Protein AF-A0A0K0DPW3-F1 (afdb_monomer_lite)

Structure (mmCIF, N/CA/C/O backbone):
data_AF-A0A0K0DPW3-F1
#
_entry.id   AF-A0A0K0DPW3-F1
#
loop_
_atom_site.group_PDB
_atom_site.id
_atom_site.type_symbol
_atom_site.label_atom_id
_atom_site.label_alt_id
_atom_site.label_comp_id
_atom_site.label_asym_id
_atom_site.label_entity_id
_atom_site.label_seq_id
_atom_site.pdbx_PDB_ins_code
_atom_site.Cartn_x
_atom_site.Cartn_y
_atom_site.Cartn_z
_atom_site.occupancy
_atom_site.B_iso_or_equiv
_atom_site.auth_seq_id
_atom_site.auth_comp_id
_atom_site.auth_asym_id
_atom_site.auth_atom_id
_atom_site.pdbx_PDB_model_num
ATOM 1 N N . LEU A 1 1 ? 52.725 10.743 -31.875 1.00 32.06 1 LEU A N 1
ATOM 2 C CA . LEU A 1 1 ? 53.467 10.407 -33.105 1.00 32.06 1 LEU A CA 1
ATOM 3 C C . LEU A 1 1 ? 52.603 10.720 -34.313 1.00 32.06 1 LEU A C 1
ATOM 5 O O . LEU A 1 1 ? 51.572 10.093 -34.514 1.00 32.06 1 LEU A O 1
ATOM 9 N N . SER A 1 2 ? 53.020 11.735 -35.059 1.00 33.06 2 SER A N 1
ATOM 10 C CA . SER A 1 2 ? 52.587 12.052 -36.414 1.00 33.06 2 SER A CA 1
ATOM 11 C C . SER A 1 2 ? 53.003 10.922 -37.356 1.00 33.06 2 SER A C 1
ATOM 13 O O . SER A 1 2 ? 54.145 10.867 -37.803 1.00 33.06 2 SER A O 1
ATOM 15 N N . LEU A 1 3 ? 52.090 10.004 -37.636 1.00 34.22 3 LEU A N 1
ATOM 16 C CA . LEU A 1 3 ? 52.222 9.080 -38.751 1.00 34.22 3 LEU A CA 1
ATOM 17 C C . LEU A 1 3 ? 50.965 9.242 -39.593 1.00 34.22 3 LEU A C 1
ATOM 19 O O . LEU A 1 3 ? 49.860 8.956 -39.131 1.00 34.22 3 LEU A O 1
ATOM 23 N N . CYS A 1 4 ? 51.160 9.720 -40.823 1.00 38.12 4 CYS A N 1
ATOM 24 C CA . CYS A 1 4 ? 50.279 9.459 -41.952 1.00 38.12 4 CYS A CA 1
ATOM 25 C C . CYS A 1 4 ? 50.158 7.938 -42.122 1.00 38.12 4 CYS A C 1
ATOM 27 O O . CYS A 1 4 ? 50.769 7.344 -43.005 1.00 38.12 4 CYS A O 1
ATOM 29 N N . LEU A 1 5 ? 49.397 7.286 -41.245 1.00 43.34 5 LEU A N 1
ATOM 30 C CA . LEU A 1 5 ? 48.840 5.978 -41.527 1.00 43.34 5 LEU A CA 1
ATOM 31 C C . LEU A 1 5 ? 47.887 6.215 -42.693 1.00 43.34 5 LEU A C 1
ATOM 33 O O . LEU A 1 5 ? 46.875 6.900 -42.551 1.00 43.34 5 LEU A O 1
ATOM 37 N N . CYS A 1 6 ? 48.303 5.740 -43.865 1.00 46.75 6 CYS A N 1
ATOM 38 C CA . CYS A 1 6 ? 47.543 5.755 -45.106 1.00 46.75 6 CYS A CA 1
ATOM 39 C C . CYS A 1 6 ? 46.063 5.485 -44.789 1.00 46.75 6 CYS A C 1
ATOM 41 O O . CYS A 1 6 ? 45.782 4.534 -44.058 1.00 46.75 6 CYS A O 1
ATOM 43 N N . GLY A 1 7 ? 45.126 6.307 -45.279 1.00 53.19 7 GLY A N 1
ATOM 44 C CA . GLY A 1 7 ? 43.703 6.216 -44.899 1.00 53.19 7 GLY A CA 1
ATOM 45 C C . GLY A 1 7 ? 43.122 4.798 -45.011 1.00 53.19 7 GLY A C 1
ATOM 46 O O . GLY A 1 7 ? 42.284 4.409 -44.203 1.00 53.19 7 GLY A O 1
ATOM 47 N N . HIS A 1 8 ? 43.666 3.983 -45.921 1.00 54.88 8 HIS A N 1
ATOM 48 C CA . HIS A 1 8 ? 43.363 2.559 -46.065 1.00 54.88 8 HIS A CA 1
ATOM 49 C C . HIS A 1 8 ? 43.737 1.680 -44.860 1.00 54.88 8 HIS A C 1
ATOM 51 O O . HIS A 1 8 ? 42.972 0.784 -44.513 1.00 54.88 8 HIS A O 1
ATOM 57 N N . ILE A 1 9 ? 44.870 1.923 -44.195 1.00 58.94 9 ILE A N 1
ATOM 58 C CA . ILE A 1 9 ? 45.310 1.142 -43.027 1.00 58.94 9 ILE A CA 1
ATOM 59 C C . ILE A 1 9 ? 44.413 1.453 -41.827 1.00 58.94 9 ILE A C 1
ATOM 61 O O . ILE A 1 9 ? 43.985 0.539 -41.130 1.00 58.94 9 ILE A O 1
ATOM 65 N N . ILE A 1 10 ? 44.072 2.730 -41.617 1.00 63.19 10 ILE A N 1
ATOM 66 C CA . ILE A 1 10 ? 43.149 3.139 -40.546 1.00 63.19 10 ILE A CA 1
ATOM 67 C C . ILE A 1 10 ? 41.765 2.524 -40.782 1.00 63.19 10 ILE A C 1
ATOM 69 O O . ILE A 1 10 ? 41.194 1.946 -39.863 1.00 63.19 10 ILE A O 1
ATOM 73 N N . PHE A 1 11 ? 41.260 2.573 -42.016 1.00 62.47 11 PHE A N 1
ATOM 74 C CA . PHE A 1 11 ? 39.972 1.979 -42.372 1.00 62.47 11 PHE A CA 1
ATOM 75 C C . PHE A 1 11 ? 39.953 0.452 -42.185 1.00 62.47 11 PHE A C 1
ATOM 77 O O . PHE A 1 11 ? 38.986 -0.096 -41.661 1.00 62.47 11 PHE A O 1
ATOM 84 N N . SER A 1 12 ? 41.043 -0.236 -42.544 1.00 62.56 12 SER A N 1
ATOM 85 C CA . SER A 1 12 ? 41.199 -1.676 -42.308 1.00 62.56 12 SER A CA 1
ATOM 86 C C . SER A 1 12 ? 41.232 -2.009 -40.815 1.00 62.56 12 SER A C 1
ATOM 88 O O . SER A 1 12 ? 40.558 -2.940 -40.387 1.00 62.56 12 SER A O 1
ATOM 90 N N . LEU A 1 13 ? 41.969 -1.237 -40.009 1.00 66.81 13 LEU A N 1
ATOM 91 C CA . LEU A 1 13 ? 42.062 -1.435 -38.559 1.00 66.81 13 LEU A CA 1
ATOM 92 C C . LEU A 1 13 ? 40.730 -1.168 -37.847 1.00 66.81 13 LEU A C 1
ATOM 94 O O . LEU A 1 13 ? 40.423 -1.835 -36.866 1.00 66.81 13 LEU A O 1
ATOM 98 N N . MET A 1 14 ? 39.911 -0.238 -38.345 1.00 68.12 14 MET A N 1
ATOM 99 C CA . MET A 1 14 ? 38.589 0.063 -37.777 1.00 68.12 14 MET A CA 1
ATOM 100 C C . MET A 1 14 ? 37.581 -1.080 -37.943 1.00 68.12 14 MET A C 1
ATOM 102 O O . MET A 1 14 ? 36.676 -1.207 -37.122 1.00 68.12 14 MET A O 1
ATOM 106 N N . LYS A 1 15 ? 37.755 -1.928 -38.965 1.00 68.31 15 LYS A N 1
ATOM 107 C CA . LYS A 1 15 ? 36.932 -3.126 -39.206 1.00 68.31 15 LYS A CA 1
ATOM 108 C C . LYS A 1 15 ? 37.480 -4.387 -38.535 1.00 68.31 15 LYS A C 1
ATOM 110 O O . LYS A 1 15 ? 36.842 -5.434 -38.599 1.00 68.31 15 LYS A O 1
ATOM 115 N N . MET A 1 16 ? 38.655 -4.312 -37.909 1.00 70.81 16 MET A N 1
ATOM 116 C CA . MET A 1 16 ? 39.248 -5.455 -37.223 1.00 70.81 16 MET A CA 1
ATOM 117 C C . MET A 1 16 ? 38.683 -5.594 -35.815 1.00 70.81 16 MET A C 1
ATOM 119 O O . MET A 1 16 ? 38.761 -4.683 -34.994 1.00 70.81 16 MET A O 1
ATOM 123 N N . MET A 1 17 ? 38.151 -6.777 -35.535 1.00 73.06 17 MET A N 1
ATOM 124 C CA . MET A 1 17 ? 37.735 -7.168 -34.198 1.00 73.06 17 MET A CA 1
ATOM 125 C C . MET A 1 17 ? 38.956 -7.463 -33.326 1.00 73.06 17 MET A C 1
ATOM 127 O O . MET A 1 17 ? 39.867 -8.185 -33.732 1.00 73.06 17 MET A O 1
ATOM 131 N N . ILE A 1 18 ? 38.954 -6.924 -32.112 1.00 73.44 18 ILE A N 1
ATOM 132 C CA . ILE A 1 18 ? 40.030 -7.097 -31.140 1.00 73.44 18 ILE A CA 1
ATOM 133 C C . ILE A 1 18 ? 39.763 -8.378 -30.345 1.00 73.44 18 ILE A C 1
ATOM 135 O O . ILE A 1 18 ? 38.711 -8.526 -29.729 1.00 73.44 18 ILE A O 1
ATOM 139 N N . GLN A 1 19 ? 40.712 -9.314 -30.366 1.00 66.69 19 GLN A N 1
ATOM 140 C CA . GLN A 1 19 ? 40.687 -10.566 -29.595 1.00 66.69 19 GLN A CA 1
ATOM 141 C C . GLN A 1 19 ? 41.569 -10.416 -28.341 1.00 66.69 19 GLN A C 1
ATOM 143 O O . GLN A 1 19 ? 42.614 -9.770 -28.440 1.00 66.69 19 GLN A O 1
ATOM 148 N N . PRO A 1 20 ? 41.199 -10.979 -27.170 1.00 62.31 20 PRO A N 1
ATOM 149 C CA . PRO A 1 20 ? 40.098 -11.920 -26.912 1.00 62.31 20 PRO A CA 1
ATOM 150 C C . PRO A 1 20 ? 38.741 -11.249 -26.617 1.00 62.31 20 PRO A C 1
ATOM 152 O O . PRO A 1 20 ? 37.759 -11.924 -26.327 1.00 62.31 20 PRO A O 1
ATOM 155 N N . GLU A 1 21 ? 38.680 -9.915 -26.645 1.00 62.69 21 GLU A N 1
ATOM 156 C CA . GLU A 1 21 ? 37.527 -9.147 -26.161 1.00 62.69 21 GLU A CA 1
ATOM 157 C C . GLU A 1 21 ? 36.334 -9.106 -27.126 1.00 62.69 21 GLU A C 1
ATOM 159 O O . GLU A 1 21 ? 35.248 -8.725 -26.702 1.00 62.69 21 GLU A O 1
ATOM 164 N N . GLY A 1 22 ? 36.475 -9.505 -28.392 1.00 69.25 22 GLY A N 1
ATOM 165 C CA . GLY A 1 22 ? 35.373 -9.557 -29.363 1.00 69.25 22 GLY A CA 1
ATOM 166 C C . GLY A 1 22 ? 34.736 -8.195 -29.680 1.00 69.25 22 GLY A C 1
ATOM 167 O O . GLY A 1 22 ? 33.615 -8.147 -30.188 1.00 69.25 22 GLY A O 1
ATOM 168 N N . LYS A 1 23 ? 35.431 -7.093 -29.358 1.00 72.69 23 LYS A N 1
ATOM 169 C CA . LYS A 1 23 ? 34.979 -5.703 -29.524 1.00 72.69 23 LYS A CA 1
ATOM 170 C C . LYS A 1 23 ? 35.631 -5.056 -30.745 1.00 72.69 23 LYS A C 1
ATOM 172 O O . LYS A 1 23 ? 36.730 -5.423 -31.157 1.00 72.69 23 LYS A O 1
ATOM 177 N N . TYR A 1 24 ? 34.965 -4.045 -31.294 1.00 78.75 24 TYR A N 1
ATOM 178 C CA . TYR A 1 24 ? 35.504 -3.215 -32.372 1.00 78.75 24 TYR A CA 1
ATOM 179 C C . TYR A 1 24 ? 36.100 -1.927 -31.788 1.00 78.75 24 TYR A C 1
ATOM 181 O O . TYR A 1 24 ? 35.658 -1.483 -30.724 1.00 78.75 24 TYR A O 1
ATOM 189 N N . PRO A 1 25 ? 37.062 -1.279 -32.470 1.00 78.69 25 PRO A N 1
ATOM 190 C CA . PRO A 1 25 ? 37.687 -0.043 -31.991 1.00 78.69 25 PRO A CA 1
ATOM 191 C C . PRO A 1 25 ? 36.688 1.069 -31.641 1.00 78.69 25 PRO A C 1
ATOM 193 O O . PRO A 1 25 ? 36.934 1.847 -30.720 1.00 78.69 25 PRO A O 1
ATOM 196 N N . LEU A 1 26 ? 35.546 1.119 -32.338 1.00 77.38 26 LEU A N 1
ATOM 197 C CA . LEU A 1 26 ? 34.458 2.051 -32.046 1.00 77.38 26 LEU A CA 1
ATOM 198 C C . LEU A 1 26 ? 33.796 1.762 -30.684 1.00 77.38 26 LEU A C 1
ATOM 200 O O . LEU A 1 26 ? 33.604 2.692 -29.905 1.00 77.38 26 LEU A O 1
ATOM 204 N N . HIS A 1 27 ? 33.531 0.491 -30.356 1.00 75.62 27 HIS A N 1
ATOM 205 C CA . HIS A 1 27 ? 32.986 0.076 -29.054 1.00 75.62 27 HIS A CA 1
ATOM 206 C C . HIS A 1 27 ? 33.931 0.435 -27.900 1.00 75.62 27 HIS A C 1
ATOM 208 O O . HIS A 1 27 ? 33.496 0.998 -26.898 1.00 75.62 27 HIS A O 1
ATOM 214 N N . LEU A 1 28 ? 35.240 0.219 -28.067 1.00 75.56 28 LEU A N 1
ATOM 215 C CA . LEU A 1 28 ? 36.232 0.611 -27.058 1.00 75.56 28 LEU A CA 1
ATOM 216 C C . LEU A 1 28 ? 36.334 2.133 -26.898 1.00 75.56 28 LEU A C 1
ATOM 218 O O . LEU A 1 28 ? 36.449 2.638 -25.784 1.00 75.56 28 LEU A O 1
ATOM 222 N N . ALA A 1 29 ? 36.271 2.898 -27.992 1.00 77.81 29 ALA A N 1
ATOM 223 C CA . ALA A 1 29 ? 36.304 4.359 -27.917 1.00 77.81 29 ALA A CA 1
ATOM 224 C C . ALA A 1 29 ? 35.096 4.932 -27.150 1.00 77.81 29 ALA A C 1
ATOM 226 O O . ALA A 1 29 ? 35.230 5.952 -26.461 1.00 77.81 29 ALA A O 1
ATOM 227 N N . ILE A 1 30 ? 33.944 4.264 -27.259 1.00 76.25 30 ILE A N 1
ATOM 228 C CA . ILE A 1 30 ? 32.724 4.550 -26.499 1.00 76.25 30 ILE A CA 1
ATOM 229 C C . ILE A 1 30 ? 32.907 4.190 -25.020 1.00 76.25 30 ILE A C 1
ATOM 231 O O . ILE A 1 30 ? 32.640 5.033 -24.163 1.00 76.25 30 ILE A O 1
ATOM 235 N N . GLU A 1 31 ? 33.414 2.988 -24.728 1.00 72.62 31 GLU A N 1
ATOM 236 C CA . GLU A 1 31 ? 33.700 2.506 -23.367 1.00 72.62 31 GLU A CA 1
ATOM 237 C C . GLU A 1 31 ? 34.653 3.436 -22.615 1.00 72.62 31 GLU A C 1
ATOM 239 O O . GLU A 1 31 ? 34.444 3.775 -21.456 1.00 72.62 31 GLU A O 1
ATOM 244 N N . MET A 1 32 ? 35.683 3.919 -23.307 1.00 74.50 32 MET A N 1
ATOM 245 C CA . MET A 1 32 ? 36.673 4.839 -22.753 1.00 74.50 32 MET A CA 1
ATOM 246 C C . MET A 1 32 ? 36.185 6.299 -22.695 1.00 74.50 32 MET A C 1
ATOM 248 O O . MET A 1 32 ? 36.970 7.195 -22.371 1.00 74.50 32 MET A O 1
ATOM 252 N N . HIS A 1 33 ? 34.922 6.568 -23.045 1.00 73.88 33 HIS A N 1
ATOM 253 C CA . HIS A 1 33 ? 34.292 7.893 -23.035 1.00 73.88 33 HIS A CA 1
ATOM 254 C C . HIS A 1 33 ? 35.015 8.952 -23.893 1.00 73.88 33 HIS A C 1
ATOM 256 O O . HIS A 1 33 ? 35.042 10.146 -23.576 1.00 73.88 33 HIS A O 1
ATOM 262 N N . ARG A 1 34 ? 35.620 8.556 -25.021 1.00 81.88 34 ARG A N 1
ATOM 263 C CA . ARG A 1 34 ? 36.437 9.453 -25.861 1.00 81.88 34 ARG A CA 1
ATOM 264 C C . ARG A 1 34 ? 35.618 10.077 -26.994 1.00 81.88 34 ARG A C 1
ATOM 266 O O . ARG A 1 34 ? 35.855 9.793 -28.165 1.00 81.88 34 ARG A O 1
ATOM 273 N N . LEU A 1 35 ? 34.721 11.013 -26.666 1.00 79.88 35 LEU A N 1
ATOM 274 C CA . LEU A 1 35 ? 33.791 11.662 -27.620 1.00 79.88 35 LEU A CA 1
ATOM 275 C C . LEU A 1 35 ? 34.460 12.190 -28.905 1.00 79.88 35 LEU A C 1
ATOM 277 O O . LEU A 1 35 ? 33.961 11.989 -30.010 1.00 79.88 35 LEU A O 1
ATOM 281 N N . LYS A 1 36 ? 35.624 12.847 -28.781 1.00 81.38 36 LYS A N 1
ATOM 282 C CA . LYS A 1 36 ? 36.371 13.388 -29.935 1.00 81.38 36 LYS A CA 1
ATOM 283 C C . LYS A 1 36 ? 36.868 12.285 -30.878 1.00 81.38 36 LYS A C 1
ATOM 285 O O . LYS A 1 36 ? 36.900 12.492 -32.088 1.00 81.38 36 LYS A O 1
ATOM 290 N N . ILE A 1 37 ? 37.255 11.136 -30.320 1.00 80.62 37 ILE A N 1
ATOM 291 C CA . ILE A 1 37 ? 37.731 9.976 -31.081 1.00 80.62 37 ILE A CA 1
ATOM 292 C C . ILE A 1 37 ? 36.547 9.308 -31.775 1.00 80.62 37 ILE A C 1
ATOM 294 O O . ILE A 1 37 ? 36.624 9.088 -32.978 1.00 80.62 37 ILE A O 1
ATOM 298 N N . VAL A 1 38 ? 35.432 9.102 -31.067 1.00 78.88 38 VAL A N 1
ATOM 299 C CA . VAL A 1 38 ? 34.195 8.545 -31.644 1.00 78.88 38 VAL A CA 1
ATOM 300 C C . VAL A 1 38 ? 33.708 9.391 -32.824 1.00 78.88 38 VAL A C 1
ATOM 302 O O . VAL A 1 38 ? 33.522 8.872 -33.921 1.00 78.88 38 VAL A O 1
ATOM 305 N N . ARG A 1 39 ? 33.618 10.719 -32.652 1.00 81.50 39 ARG A N 1
ATOM 306 C CA . ARG A 1 39 ? 33.243 11.650 -33.733 1.00 81.50 39 ARG A CA 1
ATOM 307 C C . ARG A 1 39 ? 34.168 11.528 -34.945 1.00 81.50 39 ARG A C 1
ATOM 309 O O . ARG A 1 39 ? 33.717 11.630 -36.083 1.00 81.50 39 ARG A O 1
ATOM 316 N N . ARG A 1 40 ? 35.477 11.368 -34.718 1.00 80.56 40 ARG A N 1
ATOM 317 C CA . ARG A 1 40 ? 36.458 11.239 -35.803 1.00 80.56 40 ARG A CA 1
ATOM 318 C C . ARG A 1 40 ? 36.351 9.884 -36.499 1.00 80.56 40 ARG A C 1
ATOM 320 O O . ARG A 1 40 ? 36.474 9.862 -37.714 1.00 80.56 40 ARG A O 1
ATOM 327 N N . MET A 1 41 ? 36.105 8.807 -35.757 1.00 79.31 41 MET A N 1
ATOM 328 C CA . MET A 1 41 ? 35.893 7.464 -36.296 1.00 79.31 41 MET A CA 1
ATOM 329 C C . MET A 1 41 ? 34.646 7.415 -37.188 1.00 79.31 41 MET A C 1
ATOM 331 O O . MET A 1 41 ? 34.748 6.974 -38.325 1.00 79.31 41 MET A O 1
ATOM 335 N N . LEU A 1 42 ? 33.512 7.964 -36.747 1.00 80.00 42 LEU A N 1
ATOM 336 C CA . LEU A 1 42 ? 32.289 8.006 -37.565 1.00 80.00 42 LEU A CA 1
ATOM 337 C C . LEU A 1 42 ? 32.472 8.836 -38.844 1.00 80.00 42 LEU A C 1
ATOM 339 O O . LEU A 1 42 ? 32.140 8.380 -39.929 1.00 80.00 42 LEU A O 1
ATOM 343 N N . LYS A 1 43 ? 33.142 9.998 -38.766 1.00 81.81 43 LYS A N 1
ATOM 344 C CA . LYS A 1 43 ? 33.507 10.790 -39.963 1.00 81.81 43 LYS A CA 1
ATOM 345 C C . LYS A 1 43 ? 34.425 10.056 -40.950 1.00 81.81 43 LYS A C 1
ATOM 347 O O . LYS A 1 43 ? 34.533 10.485 -42.093 1.00 81.81 43 LYS A O 1
ATOM 352 N N . LEU A 1 44 ? 35.137 9.021 -40.505 1.00 79.88 44 LEU A N 1
ATOM 353 C CA . LEU A 1 44 ? 36.014 8.193 -41.337 1.00 79.88 44 LEU A CA 1
ATOM 354 C C . LEU A 1 44 ? 35.296 6.944 -41.888 1.00 79.88 44 LEU A C 1
ATOM 356 O O . LEU A 1 44 ? 35.954 6.108 -42.503 1.00 79.88 44 LEU A O 1
ATOM 360 N N . GLY A 1 45 ? 33.978 6.818 -41.685 1.00 74.69 45 GLY A N 1
ATOM 361 C CA . GLY A 1 45 ? 33.176 5.686 -42.156 1.00 74.69 45 GLY A CA 1
ATOM 362 C C . GLY A 1 45 ? 33.281 4.447 -41.263 1.00 74.69 45 GLY A C 1
ATOM 363 O O . GLY A 1 45 ? 33.303 3.326 -41.773 1.00 74.69 45 GLY A O 1
ATOM 364 N N . ALA A 1 46 ? 33.422 4.631 -39.943 1.00 74.88 46 ALA A N 1
ATOM 365 C CA . ALA A 1 46 ? 33.262 3.529 -38.995 1.00 74.88 46 ALA A CA 1
ATOM 366 C C . ALA A 1 46 ? 31.832 2.990 -39.070 1.00 74.88 46 ALA A C 1
ATOM 368 O O . ALA A 1 46 ? 30.893 3.753 -38.881 1.00 74.88 46 ALA A O 1
ATOM 369 N N . ASP A 1 47 ? 31.679 1.685 -39.264 1.00 72.44 47 ASP A N 1
ATOM 370 C CA . ASP A 1 47 ? 30.362 1.059 -39.272 1.00 72.44 47 ASP A CA 1
ATOM 371 C C . ASP A 1 47 ? 29.792 1.005 -37.842 1.00 72.44 47 ASP A C 1
ATOM 373 O O . ASP A 1 47 ? 30.343 0.344 -36.957 1.00 72.44 47 ASP A O 1
ATOM 377 N N . ALA A 1 48 ? 28.705 1.743 -37.610 1.00 71.94 48 ALA A N 1
ATOM 378 C CA . ALA A 1 48 ? 28.015 1.805 -36.324 1.00 71.94 48 ALA A CA 1
ATOM 379 C C . ALA A 1 48 ? 27.049 0.626 -36.090 1.00 71.94 48 ALA A C 1
ATOM 381 O O . ALA A 1 48 ? 26.604 0.412 -34.959 1.00 71.94 48 ALA A O 1
ATOM 382 N N . SER A 1 49 ? 26.726 -0.142 -37.139 1.00 71.38 49 SER A N 1
ATOM 383 C CA . SER A 1 49 ? 25.781 -1.270 -37.091 1.00 71.38 49 SER A CA 1
ATOM 384 C C . SER A 1 49 ? 26.401 -2.568 -36.569 1.00 71.38 49 SER A C 1
ATOM 386 O O . SER A 1 49 ? 25.698 -3.536 -36.267 1.00 71.38 49 SER A O 1
ATOM 388 N N . VAL A 1 50 ? 27.726 -2.586 -36.449 1.00 72.12 50 VAL A N 1
ATOM 389 C CA . VAL A 1 50 ? 28.487 -3.764 -36.064 1.00 72.12 50 VAL A CA 1
ATOM 390 C C . VAL A 1 50 ? 28.120 -4.203 -34.647 1.00 72.12 50 VAL A C 1
ATOM 392 O O . VAL A 1 50 ? 28.134 -3.402 -33.715 1.00 72.12 50 VAL A O 1
ATOM 395 N N . LYS A 1 51 ? 27.829 -5.496 -34.483 1.00 71.19 51 LYS A N 1
ATOM 396 C CA . LYS A 1 51 ? 27.529 -6.112 -33.186 1.00 71.19 51 LYS A CA 1
ATOM 397 C C . LYS A 1 51 ? 28.786 -6.725 -32.575 1.00 71.19 51 LYS A C 1
ATOM 399 O O . LYS A 1 51 ? 29.593 -7.327 -33.289 1.00 71.19 51 LYS A O 1
ATOM 404 N N . ASP A 1 52 ? 28.965 -6.570 -31.268 1.00 67.38 52 ASP A N 1
ATOM 405 C CA . ASP A 1 52 ? 30.015 -7.283 -30.536 1.00 67.38 52 ASP A CA 1
ATOM 406 C C . ASP A 1 52 ? 29.708 -8.789 -30.388 1.00 67.38 52 ASP A C 1
ATOM 408 O O . ASP A 1 52 ? 28.572 -9.241 -30.537 1.00 67.38 52 ASP A O 1
ATOM 412 N N . ILE A 1 53 ? 30.751 -9.596 -30.158 1.00 62.06 53 ILE A N 1
ATOM 413 C CA . ILE A 1 53 ? 30.613 -11.053 -29.956 1.00 62.06 53 ILE A CA 1
ATOM 414 C C . ILE A 1 53 ? 30.505 -11.413 -28.463 1.00 62.06 53 ILE A C 1
ATOM 416 O O . ILE A 1 53 ? 30.098 -12.524 -28.126 1.00 62.06 53 ILE A O 1
ATOM 420 N N . ASN A 1 54 ? 30.876 -10.507 -27.554 1.00 57.91 54 ASN A N 1
ATOM 421 C CA . ASN A 1 54 ? 31.299 -10.903 -26.212 1.00 57.91 54 ASN A CA 1
ATOM 422 C C . ASN A 1 54 ? 30.306 -10.634 -25.073 1.00 57.91 54 ASN A C 1
ATOM 424 O O . ASN A 1 54 ? 29.476 -9.734 -25.119 1.00 57.91 54 ASN A O 1
ATOM 428 N N . VAL A 1 55 ? 30.480 -11.432 -24.016 1.00 48.62 55 VAL A N 1
ATOM 429 C CA . VAL A 1 55 ? 29.683 -11.547 -22.786 1.00 48.62 55 VAL A CA 1
ATOM 430 C C . VAL A 1 55 ? 30.178 -10.539 -21.741 1.00 48.62 55 VAL A C 1
ATOM 432 O O . VAL A 1 55 ? 30.739 -10.917 -20.714 1.00 48.62 55 VAL A O 1
ATOM 435 N N . PHE A 1 56 ? 30.033 -9.237 -21.977 1.00 42.59 56 PHE A N 1
ATOM 436 C CA . PHE A 1 56 ? 30.253 -8.259 -20.905 1.00 42.59 56 PHE A CA 1
ATOM 437 C C . PHE A 1 56 ? 28.896 -7.729 -20.441 1.00 42.59 56 PHE A C 1
ATOM 439 O O . PHE A 1 56 ? 28.146 -7.175 -21.232 1.00 42.59 56 PHE A O 1
ATOM 446 N N . LEU A 1 57 ? 28.575 -7.932 -19.155 1.00 48.50 57 LEU A N 1
ATOM 447 C CA . LEU A 1 57 ? 27.299 -7.555 -18.515 1.00 48.50 57 LEU A CA 1
ATOM 448 C C . LEU A 1 57 ? 26.055 -8.380 -18.916 1.00 48.50 57 LEU A C 1
ATOM 450 O O . LEU A 1 57 ? 24.951 -7.851 -18.852 1.00 48.50 57 LEU A O 1
ATOM 454 N N . LEU A 1 58 ? 26.207 -9.676 -19.231 1.00 50.09 58 LEU A N 1
ATOM 455 C CA . LEU A 1 58 ? 25.101 -10.623 -19.508 1.00 50.09 58 LEU A CA 1
ATOM 456 C C . LEU A 1 58 ? 24.293 -10.371 -20.799 1.00 50.09 58 LEU A C 1
ATOM 458 O O . LEU A 1 58 ? 23.277 -11.032 -20.960 1.00 50.09 58 LEU A O 1
ATOM 462 N N . PHE A 1 59 ? 24.733 -9.491 -21.708 1.00 54.81 59 PHE A N 1
ATOM 463 C CA . PHE A 1 59 ? 24.049 -9.247 -22.987 1.00 54.81 59 PHE A CA 1
ATOM 464 C C . PHE A 1 59 ? 24.960 -9.520 -24.187 1.00 54.81 59 PHE A C 1
ATOM 466 O O . PHE A 1 59 ? 26.071 -8.999 -24.241 1.00 54.81 59 PHE A O 1
ATOM 473 N N . LEU A 1 60 ? 24.480 -10.301 -25.159 1.00 59.19 60 LEU A N 1
ATOM 474 C CA . LEU A 1 60 ? 25.195 -10.611 -26.406 1.00 59.19 60 LEU A CA 1
ATOM 475 C C . LEU A 1 60 ? 24.727 -9.750 -27.594 1.00 59.19 60 LEU A C 1
ATOM 477 O O . LEU A 1 60 ? 23.525 -9.580 -27.813 1.00 59.19 60 LEU A O 1
ATOM 481 N N . GLY A 1 61 ? 25.658 -9.294 -28.441 1.00 59.72 61 GLY A N 1
ATOM 482 C CA . GLY A 1 61 ? 25.343 -8.685 -29.740 1.00 59.72 61 GLY A CA 1
ATOM 483 C C . GLY A 1 61 ? 24.923 -7.220 -29.668 1.00 59.72 61 GLY A C 1
ATOM 484 O O . GLY A 1 61 ? 23.974 -6.815 -30.342 1.00 59.72 61 GLY A O 1
ATOM 485 N N . LEU A 1 62 ? 25.587 -6.434 -28.829 1.00 64.38 62 LEU A N 1
ATOM 486 C CA . LEU A 1 62 ? 25.330 -5.016 -28.626 1.00 64.38 62 LEU A CA 1
ATOM 487 C C . LEU A 1 62 ? 25.812 -4.211 -29.837 1.00 64.38 62 LEU A C 1
ATOM 489 O O . LEU A 1 62 ? 26.937 -4.377 -30.304 1.00 64.38 62 LEU A O 1
ATOM 493 N N . ASN A 1 63 ? 24.953 -3.314 -30.325 1.00 69.19 63 ASN A N 1
ATOM 494 C CA . ASN A 1 63 ? 25.363 -2.250 -31.246 1.00 69.19 63 ASN A CA 1
ATOM 495 C C . ASN A 1 63 ? 25.867 -1.023 -30.461 1.00 69.19 63 ASN A C 1
ATOM 497 O O . ASN A 1 63 ? 25.741 -0.938 -29.233 1.00 69.19 63 ASN A O 1
ATOM 501 N N . VAL A 1 64 ? 26.369 -0.030 -31.192 1.00 69.25 64 VAL A N 1
ATOM 502 C CA . VAL A 1 64 ? 26.887 1.230 -30.646 1.00 69.25 64 VAL A CA 1
ATOM 503 C C . VAL A 1 64 ? 25.888 1.952 -29.723 1.00 69.25 64 VAL A C 1
ATOM 505 O O . VAL A 1 64 ? 26.303 2.491 -28.697 1.00 69.25 64 VAL A O 1
ATOM 508 N N . LEU A 1 65 ? 24.579 1.914 -30.014 1.00 69.31 65 LEU A N 1
ATOM 509 C CA . LEU A 1 65 ? 23.541 2.522 -29.166 1.00 69.31 65 LEU A CA 1
ATOM 510 C C . LEU A 1 65 ? 23.282 1.721 -27.883 1.00 69.31 65 LEU A C 1
ATOM 512 O O . LEU A 1 65 ? 23.144 2.322 -26.818 1.00 69.31 65 LEU A O 1
ATOM 516 N N . HIS A 1 66 ? 23.266 0.385 -27.947 1.00 70.88 66 HIS A N 1
ATOM 517 C CA . HIS A 1 66 ? 23.110 -0.460 -26.757 1.00 70.88 66 HIS A CA 1
ATOM 518 C C . HIS A 1 66 ? 24.271 -0.263 -25.773 1.00 70.88 66 HIS A C 1
ATOM 520 O O . HIS A 1 66 ? 24.063 -0.187 -24.562 1.00 70.88 66 HIS A O 1
ATOM 526 N N . PHE A 1 67 ? 25.493 -0.130 -26.293 1.00 65.81 67 PHE A N 1
ATOM 527 C CA . PHE A 1 67 ? 26.712 -0.015 -25.492 1.00 65.81 67 PHE A CA 1
ATOM 528 C C . PHE A 1 67 ? 26.797 1.310 -24.702 1.00 65.81 67 PHE A C 1
ATOM 530 O O . PHE A 1 67 ? 27.507 1.407 -23.702 1.00 65.81 67 PHE A O 1
ATOM 537 N N . CYS A 1 68 ? 26.040 2.337 -25.101 1.00 61.78 68 CYS A N 1
ATOM 538 C CA . CYS A 1 68 ? 26.021 3.639 -24.425 1.00 61.78 68 CYS A CA 1
ATOM 539 C C . CYS A 1 68 ? 25.209 3.660 -23.117 1.00 61.78 68 CYS A C 1
ATOM 541 O O . CYS A 1 68 ? 25.330 4.602 -22.337 1.00 61.78 68 CYS A O 1
ATOM 543 N N . LEU A 1 69 ? 24.365 2.656 -22.881 1.00 64.88 69 LEU A N 1
ATOM 544 C CA . LEU A 1 69 ? 23.339 2.661 -21.831 1.00 64.88 69 LEU A CA 1
ATOM 545 C C . LEU A 1 69 ? 23.795 2.214 -20.429 1.00 64.88 69 LEU A C 1
ATOM 547 O O . LEU A 1 69 ? 23.286 2.782 -19.459 1.00 64.88 69 LEU A O 1
ATOM 551 N N . PRO A 1 70 ? 24.750 1.273 -20.261 1.00 58.09 70 PRO A N 1
ATOM 552 C CA . PRO A 1 70 ? 25.188 0.824 -18.936 1.00 58.09 70 PRO A CA 1
ATOM 553 C C . PRO A 1 70 ? 25.884 1.913 -18.110 1.00 58.09 70 PRO A C 1
ATOM 555 O O . PRO A 1 70 ? 25.973 1.803 -16.888 1.00 58.09 70 PRO A O 1
ATOM 558 N N . PHE A 1 71 ? 26.390 2.971 -18.752 1.00 60.91 71 PHE A N 1
ATOM 559 C CA . PHE A 1 71 ? 27.168 4.010 -18.087 1.00 60.91 71 PHE A CA 1
ATOM 560 C C . PHE A 1 71 ? 26.349 5.296 -17.952 1.00 60.91 71 PHE A C 1
ATOM 562 O O . PHE A 1 71 ? 26.108 6.021 -18.916 1.00 60.91 71 PHE A O 1
ATOM 569 N N . PHE A 1 72 ? 25.990 5.629 -16.712 1.00 53.56 72 PHE A N 1
ATOM 570 C CA . PHE A 1 72 ? 25.208 6.812 -16.318 1.00 53.56 72 PHE A CA 1
ATOM 571 C C . PHE A 1 72 ? 25.751 8.156 -16.868 1.00 53.56 72 PHE A C 1
ATOM 573 O O . PHE A 1 72 ? 25.032 9.151 -16.926 1.00 53.56 72 PHE A O 1
ATOM 580 N N . MET A 1 73 ? 27.019 8.188 -17.296 1.00 51.66 73 MET A N 1
ATOM 581 C CA . MET A 1 73 ? 27.766 9.374 -17.737 1.00 51.66 73 MET A CA 1
ATOM 582 C C . MET A 1 73 ? 27.777 9.608 -19.264 1.00 51.66 73 MET A C 1
ATOM 584 O O . MET A 1 73 ? 28.432 10.538 -19.729 1.00 51.66 73 MET A O 1
ATOM 588 N N . LEU A 1 74 ? 27.068 8.803 -20.068 1.00 59.94 74 LEU A N 1
ATOM 589 C CA . LEU A 1 74 ? 27.182 8.812 -21.540 1.00 59.94 74 LEU A CA 1
ATOM 590 C C . LEU A 1 74 ? 26.111 9.610 -22.309 1.00 59.94 74 LEU A C 1
ATOM 592 O O . LEU A 1 74 ? 26.061 9.535 -23.534 1.00 59.94 74 LEU A O 1
ATOM 596 N N . PHE A 1 75 ? 25.305 10.446 -21.649 1.00 66.56 75 PHE A N 1
ATOM 597 C CA . PHE A 1 75 ? 24.291 11.273 -22.330 1.00 66.56 75 PHE A CA 1
ATOM 598 C C . PHE A 1 75 ? 24.829 12.102 -23.528 1.00 66.56 75 PHE A C 1
ATOM 600 O O . PHE A 1 75 ? 24.207 12.067 -24.592 1.00 66.56 75 PHE A O 1
ATOM 607 N N . PRO A 1 76 ? 26.000 12.776 -23.442 1.00 70.38 76 PRO A N 1
ATOM 608 C CA . PRO A 1 76 ? 26.547 13.535 -24.575 1.00 70.38 76 PRO A CA 1
ATOM 609 C C . PRO A 1 76 ? 26.969 12.656 -25.757 1.00 70.38 76 PRO A C 1
ATOM 611 O O . PRO A 1 76 ? 27.004 13.117 -26.895 1.00 70.38 76 PRO A O 1
ATOM 614 N N . LEU A 1 77 ? 27.312 11.392 -25.497 1.00 73.25 77 LEU A N 1
ATOM 615 C CA . LEU A 1 77 ? 27.655 10.446 -26.549 1.00 73.25 77 LEU A CA 1
ATOM 616 C C . LEU A 1 77 ? 26.412 10.049 -27.346 1.00 73.25 77 LEU A C 1
ATOM 618 O O . LEU A 1 77 ? 26.484 9.967 -28.564 1.00 73.25 77 LEU A O 1
ATOM 622 N N . PHE A 1 78 ? 25.273 9.860 -26.680 1.00 71.62 78 PHE A N 1
ATOM 623 C CA . PHE A 1 78 ? 24.027 9.492 -27.349 1.00 71.62 78 PHE A CA 1
ATOM 624 C C . PHE A 1 78 ? 23.555 10.582 -28.324 1.00 71.62 78 PHE A C 1
ATOM 626 O O . PHE A 1 78 ? 23.179 10.291 -29.455 1.00 71.62 78 PHE A O 1
ATOM 633 N N . GLN A 1 79 ? 23.671 11.852 -27.919 1.00 74.38 79 GLN A N 1
ATOM 634 C CA . GLN A 1 79 ? 23.402 12.998 -28.794 1.00 74.38 79 GLN A CA 1
ATOM 635 C C . GLN A 1 79 ? 24.397 13.085 -29.957 1.00 74.38 79 GLN A C 1
ATOM 637 O O . GLN A 1 79 ? 23.990 13.331 -31.087 1.00 74.38 79 GLN A O 1
ATOM 642 N N . LEU A 1 80 ? 25.686 12.834 -29.696 1.00 77.38 80 LEU A N 1
ATOM 643 C CA . LEU A 1 80 ? 26.723 12.810 -30.729 1.00 77.38 80 LEU A CA 1
ATOM 644 C C . LEU A 1 80 ? 26.458 11.738 -31.793 1.00 77.38 80 LEU A C 1
ATOM 646 O O . LEU A 1 80 ? 26.681 11.986 -32.972 1.00 77.38 80 LEU A O 1
ATOM 650 N N . LEU A 1 81 ? 26.036 10.543 -31.375 1.00 76.06 81 LEU A N 1
ATOM 651 C CA . LEU A 1 81 ? 25.739 9.438 -32.285 1.00 76.06 81 LEU A CA 1
ATOM 652 C C . LEU A 1 81 ? 24.539 9.760 -33.180 1.00 76.06 81 LEU A C 1
ATOM 654 O O . LEU A 1 81 ? 24.560 9.411 -34.355 1.00 76.06 81 LEU A O 1
ATOM 658 N N . TRP A 1 82 ? 23.544 10.477 -32.652 1.00 79.81 82 TRP A N 1
ATOM 659 C CA . TRP A 1 82 ? 22.352 10.882 -33.400 1.00 79.81 82 TRP A CA 1
ATOM 660 C C . TRP A 1 82 ? 22.609 11.967 -34.462 1.00 79.81 82 TRP A C 1
ATOM 662 O O . TRP A 1 82 ? 21.778 12.163 -35.344 1.00 79.81 82 TRP A O 1
ATOM 672 N N . GLU A 1 83 ? 23.762 12.648 -34.431 1.00 81.06 83 GLU A N 1
ATOM 673 C CA . GLU A 1 83 ? 24.175 13.571 -35.505 1.00 81.06 83 GLU A CA 1
ATOM 674 C C . GLU A 1 83 ? 24.485 12.853 -36.836 1.00 81.06 83 GLU A C 1
ATOM 676 O O . GLU A 1 83 ? 24.648 13.519 -37.857 1.00 81.06 83 GLU A O 1
ATOM 681 N N . PHE A 1 84 ? 24.617 11.522 -36.832 1.00 80.19 84 PHE A N 1
ATOM 682 C CA . PHE A 1 84 ? 24.944 10.719 -38.010 1.00 80.19 84 PHE A CA 1
ATOM 683 C C . PHE A 1 84 ? 23.732 9.883 -38.443 1.00 80.19 84 PHE A C 1
ATOM 685 O O . PHE A 1 84 ? 23.240 9.066 -37.665 1.00 80.19 84 PHE A O 1
ATOM 692 N N . ASP A 1 85 ? 23.300 10.036 -39.698 1.00 78.44 85 ASP A N 1
ATOM 693 C CA . ASP A 1 85 ? 22.101 9.373 -40.243 1.00 78.44 85 ASP A CA 1
ATOM 694 C C . ASP A 1 85 ? 22.182 7.835 -40.189 1.00 78.44 85 ASP A C 1
ATOM 696 O O . ASP A 1 85 ? 21.179 7.151 -39.985 1.00 78.44 85 ASP A O 1
ATOM 700 N N . GLU A 1 86 ? 23.393 7.275 -40.289 1.00 73.75 86 GLU A N 1
ATOM 701 C CA . GLU A 1 86 ? 23.653 5.832 -40.164 1.00 73.75 86 GLU A CA 1
ATOM 702 C C . GLU A 1 86 ? 23.177 5.259 -38.817 1.00 73.75 86 GLU A C 1
ATOM 704 O O . GLU A 1 86 ? 22.812 4.086 -38.728 1.00 73.75 86 GLU A O 1
ATOM 709 N N . CYS A 1 87 ? 23.135 6.085 -37.767 1.00 75.12 87 CYS A N 1
ATOM 710 C CA . CYS A 1 87 ? 22.695 5.681 -36.436 1.00 75.12 87 CYS A CA 1
ATOM 711 C C . CYS A 1 87 ? 21.167 5.695 -36.275 1.00 75.12 87 CYS A C 1
ATOM 713 O O . CYS A 1 87 ? 20.660 5.029 -35.370 1.00 75.12 87 CYS A O 1
ATOM 715 N N . HIS A 1 88 ? 20.418 6.414 -37.124 1.00 80.25 88 HIS A N 1
ATOM 716 C CA . HIS A 1 88 ? 18.955 6.519 -36.993 1.00 80.25 88 HIS A CA 1
ATOM 717 C C . HIS A 1 88 ? 18.278 5.165 -37.212 1.00 80.25 88 HIS A C 1
ATOM 719 O O . HIS A 1 88 ? 17.392 4.780 -36.453 1.00 80.25 88 HIS A O 1
ATOM 725 N N . GLY A 1 89 ? 18.766 4.385 -38.182 1.00 77.62 89 GLY A N 1
ATOM 726 C CA . GLY A 1 89 ? 18.266 3.037 -38.469 1.00 77.62 89 GLY A CA 1
ATOM 727 C C . GLY A 1 89 ? 18.579 1.990 -37.391 1.00 77.62 89 GLY A C 1
ATOM 728 O O . GLY A 1 89 ? 18.077 0.869 -37.468 1.00 77.62 89 GLY A O 1
ATOM 729 N N . LEU A 1 90 ? 19.399 2.327 -36.387 1.00 80.12 90 LEU A N 1
ATOM 730 C CA . LEU A 1 90 ? 19.816 1.414 -35.317 1.00 80.12 90 LEU A CA 1
ATOM 731 C C . LEU A 1 90 ? 18.910 1.477 -34.079 1.00 80.12 90 LEU A C 1
ATOM 733 O O . LEU A 1 90 ? 19.040 0.625 -33.199 1.00 80.12 90 LEU A O 1
ATOM 737 N N . ILE A 1 91 ? 18.008 2.464 -33.994 1.00 83.19 91 ILE A N 1
ATOM 738 C CA . ILE A 1 91 ? 17.244 2.766 -32.773 1.00 83.19 91 ILE A CA 1
ATOM 739 C C . ILE A 1 91 ? 16.324 1.626 -32.318 1.00 83.19 91 ILE A C 1
ATOM 741 O O . ILE A 1 91 ? 16.187 1.407 -31.118 1.00 83.19 91 ILE A O 1
ATOM 745 N N . ASN A 1 92 ? 15.756 0.874 -33.264 1.00 85.31 92 ASN A N 1
ATOM 746 C CA . ASN A 1 92 ? 14.852 -0.253 -33.005 1.00 85.31 92 ASN A CA 1
ATOM 747 C C . ASN A 1 92 ? 15.496 -1.615 -33.327 1.00 85.31 92 ASN A C 1
ATOM 749 O O . ASN A 1 92 ? 14.836 -2.650 -33.252 1.00 85.31 92 ASN A O 1
ATOM 753 N N . GLN A 1 93 ? 16.785 -1.645 -33.688 1.00 84.88 93 GLN A N 1
ATOM 754 C CA . GLN A 1 93 ? 17.481 -2.906 -33.940 1.00 84.88 93 GLN A CA 1
ATOM 755 C C . GLN A 1 93 ? 17.767 -3.629 -32.634 1.00 84.88 93 GLN A C 1
ATOM 757 O O . GLN A 1 93 ? 18.239 -3.023 -31.676 1.00 84.88 93 GLN A O 1
ATOM 762 N N . THR A 1 94 ? 17.543 -4.938 -32.618 1.00 84.19 94 THR A N 1
ATOM 763 C CA . THR A 1 94 ? 17.749 -5.745 -31.421 1.00 84.19 94 THR A CA 1
ATOM 764 C C . THR A 1 94 ? 19.146 -6.347 -31.357 1.00 84.19 94 THR A C 1
ATOM 766 O O . THR A 1 94 ? 19.760 -6.686 -32.379 1.00 84.19 94 THR A O 1
ATOM 769 N N . ASN A 1 95 ? 19.637 -6.544 -30.137 1.00 81.31 95 ASN A N 1
ATOM 770 C CA . ASN A 1 95 ? 20.780 -7.407 -29.865 1.00 81.31 95 ASN A CA 1
ATOM 771 C C . ASN A 1 95 ? 20.426 -8.896 -30.099 1.00 81.31 95 ASN A C 1
ATOM 773 O O . ASN A 1 95 ? 19.324 -9.223 -30.554 1.00 81.31 95 ASN A O 1
ATOM 777 N N . ASN A 1 96 ? 21.352 -9.814 -29.809 1.00 80.62 96 ASN A N 1
ATOM 778 C CA . ASN A 1 96 ? 21.144 -11.249 -30.058 1.00 80.62 96 ASN A CA 1
ATOM 779 C C . ASN A 1 96 ? 20.102 -11.883 -29.121 1.00 80.62 96 ASN A C 1
ATOM 781 O O . ASN A 1 96 ? 19.602 -12.968 -29.400 1.00 80.62 96 ASN A O 1
ATOM 785 N N . GLU A 1 97 ? 19.756 -11.204 -28.030 1.00 75.94 97 GLU A N 1
ATOM 786 C CA . GLU A 1 97 ? 18.732 -11.627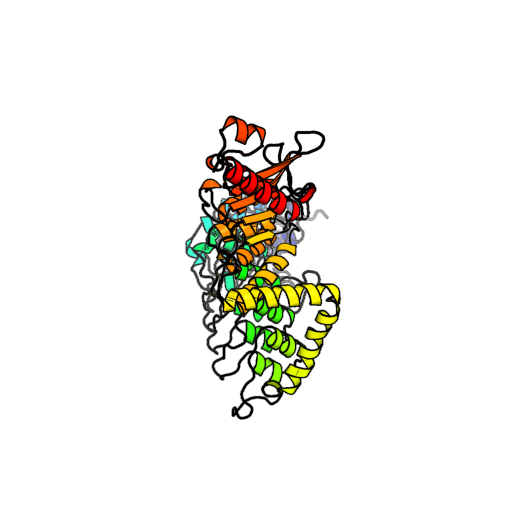 -27.072 1.00 75.94 97 GLU A CA 1
ATOM 787 C C . GLU A 1 97 ? 17.351 -11.029 -27.373 1.00 75.94 97 GLU A C 1
ATOM 789 O O . GLU A 1 97 ? 16.377 -11.370 -26.708 1.00 75.94 97 GLU A O 1
ATOM 794 N N . GLY A 1 98 ? 17.247 -10.158 -28.382 1.00 82.88 98 GLY A N 1
ATOM 795 C CA . GLY A 1 98 ? 15.999 -9.497 -28.769 1.00 82.88 98 GLY A CA 1
ATOM 796 C C . GLY A 1 98 ? 15.762 -8.140 -28.099 1.00 82.88 98 GLY A C 1
ATOM 797 O O . GLY A 1 98 ? 14.736 -7.513 -28.353 1.00 82.88 98 GLY A O 1
ATOM 798 N N . TYR A 1 99 ? 16.692 -7.642 -27.281 1.00 83.31 99 TYR A N 1
ATOM 799 C CA . TYR A 1 99 ? 16.574 -6.332 -26.641 1.00 83.31 99 TYR A CA 1
ATOM 800 C C . TYR A 1 99 ? 16.902 -5.207 -27.617 1.00 83.31 99 TYR A C 1
ATOM 802 O O . TYR A 1 99 ? 17.955 -5.237 -28.242 1.00 83.31 99 TYR A O 1
ATOM 810 N N . ALA A 1 100 ? 16.022 -4.209 -27.703 1.00 86.69 100 ALA A N 1
ATOM 811 C CA . ALA A 1 100 ? 16.300 -2.922 -28.337 1.00 86.69 100 ALA A CA 1
ATOM 812 C C . ALA A 1 100 ? 16.975 -1.953 -27.338 1.00 86.69 100 ALA A C 1
ATOM 814 O O . ALA A 1 100 ? 16.819 -2.128 -26.120 1.00 86.69 100 ALA A O 1
ATOM 815 N N . PRO A 1 101 ? 17.648 -0.881 -27.802 1.00 84.69 101 PRO A N 1
ATOM 816 C CA . PRO A 1 101 ? 18.284 0.110 -26.934 1.00 84.69 101 PRO A CA 1
ATOM 817 C C . PRO A 1 101 ? 17.328 0.689 -25.880 1.00 84.69 101 PRO A C 1
ATOM 819 O O . PRO A 1 101 ? 17.693 0.816 -24.715 1.00 84.69 101 PRO A O 1
ATOM 822 N N . VAL A 1 102 ? 16.069 0.962 -26.238 1.00 85.25 102 VAL A N 1
ATOM 823 C CA . VAL A 1 102 ? 15.070 1.486 -25.288 1.00 85.25 102 VAL A CA 1
ATOM 824 C C . VAL A 1 102 ? 14.788 0.530 -24.125 1.00 85.25 102 VAL A C 1
ATOM 826 O O . VAL A 1 102 ? 14.700 0.971 -22.982 1.00 85.25 102 VAL A O 1
ATOM 829 N N . MET A 1 103 ? 14.754 -0.781 -24.375 1.00 84.62 103 MET A N 1
ATOM 830 C CA . MET A 1 103 ? 14.532 -1.791 -23.335 1.00 84.62 103 MET A CA 1
ATOM 831 C C . MET A 1 103 ? 15.716 -1.883 -22.368 1.00 84.62 103 MET A C 1
ATOM 833 O O . MET A 1 103 ? 15.526 -2.007 -21.157 1.00 84.62 103 MET A O 1
ATOM 837 N N . LEU A 1 104 ? 16.945 -1.769 -22.882 1.00 81.62 104 LEU A N 1
ATOM 838 C CA . LEU A 1 104 ? 18.137 -1.718 -22.034 1.00 81.62 104 LEU A CA 1
ATOM 839 C C . LEU A 1 104 ? 18.208 -0.423 -21.218 1.00 81.62 104 LEU A C 1
ATOM 841 O O . LEU A 1 104 ? 18.673 -0.460 -20.082 1.00 81.62 104 LEU A O 1
ATOM 845 N N . ALA A 1 105 ? 17.725 0.703 -21.755 1.00 82.75 105 ALA A N 1
ATOM 846 C CA . ALA A 1 105 ? 17.670 1.969 -21.025 1.00 82.75 105 ALA A CA 1
ATOM 847 C C . ALA A 1 105 ? 16.762 1.865 -19.788 1.00 82.75 105 ALA A C 1
ATOM 849 O O . ALA A 1 105 ? 17.170 2.281 -18.703 1.00 82.75 105 ALA A O 1
ATOM 850 N N . ILE A 1 106 ? 15.591 1.234 -19.949 1.00 85.06 106 ILE A N 1
ATOM 851 C CA . ILE A 1 106 ? 14.651 0.938 -18.857 1.00 85.06 106 ILE A CA 1
ATOM 852 C C . ILE A 1 106 ? 15.309 0.024 -17.820 1.00 85.06 106 ILE A C 1
ATOM 854 O O . ILE A 1 106 ? 15.306 0.298 -16.621 1.00 85.06 106 ILE A O 1
ATOM 858 N N . ARG A 1 107 ? 15.929 -1.072 -18.272 1.00 81.19 107 ARG A N 1
ATOM 859 C CA . ARG A 1 107 ? 16.578 -2.032 -17.372 1.00 81.19 107 ARG A CA 1
ATOM 860 C C . ARG A 1 107 ? 17.741 -1.412 -16.592 1.00 81.19 107 ARG A C 1
ATOM 862 O O . ARG A 1 107 ? 17.942 -1.736 -15.422 1.00 81.19 107 ARG A O 1
ATOM 869 N N . ALA A 1 108 ? 18.483 -0.505 -17.226 1.00 78.50 108 ALA A N 1
ATOM 870 C CA . ALA A 1 108 ? 19.559 0.264 -16.609 1.00 78.50 108 ALA A CA 1
ATOM 871 C C . ALA A 1 108 ? 19.058 1.387 -15.681 1.00 78.50 108 ALA A C 1
ATOM 873 O O . ALA A 1 108 ? 19.881 2.019 -15.017 1.00 78.50 108 ALA A O 1
ATOM 874 N N . ALA A 1 109 ? 17.740 1.624 -15.604 1.00 79.88 109 ALA A N 1
ATOM 875 C CA . ALA A 1 109 ? 17.122 2.675 -14.801 1.00 79.88 109 ALA A CA 1
ATOM 876 C C . ALA A 1 109 ? 17.663 4.080 -15.132 1.00 79.88 109 ALA A C 1
ATOM 878 O O . ALA A 1 109 ? 17.989 4.872 -14.237 1.00 79.88 109 ALA A O 1
ATOM 879 N N . ASN A 1 110 ? 17.804 4.380 -16.427 1.00 80.56 110 ASN A N 1
ATOM 880 C CA . ASN A 1 110 ? 18.329 5.647 -16.923 1.00 80.56 110 ASN A CA 1
ATOM 881 C C . ASN A 1 110 ? 17.226 6.479 -17.610 1.00 80.56 110 ASN A C 1
ATOM 883 O O . ASN A 1 110 ? 17.131 6.485 -18.845 1.00 80.56 110 ASN A O 1
ATOM 887 N N . PRO A 1 111 ? 16.455 7.281 -16.844 1.00 81.81 111 PRO A N 1
ATOM 888 C CA . PRO A 1 111 ? 15.291 7.990 -17.373 1.00 81.81 111 PRO A CA 1
ATOM 889 C C . PRO A 1 111 ? 15.658 9.049 -18.418 1.00 81.81 111 PRO A C 1
ATOM 891 O O . PRO A 1 111 ? 14.855 9.362 -19.291 1.00 81.81 111 PRO A O 1
ATOM 894 N N . ARG A 1 112 ? 16.882 9.596 -18.366 1.00 81.75 112 ARG A N 1
ATOM 895 C CA . ARG A 1 112 ? 17.355 10.580 -19.353 1.00 81.75 112 ARG A CA 1
ATOM 896 C C . ARG A 1 112 ? 17.579 9.938 -20.716 1.00 81.75 112 ARG A C 1
ATOM 898 O O . ARG A 1 112 ? 17.150 10.495 -21.718 1.00 81.75 112 ARG A O 1
ATOM 905 N N . CYS A 1 113 ? 18.248 8.785 -20.757 1.00 79.81 113 CYS A N 1
ATOM 906 C CA . CYS A 1 113 ? 18.472 8.072 -22.016 1.00 79.81 113 CYS A CA 1
ATOM 907 C C . CYS A 1 113 ? 17.160 7.521 -22.571 1.00 79.81 113 CYS A C 1
ATOM 909 O O . CYS A 1 113 ? 16.925 7.619 -23.770 1.00 79.81 113 CYS A O 1
ATOM 911 N N . PHE A 1 114 ? 16.288 7.023 -21.693 1.00 83.94 114 PHE A N 1
ATOM 912 C CA . PHE A 1 114 ? 14.949 6.583 -22.056 1.00 83.94 114 PHE A CA 1
ATOM 913 C C . PHE A 1 114 ? 14.120 7.709 -22.706 1.00 83.94 114 PHE A C 1
ATOM 915 O O . PHE A 1 114 ? 13.617 7.532 -23.813 1.00 83.94 114 PHE A O 1
ATOM 922 N N . ALA A 1 115 ? 14.050 8.894 -22.088 1.00 84.62 115 ALA A N 1
ATOM 923 C CA . ALA A 1 115 ? 13.315 10.033 -22.644 1.00 84.62 115 ALA A CA 1
ATOM 924 C C . ALA A 1 115 ? 13.879 10.500 -23.998 1.00 84.62 115 ALA A C 1
ATOM 926 O O . ALA A 1 115 ? 13.124 10.783 -24.924 1.00 84.62 115 ALA A O 1
ATOM 927 N N . THR A 1 116 ? 15.207 10.543 -24.143 1.00 83.62 116 THR A N 1
ATOM 928 C CA . THR A 1 116 ? 15.850 10.887 -25.421 1.00 83.62 116 THR A CA 1
ATOM 929 C C . THR A 1 116 ? 15.535 9.867 -26.513 1.00 83.62 116 THR A C 1
ATOM 931 O O . THR A 1 116 ? 15.237 10.257 -27.635 1.00 83.62 116 THR A O 1
ATOM 934 N N . LEU A 1 117 ? 15.569 8.571 -26.190 1.00 84.50 117 LEU A N 1
ATOM 935 C CA . LEU A 1 117 ? 15.221 7.501 -27.124 1.00 84.50 117 LEU A CA 1
ATOM 936 C C . LEU A 1 117 ? 13.774 7.616 -27.608 1.00 84.50 117 LEU A C 1
ATOM 938 O O . LEU A 1 117 ? 13.530 7.510 -28.806 1.00 84.50 117 LEU A O 1
ATOM 942 N N . LEU A 1 118 ? 12.831 7.907 -26.710 1.00 86.12 118 LEU A N 1
ATOM 943 C CA . LEU A 1 118 ? 11.443 8.166 -27.099 1.00 86.12 118 LEU A CA 1
ATOM 944 C C . LEU A 1 118 ? 11.318 9.394 -28.008 1.00 86.12 118 LEU A C 1
ATOM 946 O O . LEU A 1 118 ? 10.651 9.321 -29.036 1.00 86.12 118 LEU A O 1
ATOM 950 N N . ASN A 1 119 ? 12.011 10.493 -27.691 1.00 85.44 119 ASN A N 1
ATOM 951 C CA . ASN A 1 119 ? 12.022 11.693 -28.538 1.00 85.44 119 ASN A CA 1
ATOM 952 C C . ASN A 1 119 ? 12.596 11.429 -29.940 1.00 85.44 119 ASN A C 1
ATOM 954 O O . ASN A 1 119 ? 12.230 12.108 -30.895 1.00 85.44 119 ASN A O 1
ATOM 958 N N . PHE A 1 120 ? 13.496 10.454 -30.065 1.00 84.56 120 PHE A N 1
ATOM 959 C CA . PHE A 1 120 ? 14.082 10.015 -31.330 1.00 84.56 120 PHE A CA 1
ATOM 960 C C . PHE A 1 120 ? 13.234 8.973 -32.079 1.00 84.56 120 PHE A C 1
ATOM 962 O O . PHE A 1 120 ? 13.625 8.543 -33.161 1.00 84.56 120 PHE A O 1
ATOM 969 N N . GLY A 1 121 ? 12.068 8.594 -31.545 1.00 85.94 121 GLY A N 1
ATOM 970 C CA . GLY A 1 121 ? 11.136 7.667 -32.190 1.00 85.94 121 GLY A CA 1
ATOM 971 C C . GLY A 1 121 ? 11.367 6.192 -31.856 1.00 85.94 121 GLY A C 1
ATOM 972 O O . GLY A 1 121 ? 10.996 5.328 -32.647 1.00 85.94 121 GLY A O 1
ATOM 973 N N . ALA A 1 122 ? 11.985 5.879 -30.711 1.00 85.44 122 ALA A N 1
ATOM 974 C CA . ALA A 1 122 ? 12.113 4.496 -30.257 1.00 85.44 122 ALA A CA 1
ATOM 975 C C . ALA A 1 122 ? 10.740 3.864 -29.974 1.00 85.44 122 ALA A C 1
ATOM 977 O O . ALA A 1 122 ? 9.897 4.452 -29.295 1.00 85.44 122 ALA A O 1
ATOM 978 N N . GLU A 1 123 ? 10.541 2.633 -30.441 1.00 83.81 123 GLU A N 1
ATOM 979 C CA . GLU A 1 123 ? 9.280 1.912 -30.272 1.00 83.81 123 GLU A CA 1
ATOM 980 C C . GLU A 1 123 ? 9.234 1.086 -28.975 1.00 83.81 123 GLU A C 1
ATOM 982 O O . GLU A 1 123 ? 10.171 0.365 -28.631 1.00 83.81 123 GLU A O 1
ATOM 987 N N . LEU A 1 124 ? 8.089 1.123 -28.284 1.00 83.38 124 LEU A N 1
ATOM 988 C CA . LEU A 1 124 ? 7.797 0.315 -27.085 1.00 83.38 124 LEU A CA 1
ATOM 989 C C . LEU A 1 124 ? 6.997 -0.972 -27.400 1.00 83.38 124 LEU A C 1
ATOM 991 O O . LEU A 1 124 ? 6.506 -1.668 -26.507 1.00 83.38 124 LEU A O 1
ATOM 995 N N . SER A 1 125 ? 6.870 -1.312 -28.683 1.00 81.94 125 SER A N 1
ATOM 996 C CA . SER A 1 125 ? 6.156 -2.489 -29.200 1.00 81.94 125 SER A CA 1
ATOM 997 C C . SER A 1 125 ? 6.938 -3.800 -29.026 1.00 81.94 125 SER A C 1
ATOM 999 O O . SER A 1 125 ? 6.358 -4.884 -29.076 1.00 81.94 125 SER A O 1
ATOM 1001 N N . MET A 1 126 ? 8.246 -3.723 -28.770 1.00 81.62 126 MET A N 1
ATOM 1002 C CA . MET A 1 126 ? 9.125 -4.892 -28.724 1.00 81.62 126 MET A CA 1
ATOM 1003 C C . MET A 1 126 ? 8.825 -5.798 -27.523 1.00 81.62 126 MET A C 1
ATOM 1005 O O . MET A 1 126 ? 8.505 -5.332 -26.424 1.00 81.62 126 MET A O 1
ATOM 1009 N N . ARG A 1 127 ? 8.925 -7.115 -27.738 1.00 85.75 127 ARG A N 1
ATOM 1010 C CA . ARG A 1 127 ? 8.699 -8.149 -26.718 1.00 85.75 127 ARG A CA 1
ATOM 1011 C C . ARG A 1 127 ? 9.873 -9.119 -26.687 1.00 85.75 127 ARG A C 1
ATOM 1013 O O . ARG A 1 127 ? 10.154 -9.777 -27.684 1.00 85.75 127 ARG A O 1
ATOM 1020 N N . VAL A 1 128 ? 10.521 -9.250 -25.532 1.00 83.38 128 VAL A N 1
ATOM 1021 C CA . VAL A 1 128 ? 11.644 -10.180 -25.330 1.00 83.38 128 VAL A CA 1
ATOM 1022 C C . VAL A 1 128 ? 11.173 -11.341 -24.467 1.00 83.38 128 VAL A C 1
ATOM 1024 O O . VAL A 1 128 ? 10.778 -11.134 -23.328 1.00 83.38 128 VAL A O 1
ATOM 1027 N N . GLN A 1 129 ? 11.150 -12.568 -24.999 1.00 80.75 129 GLN A N 1
ATOM 1028 C CA . GLN A 1 129 ? 10.581 -13.745 -24.304 1.00 80.75 129 GLN A CA 1
ATOM 1029 C C . GLN A 1 129 ? 9.117 -13.545 -23.837 1.00 80.75 129 GLN A C 1
ATOM 1031 O O . GLN A 1 129 ? 8.690 -14.074 -22.805 1.00 80.75 129 GLN A O 1
ATOM 1036 N N . GLY A 1 130 ? 8.348 -12.745 -24.584 1.00 83.06 130 GLY A N 1
ATOM 1037 C CA . GLY A 1 130 ? 6.986 -12.330 -24.223 1.00 83.06 130 GLY A CA 1
ATOM 1038 C C . GLY A 1 130 ? 6.919 -11.201 -23.186 1.00 83.06 130 GLY A C 1
ATOM 1039 O O . GLY A 1 130 ? 5.830 -10.769 -22.833 1.00 83.06 130 GLY A O 1
ATOM 1040 N N . ARG A 1 131 ? 8.058 -10.694 -22.701 1.00 85.69 131 ARG A N 1
ATOM 1041 C CA . ARG A 1 131 ? 8.123 -9.580 -21.749 1.00 85.69 131 ARG A CA 1
ATOM 1042 C C . ARG A 1 131 ? 8.104 -8.250 -22.475 1.00 85.69 131 ARG A C 1
ATOM 1044 O O . ARG A 1 131 ? 8.881 -8.021 -23.402 1.00 85.69 131 ARG A O 1
ATOM 1051 N N . ASN A 1 132 ? 7.225 -7.374 -22.021 1.00 88.88 132 ASN A N 1
ATOM 1052 C CA . ASN A 1 132 ? 7.093 -6.021 -22.538 1.00 88.88 132 ASN A CA 1
ATOM 1053 C C . ASN A 1 132 ? 7.957 -5.018 -21.740 1.00 88.88 132 ASN A C 1
ATOM 1055 O O . ASN A 1 132 ? 8.566 -5.401 -20.735 1.00 88.88 132 ASN A O 1
ATOM 1059 N N . PRO A 1 133 ? 8.030 -3.739 -22.153 1.00 88.94 133 PRO A N 1
ATOM 1060 C CA . PRO A 1 133 ? 8.837 -2.723 -21.470 1.00 88.94 133 PRO A CA 1
ATOM 1061 C C . PRO A 1 133 ? 8.519 -2.562 -19.980 1.00 88.94 133 PRO A C 1
ATOM 1063 O O . PRO A 1 133 ? 9.422 -2.324 -19.177 1.00 88.94 133 PRO A O 1
ATOM 1066 N N . LEU A 1 134 ? 7.257 -2.764 -19.585 1.00 90.19 134 LEU A N 1
ATOM 1067 C CA . LEU A 1 134 ? 6.841 -2.703 -18.188 1.00 90.19 134 LEU A CA 1
ATOM 1068 C C . LEU A 1 134 ? 7.506 -3.811 -17.356 1.00 90.19 134 LEU A C 1
ATOM 1070 O O . LEU A 1 134 ? 7.925 -3.551 -16.235 1.00 90.19 134 LEU A O 1
ATOM 1074 N N . PHE A 1 135 ? 7.687 -5.022 -17.895 1.00 89.94 135 PHE A N 1
ATOM 1075 C CA . PHE A 1 135 ? 8.381 -6.110 -17.185 1.00 89.94 135 PHE A CA 1
ATOM 1076 C C . PHE A 1 135 ? 9.846 -5.767 -16.893 1.00 89.94 135 PHE A C 1
ATOM 1078 O O . PHE A 1 135 ? 10.368 -6.143 -15.841 1.00 89.94 135 PHE A O 1
ATOM 1085 N N . GLU A 1 136 ? 10.527 -5.070 -17.804 1.00 87.00 136 GLU A N 1
ATOM 1086 C CA . GLU A 1 136 ? 11.903 -4.614 -17.576 1.00 87.00 136 GLU A CA 1
ATOM 1087 C C . GLU A 1 136 ? 11.948 -3.477 -16.549 1.00 87.00 136 GLU A C 1
ATOM 1089 O O . GLU A 1 136 ? 12.809 -3.491 -15.670 1.00 87.00 136 GLU A O 1
ATOM 1094 N N . ALA A 1 137 ? 10.973 -2.562 -16.568 1.00 88.69 137 ALA A N 1
ATOM 1095 C CA . ALA A 1 137 ? 10.859 -1.502 -15.564 1.00 88.69 137 ALA A CA 1
ATOM 1096 C C . ALA A 1 137 ? 10.628 -2.067 -14.152 1.00 88.69 137 ALA A C 1
ATOM 1098 O O . ALA A 1 137 ? 11.225 -1.610 -13.182 1.00 88.69 137 ALA A O 1
ATOM 1099 N N . MET A 1 138 ? 9.821 -3.124 -14.027 1.00 88.56 138 MET A N 1
ATOM 1100 C CA . MET A 1 138 ? 9.572 -3.809 -12.750 1.00 88.56 138 MET A CA 1
ATOM 1101 C C . MET A 1 138 ? 10.815 -4.525 -12.192 1.00 88.56 138 MET A C 1
ATOM 1103 O O . MET A 1 138 ? 10.906 -4.781 -10.985 1.00 88.56 138 MET A O 1
ATOM 1107 N N . GLN A 1 139 ? 11.782 -4.836 -13.057 1.00 85.00 139 GLN A N 1
ATOM 1108 C CA . GLN A 1 139 ? 13.067 -5.429 -12.693 1.00 85.00 139 GLN A CA 1
ATOM 1109 C C . GLN A 1 139 ? 14.174 -4.385 -12.486 1.00 85.00 139 GLN A C 1
ATOM 1111 O O . GLN A 1 139 ? 15.248 -4.757 -12.013 1.00 85.00 139 GLN A O 1
ATOM 1116 N N . SER A 1 140 ? 13.950 -3.108 -12.815 1.00 82.38 140 SER A N 1
ATOM 1117 C CA . SER A 1 140 ? 14.963 -2.055 -12.721 1.00 82.38 140 SER A CA 1
ATOM 1118 C C . SER A 1 140 ? 14.932 -1.343 -11.362 1.00 82.38 140 SER A C 1
ATOM 1120 O O . SER A 1 140 ? 13.902 -1.250 -10.694 1.00 82.38 140 SER A O 1
ATOM 1122 N N . LYS A 1 141 ? 16.082 -0.808 -10.926 1.00 76.88 141 LYS A N 1
ATOM 1123 C CA . LYS A 1 141 ? 16.210 -0.040 -9.668 1.00 76.88 141 LYS A CA 1
ATOM 1124 C C . LYS A 1 141 ? 15.775 1.434 -9.832 1.00 76.88 141 LYS A C 1
ATOM 1126 O O . LYS A 1 141 ? 16.227 2.308 -9.093 1.00 76.88 141 LYS A O 1
ATOM 1131 N N . GLY A 1 142 ? 14.970 1.740 -10.849 1.00 70.81 142 GLY A N 1
ATOM 1132 C CA . GLY A 1 142 ? 14.590 3.105 -11.212 1.00 70.81 142 GLY A CA 1
ATOM 1133 C C . GLY A 1 142 ? 13.632 3.771 -10.225 1.00 70.81 142 GLY A C 1
ATOM 1134 O O . GLY A 1 142 ? 12.895 3.118 -9.492 1.00 70.81 142 GLY A O 1
ATOM 1135 N N . LYS A 1 143 ? 13.627 5.111 -10.223 1.00 68.88 143 LYS A N 1
ATOM 1136 C CA . LYS A 1 143 ? 12.750 5.953 -9.387 1.00 68.88 143 LYS A CA 1
ATOM 1137 C C . LYS A 1 143 ? 11.436 6.305 -10.099 1.00 68.88 143 LYS A C 1
ATOM 1139 O O . LYS A 1 143 ? 11.123 7.482 -10.238 1.00 68.88 143 LYS A O 1
ATOM 1144 N N . ASN A 1 144 ? 10.710 5.307 -10.607 1.00 74.25 144 ASN A N 1
ATOM 1145 C CA . ASN A 1 144 ? 9.377 5.412 -11.242 1.00 74.25 144 ASN A CA 1
ATOM 1146 C C . ASN A 1 144 ? 9.232 6.299 -12.495 1.00 74.25 144 ASN A C 1
ATOM 1148 O O . ASN A 1 144 ? 8.221 6.189 -13.181 1.00 74.25 144 ASN A O 1
ATOM 1152 N N . ALA A 1 145 ? 10.216 7.136 -12.831 1.00 74.69 145 ALA A N 1
ATOM 1153 C CA . ALA A 1 145 ? 10.137 8.106 -13.925 1.00 74.69 145 ALA A CA 1
ATOM 1154 C C . ALA A 1 145 ? 9.868 7.475 -15.303 1.00 74.69 145 ALA A C 1
ATOM 1156 O O . ALA A 1 145 ? 9.294 8.121 -16.170 1.00 74.69 145 ALA A O 1
ATOM 1157 N N . GLU A 1 146 ? 10.267 6.220 -15.499 1.00 78.25 146 GLU A N 1
ATOM 1158 C CA . GLU A 1 146 ? 10.057 5.477 -16.747 1.00 78.25 146 GLU A CA 1
ATOM 1159 C C . GLU A 1 146 ? 8.647 4.866 -16.828 1.00 78.25 146 GLU A C 1
ATOM 1161 O O . GLU A 1 146 ? 8.158 4.608 -17.919 1.00 78.25 146 GLU A O 1
ATOM 1166 N N . LEU A 1 147 ? 7.953 4.663 -15.701 1.00 83.12 147 LEU A N 1
ATOM 1167 C CA . LEU A 1 147 ? 6.660 3.968 -15.685 1.00 83.12 147 LEU A CA 1
ATOM 1168 C C . LEU A 1 147 ? 5.539 4.785 -16.322 1.00 83.12 147 LEU A C 1
ATOM 1170 O O . LEU A 1 147 ? 4.769 4.239 -17.104 1.00 83.12 147 LEU A O 1
ATOM 1174 N N . VAL A 1 148 ? 5.454 6.079 -16.001 1.00 84.50 148 VAL A N 1
ATOM 1175 C CA . VAL A 1 148 ? 4.427 6.984 -16.546 1.00 84.50 148 VAL A CA 1
ATOM 1176 C C . VAL A 1 148 ? 4.451 6.993 -18.081 1.00 84.50 148 VAL A C 1
ATOM 1178 O O . VAL A 1 148 ? 3.450 6.591 -18.669 1.00 84.50 148 VAL A O 1
ATOM 1181 N N . PRO A 1 149 ? 5.575 7.324 -18.748 1.00 83.06 149 PRO A N 1
ATOM 1182 C CA . PRO A 1 149 ? 5.630 7.330 -20.210 1.00 83.06 149 PRO A CA 1
ATOM 1183 C C . PRO A 1 149 ? 5.413 5.944 -20.838 1.00 83.06 149 PRO A C 1
ATOM 1185 O O . PRO A 1 149 ? 4.828 5.860 -21.913 1.00 83.06 149 PRO A O 1
ATOM 1188 N N . ILE A 1 150 ? 5.830 4.846 -20.187 1.00 85.06 150 ILE A N 1
ATOM 1189 C CA . ILE A 1 150 ? 5.548 3.484 -20.681 1.00 85.06 150 ILE A CA 1
ATOM 1190 C C . ILE A 1 150 ? 4.039 3.197 -20.663 1.00 85.06 150 ILE A C 1
ATOM 1192 O O . ILE A 1 150 ? 3.500 2.675 -21.637 1.00 85.06 150 ILE A O 1
ATOM 1196 N N . ILE A 1 151 ? 3.358 3.537 -19.567 1.00 85.19 151 ILE A N 1
ATOM 1197 C CA . ILE A 1 151 ? 1.921 3.290 -19.391 1.00 85.19 151 ILE A CA 1
ATOM 1198 C C . ILE A 1 151 ? 1.090 4.210 -20.297 1.00 85.19 151 ILE A C 1
ATOM 1200 O O . ILE A 1 151 ? 0.103 3.758 -20.874 1.00 85.19 151 ILE A O 1
ATOM 1204 N N . GLU A 1 152 ? 1.485 5.478 -20.447 1.00 82.81 152 GLU A N 1
ATOM 1205 C CA . GLU A 1 152 ? 0.824 6.441 -21.340 1.00 82.81 152 GLU A CA 1
ATOM 1206 C C . GLU A 1 152 ? 0.949 6.043 -22.813 1.00 82.81 152 GLU A C 1
ATOM 1208 O O . GLU A 1 152 ? -0.012 6.183 -23.568 1.00 82.81 152 GLU A O 1
ATOM 1213 N N . ALA A 1 153 ? 2.101 5.503 -23.221 1.00 79.25 153 ALA A N 1
ATOM 1214 C CA . ALA A 1 153 ? 2.309 5.058 -24.593 1.00 79.25 153 ALA A CA 1
ATOM 1215 C C . ALA A 1 153 ? 1.412 3.871 -24.971 1.00 79.25 153 ALA A C 1
ATOM 1217 O O . ALA A 1 153 ? 1.021 3.738 -26.131 1.00 79.25 153 ALA A O 1
ATOM 1218 N N . SER A 1 154 ? 1.106 2.974 -24.029 1.00 77.81 154 SER A N 1
ATOM 1219 C CA . SER A 1 154 ? 0.241 1.816 -24.278 1.00 77.81 154 SER A CA 1
ATOM 1220 C C . SER A 1 154 ? -0.371 1.286 -22.970 1.00 77.81 154 SER A C 1
ATOM 1222 O O . SER A 1 154 ? 0.274 0.513 -22.256 1.00 77.81 154 SER A O 1
ATOM 1224 N N . PRO A 1 155 ? -1.634 1.628 -22.653 1.00 78.06 155 PRO A N 1
ATOM 1225 C CA . PRO A 1 155 ? -2.270 1.200 -21.405 1.00 78.06 155 PRO A CA 1
ATOM 1226 C C . PRO A 1 155 ? -2.509 -0.318 -21.335 1.00 78.06 155 PRO A C 1
ATOM 1228 O O . PRO A 1 155 ? -2.507 -0.896 -20.248 1.00 78.06 155 PRO A O 1
ATOM 1231 N N . ASP A 1 156 ? -2.637 -0.997 -22.480 1.00 82.00 156 ASP A N 1
ATOM 1232 C CA . ASP A 1 156 ? -2.864 -2.448 -22.528 1.00 82.00 156 ASP A CA 1
ATOM 1233 C C . ASP A 1 156 ? -1.645 -3.287 -22.105 1.00 82.00 156 ASP A C 1
ATOM 1235 O O . ASP A 1 156 ? -1.805 -4.461 -21.761 1.00 82.00 156 ASP A O 1
ATOM 1239 N N . LEU A 1 157 ? -0.446 -2.688 -22.008 1.00 83.44 157 LEU A N 1
ATOM 1240 C CA . LEU A 1 157 ? 0.777 -3.367 -21.547 1.00 83.44 157 LEU A CA 1
ATOM 1241 C C . LEU A 1 157 ? 0.620 -4.010 -20.165 1.00 83.44 157 LEU A C 1
ATOM 1243 O O . LEU A 1 157 ? 1.265 -5.014 -19.863 1.00 83.44 157 LEU A O 1
ATOM 1247 N N . VAL A 1 158 ? -0.237 -3.439 -19.319 1.00 85.25 158 VAL A N 1
ATOM 1248 C CA . VAL A 1 158 ? -0.488 -3.920 -17.955 1.00 85.25 158 VAL A CA 1
ATOM 1249 C C . VAL A 1 158 ? -1.152 -5.306 -17.950 1.00 85.25 158 VAL A C 1
ATOM 1251 O O . VAL A 1 158 ? -0.961 -6.087 -17.015 1.00 85.25 158 VAL A O 1
ATOM 1254 N N . LYS A 1 159 ? -1.914 -5.635 -19.001 1.00 86.62 159 LYS A N 1
ATOM 1255 C CA . LYS A 1 159 ? -2.690 -6.881 -19.106 1.00 86.62 159 LYS A CA 1
ATOM 1256 C C . LYS A 1 159 ? -1.922 -8.021 -19.762 1.00 86.62 159 LYS A C 1
ATOM 1258 O O . LYS A 1 159 ? -2.353 -9.167 -19.668 1.00 86.62 159 LYS A O 1
ATOM 1263 N N . GLU A 1 160 ? -0.801 -7.738 -20.407 1.00 89.25 160 GLU A N 1
ATOM 1264 C CA . GLU A 1 160 ? -0.011 -8.763 -21.080 1.00 89.25 160 GLU A CA 1
ATOM 1265 C C . GLU A 1 160 ? 0.630 -9.745 -20.080 1.00 89.25 160 GLU A C 1
ATOM 1267 O O . GLU A 1 160 ? 0.730 -9.490 -18.872 1.00 89.25 160 GLU A O 1
ATOM 1272 N N . ARG A 1 161 ? 1.035 -10.911 -20.589 1.00 91.06 161 ARG A N 1
ATOM 1273 C CA . ARG A 1 161 ? 1.677 -11.985 -19.825 1.00 91.06 161 ARG A CA 1
ATOM 1274 C C . ARG A 1 161 ? 2.932 -12.449 -20.556 1.00 91.06 161 ARG A C 1
ATOM 1276 O O . ARG A 1 161 ? 2.939 -12.492 -21.785 1.00 91.06 161 ARG A O 1
ATOM 1283 N N . ASP A 1 162 ? 3.974 -12.798 -19.805 1.00 91.38 162 ASP A N 1
ATOM 1284 C CA . ASP A 1 162 ? 5.183 -13.381 -20.393 1.00 91.38 162 ASP A CA 1
ATOM 1285 C C . ASP A 1 162 ? 4.982 -14.856 -20.790 1.00 91.38 162 ASP A C 1
ATOM 1287 O O . ASP A 1 162 ? 3.926 -15.450 -20.570 1.00 91.38 162 ASP A O 1
ATOM 1291 N N . SER A 1 163 ? 6.018 -15.473 -21.363 1.00 90.56 163 SER A N 1
ATOM 1292 C CA . SER A 1 163 ? 6.004 -16.889 -21.771 1.00 90.56 163 SER A CA 1
ATOM 1293 C C . SER A 1 163 ? 5.695 -17.890 -20.644 1.00 90.56 163 SER A C 1
ATOM 1295 O O . SER A 1 163 ? 5.270 -19.010 -20.918 1.00 90.56 163 SER A O 1
ATOM 1297 N N . SER A 1 164 ? 5.881 -17.504 -19.379 1.00 91.38 164 SER A N 1
ATOM 1298 C CA . SER A 1 164 ? 5.557 -18.320 -18.201 1.00 91.38 164 SER A CA 1
ATOM 1299 C C . SER A 1 164 ? 4.178 -17.992 -17.611 1.00 91.38 164 SER A C 1
ATOM 1301 O O . SER A 1 164 ? 3.822 -18.505 -16.549 1.00 91.38 164 SER A O 1
ATOM 1303 N N . GLY A 1 165 ? 3.405 -17.125 -18.271 1.00 92.81 165 GLY A N 1
ATOM 1304 C CA . GLY A 1 165 ? 2.117 -16.638 -17.786 1.00 92.81 165 GLY A CA 1
ATOM 1305 C C . GLY A 1 165 ? 2.237 -15.580 -16.686 1.00 92.81 165 GLY A C 1
ATOM 1306 O O . GLY A 1 165 ? 1.242 -15.250 -16.048 1.00 92.81 165 GLY A O 1
ATOM 1307 N N . ASN A 1 166 ? 3.428 -15.036 -16.422 1.00 93.38 166 ASN A N 1
ATOM 1308 C CA . ASN A 1 166 ? 3.610 -14.026 -15.384 1.00 93.38 166 ASN A CA 1
ATOM 1309 C C . ASN A 1 166 ? 3.032 -12.682 -15.835 1.00 93.38 166 ASN A C 1
ATOM 1311 O O . ASN A 1 166 ? 3.262 -12.249 -16.961 1.00 93.38 166 ASN A O 1
ATOM 1315 N N . SER A 1 167 ? 2.345 -11.981 -14.934 1.00 93.44 167 SER A N 1
ATOM 1316 C CA . SER A 1 167 ? 2.035 -10.551 -15.085 1.00 93.44 167 SER A CA 1
ATOM 1317 C C . SER A 1 167 ? 3.223 -9.669 -14.675 1.00 93.44 167 SER A C 1
ATOM 1319 O O . SER A 1 167 ? 4.165 -10.140 -14.029 1.00 93.44 167 SER A O 1
ATOM 1321 N N . ALA A 1 168 ? 3.147 -8.366 -14.963 1.00 91.62 168 ALA A N 1
ATOM 1322 C CA . ALA A 1 168 ? 4.159 -7.389 -14.548 1.00 91.62 168 ALA A CA 1
ATOM 1323 C C . ALA A 1 168 ? 4.438 -7.411 -13.028 1.00 91.62 168 ALA A C 1
ATOM 1325 O O . ALA A 1 168 ? 5.571 -7.194 -12.599 1.00 91.62 168 ALA A O 1
ATOM 1326 N N . LEU A 1 169 ? 3.435 -7.743 -12.204 1.00 92.81 169 LEU A N 1
ATOM 1327 C CA . LEU A 1 169 ? 3.599 -7.855 -10.752 1.00 92.81 169 LEU A CA 1
ATOM 1328 C C . LEU A 1 169 ? 4.502 -9.027 -10.340 1.00 92.81 169 LEU A C 1
ATOM 1330 O O . LEU A 1 169 ? 5.312 -8.877 -9.432 1.00 92.81 169 LEU A O 1
ATOM 1334 N N . HIS A 1 170 ? 4.419 -10.178 -11.011 1.00 92.00 170 HIS A N 1
ATOM 1335 C CA . HIS A 1 170 ? 5.212 -11.368 -10.659 1.00 92.00 170 HIS A CA 1
ATOM 1336 C C . HIS A 1 170 ? 6.722 -11.126 -10.811 1.00 92.00 170 HIS A C 1
ATOM 1338 O O . HIS A 1 170 ? 7.543 -11.633 -10.035 1.00 92.00 170 HIS A O 1
ATOM 1344 N N . VAL A 1 171 ? 7.102 -10.341 -11.822 1.00 89.19 171 VAL A N 1
ATOM 1345 C CA . VAL A 1 171 ? 8.506 -10.054 -12.139 1.00 89.19 171 VAL A CA 1
ATOM 1346 C C . VAL A 1 171 ? 9.090 -8.898 -11.331 1.00 89.19 171 VAL A C 1
ATOM 1348 O O . VAL A 1 171 ? 10.283 -8.635 -11.460 1.00 89.19 171 VAL A O 1
ATOM 1351 N N . ALA A 1 172 ? 8.307 -8.250 -10.462 1.00 89.56 172 ALA A N 1
ATOM 1352 C CA . ALA A 1 172 ? 8.808 -7.172 -9.619 1.00 89.56 172 ALA A CA 1
ATOM 1353 C C . ALA A 1 172 ? 10.014 -7.631 -8.781 1.00 89.56 172 ALA A C 1
ATOM 1355 O O . ALA A 1 172 ? 9.972 -8.671 -8.110 1.00 89.56 172 ALA A O 1
ATOM 1356 N N . MET A 1 173 ? 11.096 -6.853 -8.853 1.00 84.19 173 MET A N 1
ATOM 1357 C CA . MET A 1 173 ? 12.320 -7.041 -8.060 1.00 84.19 173 MET A CA 1
ATOM 1358 C C . MET A 1 173 ? 12.485 -5.971 -6.984 1.00 84.19 173 MET A C 1
ATOM 1360 O O . MET A 1 173 ? 13.127 -6.222 -5.967 1.00 84.19 173 MET A O 1
ATOM 1364 N N . TYR A 1 174 ? 11.932 -4.781 -7.218 1.00 84.00 174 TYR A N 1
ATOM 1365 C CA . TYR A 1 174 ? 12.132 -3.611 -6.374 1.00 84.00 174 TYR A CA 1
ATOM 1366 C C . TYR A 1 174 ? 10.797 -3.001 -5.958 1.00 84.00 174 TYR A C 1
ATOM 1368 O O . TYR A 1 174 ? 9.840 -2.956 -6.732 1.00 84.00 174 TYR A O 1
ATOM 1376 N N . LYS A 1 175 ? 10.752 -2.505 -4.720 1.00 83.88 175 LYS A N 1
ATOM 1377 C CA . LYS A 1 175 ? 9.560 -1.894 -4.125 1.00 83.88 175 LYS A CA 1
ATOM 1378 C C . LYS A 1 175 ? 9.091 -0.657 -4.890 1.00 83.88 175 LYS A C 1
ATOM 1380 O O . LYS A 1 175 ? 7.896 -0.485 -5.095 1.00 83.88 175 LYS A O 1
ATOM 1385 N N . THR A 1 176 ? 10.029 0.184 -5.319 1.00 84.50 176 THR A N 1
ATOM 1386 C CA . THR A 1 176 ? 9.751 1.465 -5.980 1.00 84.50 176 THR A CA 1
ATOM 1387 C C . THR A 1 176 ? 8.901 1.304 -7.248 1.00 84.50 176 THR A C 1
ATOM 1389 O O . THR A 1 176 ? 7.794 1.849 -7.243 1.00 84.50 176 THR A O 1
ATOM 1392 N N . PRO A 1 177 ? 9.307 0.514 -8.270 1.00 87.56 177 PRO A N 1
ATOM 1393 C CA . PRO A 1 177 ? 8.489 0.331 -9.469 1.00 87.56 177 PRO A CA 1
ATOM 1394 C C . PRO A 1 177 ? 7.162 -0.386 -9.193 1.00 87.56 177 PRO A C 1
ATOM 1396 O O . PRO A 1 177 ? 6.147 -0.028 -9.786 1.00 87.56 177 PRO A O 1
ATOM 1399 N N . LEU A 1 178 ? 7.130 -1.335 -8.246 1.00 89.81 178 LEU A N 1
ATOM 1400 C CA . LEU A 1 178 ? 5.885 -1.983 -7.823 1.00 89.81 178 LEU A CA 1
ATOM 1401 C C . LEU A 1 178 ? 4.883 -0.971 -7.261 1.00 89.81 178 LEU A C 1
ATOM 1403 O O . LEU A 1 178 ? 3.731 -0.934 -7.685 1.00 89.81 178 LEU A O 1
ATOM 1407 N N . MET A 1 179 ? 5.333 -0.137 -6.326 1.00 87.75 179 MET A N 1
ATOM 1408 C CA . MET A 1 179 ? 4.508 0.902 -5.724 1.00 87.75 179 MET A CA 1
ATOM 1409 C C . MET A 1 179 ? 4.044 1.916 -6.771 1.00 87.75 179 MET A C 1
ATOM 1411 O O . MET A 1 179 ? 2.880 2.299 -6.755 1.00 87.75 179 MET A O 1
ATOM 1415 N N . GLY A 1 180 ? 4.923 2.308 -7.701 1.00 87.50 180 GLY A N 1
ATOM 1416 C CA . GLY A 1 180 ? 4.582 3.214 -8.797 1.00 87.50 180 GLY A CA 1
ATOM 1417 C C . GLY A 1 180 ? 3.480 2.656 -9.699 1.00 87.50 180 GLY A C 1
ATOM 1418 O O . GLY A 1 180 ? 2.506 3.352 -9.973 1.00 87.50 180 GLY A O 1
ATOM 1419 N N . LEU A 1 181 ? 3.587 1.389 -10.113 1.00 90.06 181 LEU A N 1
ATOM 1420 C CA . LEU A 1 181 ? 2.569 0.740 -10.942 1.00 90.06 181 LEU A CA 1
ATOM 1421 C C . LEU A 1 181 ? 1.225 0.619 -10.210 1.00 90.06 181 LEU A C 1
ATOM 1423 O O . LEU A 1 181 ? 0.184 0.919 -10.793 1.00 90.06 181 LEU A O 1
ATOM 1427 N N . LEU A 1 182 ? 1.236 0.209 -8.938 1.00 90.31 182 LEU A N 1
ATOM 1428 C CA . LEU A 1 182 ? 0.012 0.092 -8.142 1.00 90.31 182 LEU A CA 1
ATOM 1429 C C . LEU A 1 182 ? -0.628 1.464 -7.910 1.00 90.31 182 LEU A C 1
ATOM 1431 O O . LEU A 1 182 ? -1.820 1.619 -8.144 1.00 90.31 182 LEU A O 1
ATOM 1435 N N . PHE A 1 183 ? 0.152 2.486 -7.562 1.00 85.88 183 PHE A N 1
ATOM 1436 C CA . PHE A 1 183 ? -0.369 3.840 -7.382 1.00 85.88 183 PHE A CA 1
ATOM 1437 C C . PHE A 1 183 ? -1.028 4.386 -8.660 1.00 85.88 183 PHE A C 1
ATOM 1439 O O . PHE A 1 183 ? -2.105 4.971 -8.600 1.00 85.88 183 PHE A O 1
ATOM 1446 N N . LEU A 1 184 ? -0.423 4.152 -9.829 1.00 85.94 184 LEU A N 1
ATOM 1447 C CA . LEU A 1 184 ? -0.945 4.650 -11.106 1.00 85.94 184 LEU A CA 1
ATOM 1448 C C . LEU A 1 184 ? -2.135 3.838 -11.637 1.00 85.94 184 LEU A C 1
ATOM 1450 O O . LEU A 1 184 ? -3.030 4.401 -12.265 1.00 85.94 184 LEU A O 1
ATOM 1454 N N . LYS A 1 185 ? -2.123 2.511 -11.460 1.00 86.38 185 LYS A N 1
ATOM 1455 C CA . LYS A 1 185 ? -2.992 1.587 -12.206 1.00 86.38 185 LYS A CA 1
ATOM 1456 C C . LYS A 1 185 ? -3.593 0.455 -11.368 1.00 86.38 185 LYS A C 1
ATOM 1458 O O . LYS A 1 185 ? -4.047 -0.528 -11.945 1.00 86.38 185 LYS A O 1
ATOM 1463 N N . CYS A 1 186 ? -3.689 0.579 -10.039 1.00 84.06 186 CYS A N 1
ATOM 1464 C CA . CYS A 1 186 ? -4.229 -0.489 -9.175 1.00 84.06 186 CYS A CA 1
ATOM 1465 C C . CYS A 1 186 ? -5.573 -1.059 -9.661 1.00 84.06 186 CYS A C 1
ATOM 1467 O O . CYS A 1 186 ? -5.778 -2.263 -9.576 1.00 84.06 186 CYS A O 1
ATOM 1469 N N . LYS A 1 187 ? -6.484 -0.222 -10.180 1.00 84.50 187 LYS A N 1
ATOM 1470 C CA . LYS A 1 187 ? -7.808 -0.670 -10.657 1.00 84.50 187 LYS A CA 1
ATOM 1471 C C . LYS A 1 187 ? -7.753 -1.512 -11.938 1.00 84.50 187 LYS A C 1
ATOM 1473 O O . LYS A 1 187 ? -8.690 -2.249 -12.217 1.00 84.50 187 LYS A O 1
ATOM 1478 N N . GLU A 1 188 ? -6.691 -1.375 -12.726 1.00 87.38 188 GLU A N 1
ATOM 1479 C CA . GLU A 1 188 ? -6.506 -2.072 -14.007 1.00 87.38 188 GLU A CA 1
ATOM 1480 C C . GLU A 1 188 ? -5.606 -3.309 -13.867 1.00 87.38 188 GLU A C 1
ATOM 1482 O O . GLU A 1 188 ? -5.644 -4.204 -14.712 1.00 87.38 188 GLU A O 1
ATOM 1487 N N . VAL A 1 189 ? -4.796 -3.371 -12.806 1.00 89.50 189 VAL A N 1
ATOM 1488 C CA . VAL A 1 189 ? -3.879 -4.478 -12.535 1.00 89.50 189 VAL A CA 1
ATOM 1489 C C . VAL A 1 189 ? -4.598 -5.593 -11.774 1.00 89.50 189 VAL A C 1
ATOM 1491 O O . VAL A 1 189 ? -5.122 -5.393 -10.682 1.00 89.50 189 VAL A O 1
ATOM 1494 N N . GLU A 1 190 ? -4.533 -6.813 -12.301 1.00 91.75 190 GLU A N 1
ATOM 1495 C CA . GLU A 1 190 ? -5.016 -8.002 -11.599 1.00 91.75 190 GLU A CA 1
ATOM 1496 C C . GLU A 1 190 ? -4.000 -8.447 -10.527 1.00 91.75 190 GLU A C 1
ATOM 1498 O O . GLU A 1 190 ? -2.984 -9.083 -10.828 1.00 91.75 190 GLU A O 1
ATOM 1503 N N . LEU A 1 191 ? -4.270 -8.105 -9.262 1.00 92.44 191 LEU A N 1
ATOM 1504 C CA . LEU A 1 191 ? -3.383 -8.396 -8.122 1.00 92.44 191 LEU A CA 1
ATOM 1505 C C . LEU A 1 191 ? -3.190 -9.898 -7.874 1.00 92.44 191 LEU A C 1
ATOM 1507 O O . LEU A 1 191 ? -2.111 -10.327 -7.467 1.00 92.44 191 LEU A O 1
ATOM 1511 N N . ASN A 1 192 ? -4.233 -10.683 -8.147 1.00 94.25 192 ASN A N 1
ATOM 1512 C CA . ASN A 1 192 ? -4.288 -12.125 -7.900 1.00 94.25 192 ASN A CA 1
ATOM 1513 C C . ASN A 1 192 ? -4.086 -12.950 -9.179 1.00 94.25 192 ASN A C 1
ATOM 1515 O O . ASN A 1 192 ? -4.426 -14.132 -9.200 1.00 94.25 192 ASN A O 1
ATOM 1519 N N . ALA A 1 193 ? -3.544 -12.338 -10.241 1.00 94.56 193 ALA A N 1
ATOM 1520 C CA . ALA A 1 193 ? -3.249 -13.034 -11.489 1.00 94.56 193 ALA A CA 1
ATOM 1521 C C . ALA A 1 193 ? -2.400 -14.277 -11.204 1.00 94.56 193 ALA A C 1
ATOM 1523 O O . ALA A 1 193 ? -1.428 -14.188 -10.458 1.00 94.56 193 ALA A O 1
ATOM 1524 N N . LYS A 1 194 ? -2.745 -15.412 -11.811 1.00 95.50 194 LYS A N 1
ATOM 1525 C CA . LYS A 1 194 ? -1.990 -16.660 -11.674 1.00 95.50 194 LYS A CA 1
ATOM 1526 C C . LYS A 1 194 ? -1.128 -16.901 -12.906 1.00 95.50 194 LYS A C 1
ATOM 1528 O O . LYS A 1 194 ? -1.599 -16.727 -14.029 1.00 95.50 194 LYS A O 1
ATOM 1533 N N . ASN A 1 195 ? 0.120 -17.306 -12.694 1.00 95.25 195 ASN A N 1
ATOM 1534 C CA . ASN A 1 195 ? 0.992 -17.769 -13.772 1.00 95.25 195 ASN A CA 1
ATOM 1535 C C . ASN A 1 195 ? 0.693 -19.231 -14.163 1.00 95.25 195 ASN A C 1
ATOM 1537 O O . ASN A 1 195 ? -0.222 -19.855 -13.624 1.00 95.25 195 ASN A O 1
ATOM 1541 N N . ASN A 1 196 ? 1.486 -19.811 -15.071 1.00 95.56 196 ASN A N 1
ATOM 1542 C CA . ASN A 1 196 ? 1.280 -21.191 -15.535 1.00 95.56 196 ASN A CA 1
ATOM 1543 C C . ASN A 1 196 ? 1.392 -22.247 -14.409 1.00 95.56 196 ASN A C 1
ATOM 1545 O O . ASN A 1 196 ? 0.860 -23.346 -14.548 1.00 95.56 196 ASN A O 1
ATOM 1549 N N . ALA A 1 197 ? 2.055 -21.925 -13.292 1.00 93.56 197 ALA A N 1
ATOM 1550 C CA . ALA A 1 197 ? 2.149 -22.769 -12.097 1.00 93.56 197 ALA A CA 1
ATOM 1551 C C . ALA A 1 197 ? 1.033 -22.492 -11.064 1.00 93.56 197 ALA A C 1
ATOM 1553 O O . ALA A 1 197 ? 1.072 -23.009 -9.950 1.00 93.56 197 ALA A O 1
ATOM 1554 N N . GLY A 1 198 ? 0.048 -21.652 -11.399 1.00 95.50 198 GLY A N 1
ATOM 1555 C CA . GLY A 1 198 ? -1.022 -21.242 -10.487 1.00 95.50 198 GLY A CA 1
ATOM 1556 C C . GLY A 1 198 ? -0.591 -20.209 -9.445 1.00 95.50 198 GLY A C 1
ATOM 1557 O O . GLY A 1 198 ? -1.396 -19.810 -8.608 1.00 95.50 198 GLY A O 1
ATOM 1558 N N . GLN A 1 199 ? 0.662 -19.761 -9.473 1.00 95.50 199 GLN A N 1
ATOM 1559 C CA . GLN A 1 199 ? 1.218 -18.875 -8.459 1.00 95.50 199 GLN A CA 1
ATOM 1560 C C . GLN A 1 199 ? 0.770 -17.440 -8.708 1.00 95.50 199 GLN A C 1
ATOM 1562 O O . GLN A 1 199 ? 0.840 -16.966 -9.837 1.00 95.50 199 GLN A O 1
ATOM 1567 N N . THR A 1 200 ? 0.360 -16.749 -7.645 1.00 96.19 200 THR A N 1
ATOM 1568 C CA . THR A 1 200 ? 0.138 -15.291 -7.649 1.00 96.19 200 THR A CA 1
ATOM 1569 C C . THR A 1 200 ? 1.453 -14.530 -7.417 1.00 96.19 200 THR A C 1
ATOM 1571 O O . THR A 1 200 ? 2.436 -15.131 -6.959 1.00 96.19 200 THR A O 1
ATOM 1574 N N . PRO A 1 201 ? 1.512 -13.197 -7.628 1.00 94.44 201 PRO A N 1
ATOM 1575 C CA . PRO A 1 201 ? 2.710 -12.415 -7.320 1.00 94.44 201 PRO A CA 1
ATOM 1576 C C . PRO A 1 201 ? 3.171 -12.575 -5.863 1.00 94.44 201 PRO A C 1
ATOM 1578 O O . PRO A 1 201 ? 4.373 -12.638 -5.602 1.00 94.44 201 PRO A O 1
ATOM 1581 N N . LEU A 1 202 ? 2.229 -12.729 -4.921 1.00 95.06 202 LEU A N 1
ATOM 1582 C CA . LEU A 1 202 ? 2.535 -12.954 -3.507 1.00 95.06 202 LEU A CA 1
ATOM 1583 C C . LEU A 1 202 ? 3.298 -14.270 -3.279 1.00 95.06 202 LEU A C 1
ATOM 1585 O O . LEU A 1 202 ? 4.261 -14.291 -2.508 1.00 95.06 202 LEU A O 1
ATOM 1589 N N . HIS A 1 203 ? 2.934 -15.347 -3.984 1.00 94.44 203 HIS A N 1
ATOM 1590 C CA . HIS A 1 203 ? 3.669 -16.617 -3.934 1.00 94.44 203 HIS A CA 1
ATOM 1591 C C . HIS A 1 203 ? 5.109 -16.429 -4.414 1.00 94.44 203 HIS A C 1
ATOM 1593 O O . HIS A 1 203 ? 6.045 -16.887 -3.760 1.00 94.44 203 HIS A O 1
ATOM 1599 N N . ILE A 1 204 ? 5.302 -15.699 -5.517 1.00 91.56 204 ILE A N 1
ATOM 1600 C CA . ILE A 1 204 ? 6.633 -15.429 -6.070 1.00 91.56 204 ILE A CA 1
ATOM 1601 C C . ILE A 1 204 ? 7.489 -14.608 -5.099 1.00 91.56 204 ILE A C 1
ATOM 1603 O O . ILE A 1 204 ? 8.662 -14.931 -4.905 1.00 91.56 204 ILE A O 1
ATOM 1607 N N . PHE A 1 205 ? 6.929 -13.567 -4.478 1.00 90.50 205 PHE A N 1
ATOM 1608 C CA . PHE A 1 205 ? 7.648 -12.754 -3.489 1.00 90.50 205 PHE A CA 1
ATOM 1609 C C . PHE A 1 205 ? 8.013 -13.549 -2.238 1.00 90.50 205 PHE A C 1
ATOM 1611 O O . PHE A 1 205 ? 9.058 -13.301 -1.652 1.00 90.50 205 PHE A O 1
ATOM 1618 N N . THR A 1 206 ? 7.197 -14.542 -1.882 1.00 88.12 206 THR A N 1
ATOM 1619 C CA . THR A 1 206 ? 7.473 -15.446 -0.762 1.00 88.12 206 THR A CA 1
ATOM 1620 C C . THR A 1 206 ? 8.492 -16.538 -1.121 1.00 88.12 206 THR A C 1
ATOM 1622 O O . THR A 1 206 ? 9.220 -17.024 -0.257 1.00 88.12 206 THR A O 1
ATOM 1625 N N . HIS A 1 207 ? 8.546 -16.953 -2.393 1.00 80.69 207 HIS A N 1
ATOM 1626 C CA . HIS A 1 207 ? 9.447 -18.002 -2.876 1.00 80.69 207 HIS A CA 1
ATOM 1627 C C . HIS A 1 207 ? 10.878 -17.509 -3.108 1.00 80.69 207 HIS A C 1
ATOM 1629 O O . HIS A 1 207 ? 11.829 -18.270 -2.901 1.00 80.69 207 HIS A O 1
ATOM 1635 N N . LYS A 1 208 ? 11.036 -16.276 -3.609 1.00 67.38 208 LYS A N 1
ATOM 1636 C CA . LYS A 1 208 ? 12.351 -15.675 -3.853 1.00 67.38 208 LYS A CA 1
ATOM 1637 C C . LYS A 1 208 ? 13.098 -15.649 -2.517 1.00 67.38 208 LYS A C 1
ATOM 1639 O O . LYS A 1 208 ? 12.648 -15.027 -1.579 1.00 67.38 208 LYS A O 1
ATOM 1644 N N . LEU A 1 209 ? 14.181 -16.416 -2.439 1.00 54.00 209 LEU A N 1
ATOM 1645 C CA . LEU A 1 209 ? 15.178 -16.383 -1.374 1.00 54.00 209 LEU A CA 1
ATOM 1646 C C . LEU A 1 209 ? 16.398 -15.761 -2.034 1.00 54.00 209 LEU A C 1
ATOM 1648 O O . LEU A 1 209 ? 17.161 -16.472 -2.698 1.00 54.00 209 LEU A O 1
ATOM 1652 N N . ARG A 1 210 ? 16.561 -14.437 -1.979 1.00 51.16 210 ARG A N 1
ATOM 1653 C CA . ARG A 1 210 ? 17.745 -13.853 -2.609 1.00 51.16 210 ARG A CA 1
ATOM 1654 C C . ARG A 1 210 ? 18.977 -14.023 -1.719 1.00 51.16 210 ARG A C 1
ATOM 1656 O O . ARG A 1 210 ? 19.182 -13.324 -0.734 1.00 51.16 210 ARG A O 1
ATOM 1663 N N . ILE A 1 211 ? 19.836 -14.946 -2.144 1.00 43.03 211 ILE A N 1
ATOM 1664 C CA . ILE A 1 211 ? 21.283 -14.924 -1.915 1.00 43.03 211 ILE A CA 1
ATOM 1665 C C . ILE A 1 211 ? 21.858 -13.709 -2.678 1.00 43.03 211 ILE A C 1
ATOM 1667 O O . ILE A 1 211 ? 21.613 -13.587 -3.877 1.00 43.03 211 ILE A O 1
ATOM 1671 N N . LEU A 1 212 ? 22.647 -12.862 -1.991 1.00 37.75 212 LEU A N 1
ATOM 1672 C CA . LEU A 1 212 ? 23.401 -11.683 -2.488 1.00 37.75 212 LEU A CA 1
ATOM 1673 C C . LEU A 1 212 ? 22.523 -10.478 -2.933 1.00 37.75 212 LEU A C 1
ATOM 1675 O O . LEU A 1 212 ? 21.715 -10.590 -3.846 1.00 37.75 212 LEU A O 1
ATOM 1679 N N . LEU A 1 213 ? 22.633 -9.260 -2.384 1.00 37.28 213 LEU A N 1
ATOM 1680 C CA . LEU A 1 213 ? 23.808 -8.492 -1.960 1.00 37.28 213 LEU A CA 1
ATOM 1681 C C . LEU A 1 213 ? 23.497 -7.606 -0.740 1.00 37.28 213 LEU A C 1
ATOM 1683 O O . LEU A 1 213 ? 22.378 -7.145 -0.535 1.00 37.28 213 LEU A O 1
ATOM 1687 N N . LEU A 1 214 ? 24.559 -7.370 0.025 1.00 36.47 214 LEU A N 1
ATOM 1688 C CA . LEU A 1 214 ? 24.698 -6.474 1.168 1.00 36.47 214 LEU A CA 1
ATOM 1689 C C . LEU A 1 214 ? 23.946 -5.142 0.949 1.00 36.47 214 LEU A C 1
ATOM 1691 O O . LEU A 1 214 ? 24.057 -4.554 -0.124 1.00 36.47 214 LEU A O 1
ATOM 1695 N N . PHE A 1 215 ? 23.255 -4.664 1.991 1.00 40.38 215 PHE A N 1
ATOM 1696 C CA . PHE A 1 215 ? 22.697 -3.308 2.182 1.00 40.38 215 PHE A CA 1
ATOM 1697 C C . PHE A 1 215 ? 21.192 -3.059 1.986 1.00 40.38 215 PHE A C 1
ATOM 1699 O O . PHE A 1 215 ? 20.777 -1.936 2.255 1.00 40.38 215 PHE A O 1
ATOM 1706 N N . ASP A 1 216 ? 20.349 -4.045 1.655 1.00 46.94 216 ASP A N 1
ATOM 1707 C CA . ASP A 1 216 ? 18.889 -3.811 1.643 1.00 46.94 216 ASP A CA 1
ATOM 1708 C C . ASP A 1 216 ? 18.097 -4.970 2.276 1.00 46.94 216 ASP A C 1
ATOM 1710 O O . ASP A 1 216 ? 17.542 -5.836 1.604 1.00 46.94 216 ASP A O 1
ATOM 1714 N N . PHE A 1 217 ? 18.066 -4.999 3.612 1.00 42.97 217 PHE A N 1
ATOM 1715 C CA . PHE A 1 217 ? 17.399 -6.023 4.438 1.00 42.97 217 PHE A CA 1
ATOM 1716 C C . PHE A 1 217 ? 15.857 -6.064 4.293 1.00 42.97 217 PHE A C 1
ATOM 1718 O O . PHE A 1 217 ? 15.200 -6.787 5.032 1.00 42.97 217 PHE A O 1
ATOM 1725 N N . GLN A 1 218 ? 15.252 -5.298 3.376 1.00 54.81 218 GLN A N 1
ATOM 1726 C CA . GLN A 1 218 ? 13.792 -5.135 3.277 1.00 54.81 218 GLN A CA 1
ATOM 1727 C C . GLN A 1 218 ? 13.186 -5.494 1.913 1.00 54.81 218 GLN A C 1
ATOM 1729 O O . GLN A 1 218 ? 11.987 -5.302 1.734 1.00 54.81 218 GLN A O 1
ATOM 1734 N N . GLY A 1 219 ? 13.956 -6.013 0.950 1.00 65.00 219 GLY A N 1
ATOM 1735 C CA . GLY A 1 219 ? 13.484 -6.190 -0.432 1.00 65.0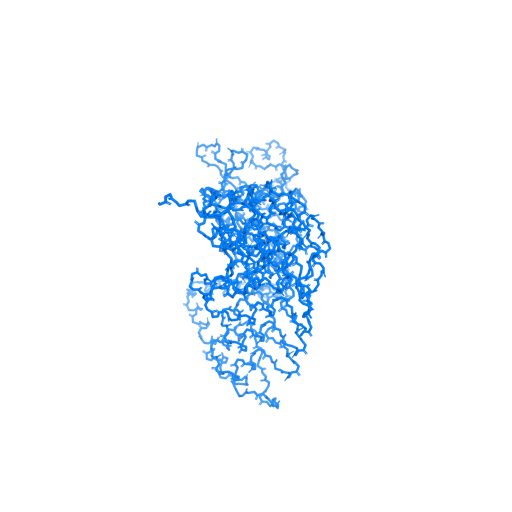0 219 GLY A CA 1
ATOM 1736 C C . GLY A 1 219 ? 12.194 -7.014 -0.567 1.00 65.00 219 GLY A C 1
ATOM 1737 O O . GLY A 1 219 ? 11.184 -6.509 -1.049 1.00 65.00 219 GLY A O 1
ATOM 1738 N N . GLU A 1 220 ? 12.204 -8.268 -0.109 1.00 72.50 220 GLU A N 1
ATOM 1739 C CA . GLU A 1 220 ? 11.081 -9.210 -0.282 1.00 72.50 220 GLU A CA 1
ATOM 1740 C C . GLU A 1 220 ? 9.881 -8.848 0.600 1.00 72.50 220 GLU A C 1
ATOM 1742 O O . GLU A 1 220 ? 8.763 -8.703 0.109 1.00 72.50 220 GLU A O 1
ATOM 1747 N N . ILE A 1 221 ? 10.125 -8.607 1.890 1.00 83.44 221 ILE A N 1
ATOM 1748 C CA . ILE A 1 221 ? 9.106 -8.154 2.847 1.00 83.44 221 ILE A CA 1
ATOM 1749 C C . ILE A 1 221 ? 8.472 -6.838 2.384 1.00 83.44 221 ILE A C 1
ATOM 1751 O O . ILE A 1 221 ? 7.259 -6.669 2.472 1.00 83.44 221 ILE A O 1
ATOM 1755 N N . GLY A 1 222 ? 9.267 -5.921 1.829 1.00 85.62 222 GLY A N 1
ATOM 1756 C CA . GLY A 1 222 ? 8.791 -4.669 1.255 1.00 85.62 222 GLY A CA 1
ATOM 1757 C C . GLY A 1 222 ? 7.873 -4.882 0.053 1.00 85.62 222 GLY A C 1
ATOM 1758 O O . GLY A 1 222 ? 6.835 -4.227 -0.020 1.00 85.62 222 GLY A O 1
ATOM 1759 N N . LEU A 1 223 ? 8.200 -5.813 -0.851 1.00 88.50 223 LEU A N 1
ATOM 1760 C CA . LEU A 1 223 ? 7.324 -6.194 -1.969 1.00 88.50 223 LEU A CA 1
ATOM 1761 C C . LEU A 1 223 ? 6.009 -6.810 -1.469 1.00 88.50 223 LEU A C 1
ATOM 1763 O O . LEU A 1 223 ? 4.940 -6.417 -1.934 1.00 88.50 223 LEU A O 1
ATOM 1767 N N . MET A 1 224 ? 6.079 -7.721 -0.491 1.00 90.94 224 MET A N 1
ATOM 1768 C CA . MET A 1 224 ? 4.903 -8.359 0.111 1.00 90.94 224 MET A CA 1
ATOM 1769 C C . MET A 1 224 ? 3.986 -7.337 0.789 1.00 90.94 224 MET A C 1
ATOM 1771 O O . MET A 1 224 ? 2.798 -7.304 0.486 1.00 90.94 224 MET A O 1
ATOM 1775 N N . ILE A 1 225 ? 4.531 -6.472 1.656 1.00 89.81 225 ILE A N 1
ATOM 1776 C CA . ILE A 1 225 ? 3.772 -5.404 2.329 1.00 89.81 225 ILE A CA 1
ATOM 1777 C C . ILE A 1 225 ? 3.129 -4.482 1.297 1.00 89.81 225 ILE A C 1
ATOM 1779 O O . ILE A 1 225 ? 1.953 -4.156 1.427 1.00 89.81 225 ILE A O 1
ATOM 1783 N N . THR A 1 226 ? 3.879 -4.091 0.262 1.00 90.06 226 THR A N 1
ATOM 1784 C CA . THR A 1 226 ? 3.361 -3.206 -0.788 1.00 90.06 226 THR A CA 1
ATOM 1785 C C . THR A 1 226 ? 2.170 -3.853 -1.477 1.00 90.06 226 THR A C 1
ATOM 1787 O O . THR A 1 226 ? 1.117 -3.233 -1.543 1.00 90.06 226 THR A O 1
ATOM 1790 N N . LEU A 1 227 ? 2.285 -5.106 -1.922 1.00 92.06 227 LEU A N 1
ATOM 1791 C CA . LEU A 1 227 ? 1.184 -5.795 -2.594 1.00 92.06 227 LEU A CA 1
ATOM 1792 C C . LEU A 1 227 ? -0.031 -5.993 -1.666 1.00 92.06 227 LEU A C 1
ATOM 1794 O O . LEU A 1 227 ? -1.155 -5.684 -2.053 1.00 92.06 227 LEU A O 1
ATOM 1798 N N . LEU A 1 228 ? 0.199 -6.435 -0.426 1.00 91.69 228 LEU A N 1
ATOM 1799 C CA . LEU A 1 228 ? -0.853 -6.667 0.572 1.00 91.69 228 LEU A CA 1
ATOM 1800 C C . LEU A 1 228 ? -1.546 -5.372 1.013 1.00 91.69 228 LEU A C 1
ATOM 1802 O O . LEU A 1 228 ? -2.705 -5.395 1.414 1.00 91.69 228 LEU A O 1
ATOM 1806 N N . SER A 1 229 ? -0.879 -4.221 0.913 1.00 90.69 229 SER A N 1
ATOM 1807 C CA . SER A 1 229 ? -1.479 -2.917 1.219 1.00 90.69 229 SER A CA 1
ATOM 1808 C C . SER A 1 229 ? -2.558 -2.476 0.215 1.00 90.69 229 SER A C 1
ATOM 1810 O O . SER A 1 229 ? -3.318 -1.554 0.507 1.00 90.69 229 SER A O 1
ATOM 1812 N N . TYR A 1 230 ? -2.659 -3.155 -0.934 1.00 90.69 230 TYR A N 1
ATOM 1813 C CA . TYR A 1 230 ? -3.703 -2.962 -1.947 1.00 90.69 230 TYR A CA 1
ATOM 1814 C C . TYR A 1 230 ? -4.761 -4.083 -1.931 1.00 90.69 230 TYR A C 1
ATOM 1816 O O . TYR A 1 230 ? -5.431 -4.310 -2.934 1.00 90.69 230 TYR A O 1
ATOM 1824 N N . CYS A 1 231 ? -4.929 -4.772 -0.797 1.00 87.62 231 CYS A N 1
ATOM 1825 C CA . CYS A 1 231 ? -5.976 -5.779 -0.585 1.00 87.62 231 CYS A CA 1
ATOM 1826 C C . CYS A 1 231 ? -5.901 -6.977 -1.555 1.00 87.62 231 CYS A C 1
ATOM 1828 O O . CYS A 1 231 ? -6.929 -7.467 -2.024 1.00 87.62 231 CYS A O 1
ATOM 1830 N N . CYS A 1 232 ? -4.692 -7.453 -1.885 1.00 91.44 232 CYS A N 1
ATOM 1831 C CA . CYS A 1 232 ? -4.559 -8.718 -2.610 1.00 91.44 232 CYS A CA 1
ATOM 1832 C C . CYS A 1 232 ? -5.005 -9.908 -1.743 1.00 91.44 232 CYS A C 1
ATOM 1834 O O . CYS A 1 232 ? -4.987 -9.840 -0.513 1.00 91.44 232 CYS A O 1
ATOM 1836 N N . ASP A 1 233 ? -5.395 -11.004 -2.394 1.00 94.62 233 ASP A N 1
ATOM 1837 C CA . ASP A 1 233 ? -5.817 -12.219 -1.702 1.00 94.62 233 ASP A CA 1
ATOM 1838 C C . ASP A 1 233 ? -4.593 -12.924 -1.100 1.00 94.62 233 ASP A C 1
ATOM 1840 O O . ASP A 1 233 ? -3.756 -13.497 -1.807 1.00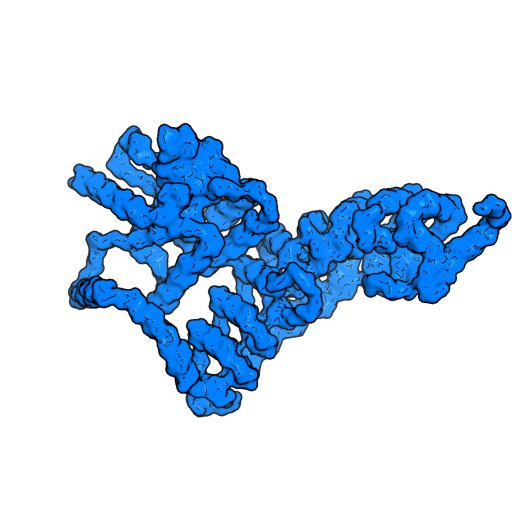 94.62 233 ASP A O 1
ATOM 1844 N N . ILE A 1 234 ? -4.485 -12.838 0.226 1.00 95.44 234 ILE A N 1
ATOM 1845 C CA . ILE A 1 234 ? -3.394 -13.418 1.009 1.00 95.44 234 ILE A CA 1
ATOM 1846 C C . ILE A 1 234 ? -3.456 -14.953 1.063 1.00 95.44 234 ILE A C 1
ATOM 1848 O O . ILE A 1 234 ? -2.422 -15.606 1.234 1.00 95.44 234 ILE A O 1
ATOM 1852 N N . ASP A 1 235 ? -4.652 -15.512 0.876 1.00 97.00 235 ASP A N 1
ATOM 1853 C CA . ASP A 1 235 ? -4.972 -16.931 1.021 1.00 97.00 235 ASP A CA 1
ATOM 1854 C C . ASP A 1 235 ? -5.165 -17.633 -0.331 1.00 97.00 235 ASP A C 1
ATOM 1856 O O . ASP A 1 235 ? -5.513 -18.816 -0.380 1.00 97.00 235 ASP A O 1
ATOM 1860 N N . ALA A 1 236 ? -4.878 -16.938 -1.436 1.00 97.12 236 ALA A N 1
ATOM 1861 C CA . ALA A 1 236 ? -4.868 -17.526 -2.765 1.00 97.12 236 ALA A CA 1
ATOM 1862 C C . ALA A 1 236 ? -3.988 -18.787 -2.792 1.00 97.12 236 ALA A C 1
ATOM 1864 O O . ALA A 1 236 ? -2.884 -18.793 -2.248 1.00 97.12 236 ALA A O 1
ATOM 1865 N N . GLN A 1 237 ? -4.467 -19.837 -3.461 1.00 96.75 237 GLN A N 1
ATOM 1866 C CA . GLN A 1 237 ? -3.763 -21.114 -3.595 1.00 96.75 237 GLN A CA 1
ATOM 1867 C C . GLN A 1 237 ? -3.153 -21.286 -4.988 1.00 96.75 237 GLN A C 1
ATOM 1869 O O . GLN A 1 237 ? -3.798 -20.962 -5.995 1.00 96.75 237 GLN A O 1
ATOM 1874 N N . ASP A 1 238 ? -1.934 -21.820 -5.049 1.00 96.38 238 ASP A N 1
ATOM 1875 C CA . ASP A 1 238 ? -1.306 -22.273 -6.292 1.00 96.38 238 ASP A CA 1
ATOM 1876 C C . ASP A 1 238 ? -1.868 -23.620 -6.790 1.00 96.38 238 ASP A C 1
ATOM 1878 O O . ASP A 1 238 ? -2.839 -24.146 -6.240 1.00 96.38 238 ASP A O 1
ATOM 1882 N N . ASN A 1 239 ? -1.299 -24.170 -7.871 1.00 96.62 239 ASN A N 1
ATOM 1883 C CA . ASN A 1 239 ? -1.769 -25.437 -8.449 1.00 96.62 239 ASN A CA 1
ATOM 1884 C C . ASN A 1 239 ? -1.604 -26.641 -7.503 1.00 96.62 239 ASN A C 1
ATOM 1886 O O . ASN A 1 239 ? -2.311 -27.632 -7.671 1.00 96.62 239 ASN A O 1
ATOM 1890 N N . ASP A 1 240 ? -0.714 -26.549 -6.511 1.00 95.62 240 ASP A N 1
ATOM 1891 C CA . ASP A 1 240 ? -0.494 -27.575 -5.486 1.00 95.62 240 ASP A CA 1
ATOM 1892 C C . ASP A 1 240 ? -1.343 -27.316 -4.223 1.00 95.62 240 ASP A C 1
ATOM 1894 O O . ASP A 1 240 ? -1.161 -27.959 -3.183 1.00 95.62 240 ASP A O 1
ATOM 1898 N N . GLY A 1 241 ? -2.248 -26.331 -4.271 1.00 95.94 241 GLY A N 1
ATOM 1899 C CA . GLY A 1 241 ? -3.063 -25.908 -3.137 1.00 95.94 241 GLY A CA 1
ATOM 1900 C C . GLY A 1 241 ? -2.284 -25.117 -2.078 1.00 95.94 241 GLY A C 1
ATOM 1901 O O . GLY A 1 241 ? -2.828 -24.813 -1.014 1.00 95.94 241 GLY A O 1
ATOM 1902 N N . ASN A 1 242 ? -1.012 -24.786 -2.307 1.00 96.88 242 ASN A N 1
ATOM 1903 C CA . ASN A 1 242 ? -0.219 -24.051 -1.331 1.00 96.88 242 ASN A CA 1
ATOM 1904 C C . ASN A 1 242 ? -0.609 -22.575 -1.354 1.00 96.88 242 ASN A C 1
ATOM 1906 O O . ASN A 1 242 ? -0.675 -21.961 -2.412 1.00 96.88 242 ASN A O 1
ATOM 1910 N N . THR A 1 243 ? -0.813 -21.999 -0.171 1.00 97.31 243 THR A N 1
ATOM 1911 C CA . THR A 1 243 ? -0.896 -20.541 0.002 1.00 97.31 243 THR A CA 1
ATOM 1912 C C . THR A 1 243 ? 0.497 -19.934 0.162 1.00 97.31 243 THR A C 1
ATOM 1914 O O . THR A 1 243 ? 1.474 -20.641 0.442 1.00 97.31 243 THR A O 1
ATOM 1917 N N . ALA A 1 244 ? 0.606 -18.605 0.105 1.00 96.00 244 ALA A N 1
ATOM 1918 C CA . ALA A 1 244 ? 1.851 -17.910 0.437 1.00 96.00 244 ALA A CA 1
ATOM 1919 C C . ALA A 1 244 ? 2.396 -18.324 1.822 1.00 96.00 244 ALA A C 1
ATOM 1921 O O . ALA A 1 244 ? 3.600 -18.524 1.983 1.00 96.00 244 ALA A O 1
ATOM 1922 N N . LEU A 1 245 ? 1.520 -18.558 2.807 1.00 96.75 245 LEU A N 1
ATOM 1923 C CA . LEU A 1 245 ? 1.919 -19.014 4.142 1.00 96.75 245 LEU A CA 1
ATOM 1924 C C . LEU A 1 245 ? 2.542 -20.422 4.124 1.00 96.75 245 LEU A C 1
ATOM 1926 O O . LEU A 1 245 ? 3.531 -20.658 4.822 1.00 96.75 245 LEU A O 1
ATOM 1930 N N . HIS A 1 246 ? 2.032 -21.340 3.294 1.00 96.00 246 HIS A N 1
ATOM 1931 C CA . HIS A 1 246 ? 2.656 -22.654 3.094 1.00 96.00 246 HIS A CA 1
ATOM 1932 C C . HIS A 1 246 ? 4.074 -22.510 2.534 1.00 96.00 246 HIS A C 1
ATOM 1934 O O . HIS A 1 246 ? 5.014 -23.118 3.057 1.00 96.00 246 HIS A O 1
ATOM 1940 N N . ILE A 1 247 ? 4.250 -21.659 1.515 1.00 94.56 247 ILE A N 1
ATOM 1941 C CA . ILE A 1 247 ? 5.562 -21.401 0.910 1.00 94.56 247 ILE A CA 1
ATOM 1942 C C . ILE A 1 247 ? 6.521 -20.812 1.951 1.00 94.56 247 ILE A C 1
ATOM 1944 O O . ILE A 1 247 ? 7.614 -21.356 2.122 1.00 94.56 247 ILE A O 1
ATOM 1948 N N . ALA A 1 248 ? 6.116 -19.776 2.694 1.00 93.69 248 ALA A N 1
ATOM 1949 C CA . ALA A 1 248 ? 6.951 -19.132 3.712 1.00 93.69 248 ALA A CA 1
ATOM 1950 C C . ALA A 1 248 ? 7.475 -20.139 4.748 1.00 93.69 248 ALA A C 1
ATOM 1952 O O . ALA A 1 248 ? 8.672 -20.163 5.055 1.00 93.69 248 ALA A O 1
ATOM 1953 N N . VAL A 1 249 ? 6.594 -21.020 5.233 1.00 93.69 249 VAL A N 1
ATOM 1954 C CA . VAL A 1 249 ? 6.953 -22.066 6.193 1.00 93.69 249 VAL A CA 1
ATOM 1955 C C . VAL A 1 249 ? 7.871 -23.112 5.562 1.00 93.69 249 VAL A C 1
ATOM 1957 O O . VAL A 1 249 ? 8.881 -23.470 6.168 1.00 93.69 249 VAL A O 1
ATOM 1960 N N . SER A 1 250 ? 7.584 -23.565 4.335 1.00 92.81 250 SER A N 1
ATOM 1961 C CA . SER A 1 250 ? 8.416 -24.551 3.622 1.00 92.81 250 SER A CA 1
ATOM 1962 C C . SER A 1 250 ? 9.860 -24.071 3.419 1.00 92.81 250 SER A C 1
ATOM 1964 O O . SER A 1 250 ? 10.803 -24.861 3.493 1.00 92.81 250 SER A O 1
ATOM 1966 N N . LYS A 1 251 ? 10.040 -22.757 3.226 1.00 90.12 251 LYS A N 1
ATOM 1967 C CA . LYS A 1 251 ? 11.336 -22.085 3.068 1.00 90.12 251 LYS A CA 1
ATOM 1968 C C . LYS A 1 251 ? 11.995 -21.702 4.394 1.00 90.12 251 LYS A C 1
ATOM 1970 O O . LYS A 1 251 ? 13.083 -21.134 4.380 1.00 90.12 251 LYS A O 1
ATOM 1975 N N . LYS A 1 252 ? 11.360 -22.004 5.531 1.00 90.94 252 LYS A N 1
ATOM 1976 C CA . LYS A 1 252 ? 11.802 -21.620 6.880 1.00 90.94 252 LYS A CA 1
ATOM 1977 C C . LYS A 1 252 ? 11.921 -20.102 7.089 1.00 90.94 252 LYS A C 1
ATOM 1979 O O . LYS A 1 252 ? 12.695 -19.641 7.929 1.00 90.94 252 LYS A O 1
ATOM 1984 N N . ASN A 1 253 ? 11.150 -19.310 6.344 1.00 89.31 253 ASN A N 1
ATOM 1985 C CA . ASN A 1 253 ? 11.186 -17.855 6.433 1.00 89.31 253 ASN A CA 1
ATOM 1986 C C . ASN A 1 253 ? 10.287 -17.368 7.584 1.00 89.31 253 ASN A C 1
ATOM 1988 O O . ASN A 1 253 ? 9.083 -17.158 7.418 1.00 89.31 253 ASN A O 1
ATOM 1992 N N . ASN A 1 254 ? 10.881 -17.203 8.772 1.00 87.94 254 ASN A N 1
ATOM 1993 C CA . ASN A 1 254 ? 10.177 -16.745 9.976 1.00 87.94 254 ASN A CA 1
ATOM 1994 C C . ASN A 1 254 ? 9.566 -15.345 9.813 1.00 87.94 254 ASN A C 1
ATOM 1996 O O . ASN A 1 254 ? 8.487 -15.091 10.345 1.00 87.94 254 ASN A O 1
ATOM 2000 N N . GLU A 1 255 ? 10.240 -14.442 9.101 1.00 88.56 255 GLU A N 1
ATOM 2001 C CA . GLU A 1 255 ? 9.786 -13.061 8.928 1.00 88.56 255 GLU A CA 1
ATOM 2002 C C . GLU A 1 255 ? 8.566 -12.993 8.013 1.00 88.56 255 GLU A C 1
ATOM 2004 O O . GLU A 1 255 ? 7.540 -12.450 8.417 1.00 88.56 255 GLU A O 1
ATOM 2009 N N . ALA A 1 256 ? 8.632 -13.629 6.838 1.00 90.56 256 ALA A N 1
ATOM 2010 C CA . ALA A 1 256 ? 7.494 -13.712 5.924 1.00 90.56 256 ALA A CA 1
ATOM 2011 C C . ALA A 1 256 ? 6.306 -14.441 6.569 1.00 90.56 256 ALA A C 1
ATOM 2013 O O . ALA A 1 256 ? 5.170 -13.998 6.435 1.00 90.56 256 ALA A O 1
ATOM 2014 N N . THR A 1 257 ? 6.565 -15.508 7.336 1.00 92.88 257 THR A N 1
ATOM 2015 C CA . THR A 1 257 ? 5.517 -16.231 8.078 1.00 92.88 257 THR A CA 1
ATOM 2016 C C . THR A 1 257 ? 4.808 -15.308 9.069 1.00 92.88 257 THR A C 1
ATOM 2018 O O . THR A 1 257 ? 3.585 -15.225 9.063 1.00 92.88 257 THR A O 1
ATOM 2021 N N . ARG A 1 258 ? 5.558 -14.577 9.906 1.00 90.38 258 ARG A N 1
ATOM 2022 C CA . ARG A 1 258 ? 4.975 -13.640 10.880 1.00 90.38 258 ARG A CA 1
ATOM 2023 C C . ARG A 1 258 ? 4.241 -12.495 10.199 1.00 90.38 258 ARG A C 1
ATOM 2025 O O . ARG A 1 258 ? 3.161 -12.142 10.645 1.00 90.38 258 ARG A O 1
ATOM 2032 N N . LEU A 1 259 ? 4.801 -11.943 9.123 1.00 90.19 259 LEU A N 1
ATOM 2033 C CA . LEU A 1 259 ? 4.151 -10.893 8.346 1.00 90.19 259 LEU A CA 1
ATOM 2034 C C . LEU A 1 259 ? 2.788 -11.358 7.828 1.00 90.19 259 LEU A C 1
ATOM 2036 O O . LEU A 1 259 ? 1.793 -10.678 8.058 1.00 90.19 259 LEU A O 1
ATOM 2040 N N . LEU A 1 260 ? 2.750 -12.508 7.151 1.00 93.56 260 LEU A N 1
ATOM 2041 C CA . LEU A 1 260 ? 1.520 -13.060 6.588 1.00 93.56 260 LEU A CA 1
ATOM 2042 C C . LEU A 1 260 ? 0.476 -13.305 7.685 1.00 93.56 260 LEU A C 1
ATOM 2044 O O . LEU A 1 260 ? -0.674 -12.922 7.519 1.00 93.56 260 LEU A O 1
ATOM 2048 N N . LEU A 1 261 ? 0.881 -13.850 8.836 1.00 91.50 261 LEU A N 1
ATOM 2049 C CA . LEU A 1 261 ? -0.014 -14.053 9.980 1.00 91.50 261 LEU A CA 1
ATOM 2050 C C . LEU A 1 261 ? -0.514 -12.735 10.598 1.00 91.50 261 LEU A C 1
ATOM 2052 O O . LEU A 1 261 ? -1.693 -12.623 10.906 1.00 91.50 261 LEU A O 1
ATOM 2056 N N . CYS A 1 262 ? 0.330 -11.708 10.734 1.00 87.12 262 CYS A N 1
ATOM 2057 C CA . CYS A 1 262 ? -0.097 -10.388 11.228 1.00 87.12 262 CYS A CA 1
ATOM 2058 C C . CYS A 1 262 ? -1.046 -9.672 10.248 1.00 87.12 262 CYS A C 1
ATOM 2060 O O . CYS A 1 262 ? -1.909 -8.886 10.642 1.00 87.12 262 CYS A O 1
ATOM 2062 N N . LEU A 1 263 ? -0.911 -9.952 8.952 1.00 88.38 263 LEU A N 1
ATOM 2063 C CA . LEU A 1 263 ? -1.847 -9.517 7.912 1.00 88.38 263 LEU A CA 1
ATOM 2064 C C . LEU A 1 263 ? -3.024 -10.506 7.747 1.00 88.38 263 LEU A C 1
ATOM 2066 O O . LEU A 1 263 ? -3.853 -10.336 6.864 1.00 88.38 263 LEU A O 1
ATOM 2070 N N . GLY A 1 264 ? -3.123 -11.474 8.673 1.00 88.50 264 GLY A N 1
ATOM 2071 C CA . GLY A 1 264 ? -4.065 -12.592 8.827 1.00 88.50 264 GLY A CA 1
ATOM 2072 C C . GLY A 1 264 ? -4.359 -13.413 7.596 1.00 88.50 264 GLY A C 1
ATOM 2073 O O . GLY A 1 264 ? -5.517 -13.614 7.248 1.00 88.50 264 GLY A O 1
ATOM 2074 N N . ALA A 1 265 ? -3.287 -13.968 7.045 1.00 94.50 265 ALA A N 1
ATOM 2075 C CA . ALA A 1 265 ? -3.335 -15.242 6.353 1.00 94.50 265 ALA A CA 1
ATOM 2076 C C . ALA A 1 265 ? -3.959 -16.307 7.263 1.00 94.50 265 ALA A C 1
ATOM 2078 O O . ALA A 1 265 ? -3.593 -16.412 8.439 1.00 94.50 265 ALA A O 1
ATOM 2079 N N . ASN A 1 266 ? -4.843 -17.132 6.714 1.00 94.25 266 ASN A N 1
ATOM 2080 C CA . ASN A 1 266 ? -5.474 -18.212 7.452 1.00 94.25 266 ASN A CA 1
ATOM 2081 C C . ASN A 1 266 ? -4.486 -19.382 7.653 1.00 94.25 266 ASN A C 1
ATOM 2083 O O . ASN A 1 266 ? -4.101 -20.057 6.690 1.00 94.25 266 ASN A O 1
ATOM 2087 N N . PRO A 1 267 ? -4.089 -19.706 8.900 1.00 94.44 267 PRO A N 1
ATOM 2088 C CA . PRO A 1 267 ? -3.121 -20.770 9.167 1.00 94.44 267 PRO A CA 1
ATOM 2089 C C . PRO A 1 267 ? -3.715 -22.183 9.089 1.00 94.44 267 PRO A C 1
ATOM 2091 O O . PRO A 1 267 ? -2.998 -23.156 9.339 1.00 94.44 267 PRO A O 1
ATOM 2094 N N . ASN A 1 268 ? -5.011 -22.309 8.798 1.00 93.75 268 ASN A N 1
ATOM 2095 C CA . ASN A 1 268 ? -5.746 -23.572 8.812 1.00 93.75 268 ASN A CA 1
ATOM 2096 C C . ASN A 1 268 ? -6.124 -24.079 7.417 1.00 93.75 268 ASN A C 1
ATOM 2098 O O . ASN A 1 268 ? -6.664 -25.179 7.313 1.00 93.75 268 ASN A O 1
ATOM 2102 N N . LEU A 1 269 ? -5.821 -23.322 6.358 1.00 95.25 269 LEU A N 1
ATOM 2103 C CA . LEU A 1 269 ? -5.994 -23.797 4.987 1.00 95.25 269 LEU A CA 1
ATOM 2104 C C . LEU A 1 269 ? -5.073 -24.986 4.716 1.00 95.25 269 LEU A C 1
ATOM 2106 O O . LEU A 1 269 ? -3.946 -25.035 5.212 1.00 95.25 269 LEU A O 1
ATOM 2110 N N . THR A 1 270 ? -5.570 -25.939 3.935 1.00 94.00 270 THR A N 1
ATOM 2111 C CA . THR A 1 270 ? -4.843 -27.143 3.535 1.00 94.00 270 THR A CA 1
ATOM 2112 C C . THR A 1 270 ? -4.448 -27.072 2.071 1.00 94.00 270 THR A C 1
ATOM 2114 O O . THR A 1 270 ? -5.236 -26.630 1.234 1.00 94.00 270 THR A O 1
ATOM 2117 N N . ASN A 1 271 ? -3.249 -27.552 1.758 1.00 94.62 271 ASN A N 1
ATOM 2118 C CA . ASN A 1 271 ? -2.832 -27.787 0.379 1.00 94.62 271 ASN A CA 1
ATOM 2119 C C . ASN A 1 271 ? -3.432 -29.082 -0.197 1.00 94.62 271 ASN A C 1
ATOM 2121 O O . ASN A 1 271 ? -4.183 -29.785 0.482 1.00 94.62 271 ASN A O 1
ATOM 2125 N N . SER A 1 272 ? -3.078 -29.432 -1.437 1.00 95.38 272 SER A N 1
ATOM 2126 C CA . SER A 1 272 ? -3.573 -30.644 -2.111 1.00 95.38 272 SER A CA 1
ATOM 2127 C C . SER A 1 272 ? -3.164 -31.964 -1.437 1.00 95.38 272 SER A C 1
ATOM 2129 O O . SER A 1 272 ? -3.687 -33.012 -1.800 1.00 95.38 272 SER A O 1
ATOM 2131 N N . ASN A 1 273 ? -2.258 -31.928 -0.451 1.00 90.25 273 ASN A N 1
ATOM 2132 C CA . ASN A 1 273 ? -1.865 -33.075 0.374 1.00 90.25 273 ASN A CA 1
ATOM 2133 C C . ASN A 1 273 ? -2.563 -33.090 1.751 1.00 90.25 273 ASN A C 1
ATOM 2135 O O . ASN A 1 273 ? -2.102 -33.783 2.660 1.00 90.25 273 ASN A O 1
ATOM 2139 N N . ASP A 1 274 ? -3.618 -32.292 1.950 1.00 90.25 274 ASP A N 1
ATOM 2140 C CA . ASP A 1 274 ? -4.297 -32.092 3.240 1.00 90.25 274 ASP A CA 1
ATOM 2141 C C . ASP A 1 274 ? -3.362 -31.607 4.374 1.00 90.25 274 ASP A C 1
ATOM 2143 O O . ASP A 1 274 ? -3.641 -31.791 5.574 1.00 90.25 274 ASP A O 1
ATOM 2147 N N . GLU A 1 275 ? -2.236 -30.981 4.008 1.00 89.50 275 GLU A N 1
ATOM 2148 C CA . GLU A 1 275 ? -1.269 -30.394 4.931 1.00 89.50 275 GLU A CA 1
ATOM 2149 C C . GLU A 1 275 ? -1.591 -28.914 5.143 1.00 89.50 275 GLU A C 1
ATOM 2151 O O . GLU A 1 275 ? -1.679 -28.148 4.193 1.00 89.50 275 GLU A O 1
ATOM 2156 N N . THR A 1 276 ? -1.707 -28.498 6.403 1.00 92.69 276 THR A N 1
ATOM 2157 C CA . THR A 1 276 ? -1.707 -27.075 6.791 1.00 92.69 276 THR A CA 1
ATOM 2158 C C . THR A 1 276 ? -0.272 -26.560 6.974 1.00 92.69 276 THR A C 1
ATOM 2160 O O . THR A 1 276 ? 0.644 -27.369 7.184 1.00 92.69 276 THR A O 1
ATOM 2163 N N . PRO A 1 277 ? -0.029 -25.236 7.051 1.00 93.69 277 PRO A N 1
ATOM 2164 C CA . PRO A 1 277 ? 1.297 -24.691 7.353 1.00 93.69 277 PRO A CA 1
ATOM 2165 C C . PRO A 1 277 ? 1.898 -25.254 8.652 1.00 93.69 277 PRO A C 1
ATOM 2167 O O . PRO A 1 277 ? 3.105 -25.476 8.752 1.00 93.69 277 PRO A O 1
ATOM 2170 N N . ARG A 1 278 ? 1.060 -25.591 9.643 1.00 90.88 278 ARG A N 1
ATOM 2171 C CA . ARG A 1 278 ? 1.498 -26.262 10.877 1.00 90.88 278 ARG A CA 1
ATOM 2172 C C . ARG A 1 278 ? 2.083 -27.655 10.624 1.00 90.88 278 ARG A C 1
ATOM 2174 O O . ARG A 1 278 ? 3.049 -28.025 11.291 1.00 90.88 278 ARG A O 1
ATOM 2181 N N . HIS A 1 279 ? 1.525 -28.425 9.688 1.00 89.12 279 HIS A N 1
ATOM 2182 C CA . HIS A 1 279 ? 2.071 -29.734 9.309 1.00 89.12 279 HIS A CA 1
ATOM 2183 C C . HIS A 1 279 ? 3.477 -29.581 8.722 1.00 89.12 279 HIS A C 1
ATOM 2185 O O . HIS A 1 279 ? 4.393 -30.297 9.134 1.00 89.12 279 HIS A O 1
ATOM 2191 N N . LEU A 1 280 ? 3.665 -28.595 7.837 1.00 90.38 280 LEU A N 1
ATOM 2192 C CA . LEU A 1 280 ? 4.966 -28.277 7.247 1.00 90.38 280 LEU A CA 1
ATOM 2193 C C . LEU A 1 280 ? 5.987 -27.888 8.326 1.00 90.38 280 LEU A C 1
ATOM 2195 O O . LEU A 1 280 ? 7.068 -28.473 8.392 1.00 90.38 280 LEU A O 1
ATOM 2199 N N . ALA A 1 281 ? 5.629 -26.973 9.232 1.00 89.81 281 ALA A N 1
ATOM 2200 C CA . ALA A 1 281 ? 6.510 -26.545 10.322 1.00 89.81 281 ALA A CA 1
ATOM 2201 C C . ALA A 1 281 ? 6.900 -27.710 11.256 1.00 89.81 281 ALA A C 1
ATOM 2203 O O . ALA A 1 281 ? 8.061 -27.833 11.654 1.00 89.81 281 ALA A O 1
ATOM 2204 N N . ALA A 1 282 ? 5.951 -28.604 11.561 1.00 86.69 282 ALA A N 1
ATOM 2205 C CA . ALA A 1 282 ? 6.193 -29.800 12.366 1.00 86.69 282 ALA A CA 1
ATOM 2206 C C . ALA A 1 282 ? 7.144 -30.788 11.676 1.00 86.69 282 ALA A C 1
ATOM 2208 O O . ALA A 1 282 ? 8.054 -31.312 12.321 1.00 86.69 282 ALA A O 1
ATOM 2209 N N . ARG A 1 283 ? 6.970 -31.012 10.368 1.00 86.56 283 ARG A N 1
ATOM 2210 C CA . ARG A 1 283 ? 7.845 -31.866 9.549 1.00 86.56 283 ARG A CA 1
ATOM 2211 C C . ARG A 1 283 ? 9.272 -31.325 9.485 1.00 86.56 283 ARG A C 1
ATOM 2213 O O . ARG A 1 283 ? 10.224 -32.095 9.591 1.00 86.56 2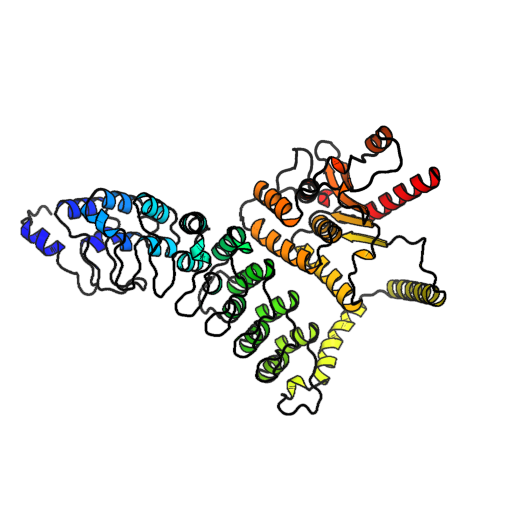83 ARG A O 1
ATOM 2220 N N . LEU A 1 284 ? 9.416 -30.005 9.386 1.00 86.69 284 LEU A N 1
ATOM 2221 C CA . LEU A 1 284 ? 10.708 -29.316 9.388 1.00 86.69 284 LEU A CA 1
ATOM 2222 C C . LEU A 1 284 ? 11.359 -29.225 10.780 1.00 86.69 284 LEU A C 1
ATOM 2224 O O . LEU A 1 284 ? 12.530 -28.860 10.864 1.00 86.69 284 LEU A O 1
ATOM 2228 N N . LYS A 1 285 ? 10.625 -29.571 11.851 1.00 84.75 285 LYS A N 1
ATOM 2229 C CA . LYS A 1 285 ? 11.027 -29.431 13.264 1.00 84.75 285 LYS A CA 1
ATOM 2230 C C . LYS A 1 285 ? 11.367 -27.983 13.664 1.00 84.75 285 LYS A C 1
ATOM 2232 O O . LYS A 1 285 ? 12.161 -27.753 14.573 1.00 84.75 285 LYS A O 1
ATOM 2237 N N . GLU A 1 286 ? 10.735 -27.004 13.017 1.00 84.06 286 GLU A N 1
ATOM 2238 C CA . GLU A 1 286 ? 10.971 -25.574 13.249 1.00 84.06 286 GLU A CA 1
ATOM 2239 C C . GLU A 1 286 ? 10.087 -25.044 14.384 1.00 84.06 286 GLU A C 1
ATOM 2241 O O . GLU A 1 286 ? 8.933 -24.650 14.192 1.00 84.06 286 GLU A O 1
ATOM 2246 N N . THR A 1 287 ? 10.633 -25.032 15.601 1.00 83.25 287 THR A N 1
ATOM 2247 C CA . THR A 1 287 ? 9.875 -24.639 16.801 1.00 83.25 287 THR A CA 1
ATOM 2248 C C . THR A 1 287 ? 9.425 -23.179 16.780 1.00 83.25 287 THR A C 1
ATOM 2250 O O . THR A 1 287 ? 8.356 -22.872 17.299 1.00 83.25 287 THR A O 1
ATOM 2253 N N . THR A 1 288 ? 10.192 -22.269 16.175 1.00 87.12 288 THR A N 1
ATOM 2254 C CA . THR A 1 288 ? 9.832 -20.845 16.078 1.00 87.12 288 THR A CA 1
ATOM 2255 C C . THR A 1 288 ? 8.618 -20.627 15.183 1.00 87.12 288 THR A C 1
ATOM 2257 O O . THR A 1 288 ? 7.706 -19.901 15.574 1.00 87.12 288 THR A O 1
ATOM 2260 N N . LEU A 1 289 ? 8.572 -21.300 14.030 1.00 88.00 289 LEU A N 1
ATOM 2261 C CA . LEU A 1 289 ? 7.434 -21.263 13.110 1.00 88.00 289 LEU A CA 1
ATOM 2262 C C . LEU A 1 289 ? 6.198 -21.887 13.750 1.00 88.00 289 LEU A C 1
ATOM 2264 O O . LEU A 1 289 ? 5.121 -21.300 13.693 1.00 88.00 289 LEU A O 1
ATOM 2268 N N . LEU A 1 290 ? 6.361 -23.030 14.425 1.00 87.06 290 LEU A N 1
ATOM 2269 C CA . LEU A 1 290 ? 5.275 -23.659 15.177 1.00 87.06 290 LEU A CA 1
ATOM 2270 C C . LEU A 1 290 ? 4.696 -22.716 16.234 1.00 87.06 290 LEU A C 1
ATOM 2272 O O . LEU A 1 290 ? 3.478 -22.592 16.314 1.00 87.06 290 LEU A O 1
ATOM 2276 N N . LYS A 1 291 ? 5.540 -22.019 17.008 1.00 83.69 291 LYS A N 1
ATOM 2277 C CA . LYS A 1 291 ? 5.075 -21.030 17.993 1.00 83.69 291 LYS A CA 1
ATOM 2278 C C . LYS A 1 291 ? 4.269 -19.916 17.335 1.00 83.69 291 LYS A C 1
ATOM 2280 O O . LYS A 1 291 ? 3.167 -19.640 17.788 1.00 83.69 291 LYS A O 1
ATOM 2285 N N . SER A 1 292 ? 4.794 -19.306 16.270 1.00 87.94 292 SER A N 1
ATOM 2286 C CA . SER A 1 292 ? 4.097 -18.223 15.565 1.00 87.94 292 SER A CA 1
ATOM 2287 C C . SER A 1 292 ? 2.750 -18.681 14.998 1.00 87.94 292 SER A C 1
ATOM 2289 O O . SER A 1 292 ? 1.757 -17.991 15.180 1.00 87.94 292 SER A O 1
ATOM 2291 N N . LEU A 1 293 ? 2.685 -19.871 14.398 1.00 88.56 293 LEU A N 1
ATOM 2292 C CA . LEU A 1 293 ? 1.435 -20.436 13.884 1.00 88.56 293 LEU A CA 1
ATOM 2293 C C . LEU A 1 293 ? 0.423 -20.713 15.005 1.00 88.56 293 LEU A C 1
ATOM 2295 O O . LEU A 1 293 ? -0.746 -20.372 14.870 1.00 88.56 293 LEU A O 1
ATOM 2299 N N . ILE A 1 294 ? 0.861 -21.308 16.121 1.00 84.00 294 ILE A N 1
ATOM 2300 C CA . ILE A 1 294 ? -0.012 -21.601 17.271 1.00 84.00 294 ILE A CA 1
ATOM 2301 C C . ILE A 1 294 ? -0.566 -20.309 17.879 1.00 84.00 294 ILE A C 1
ATOM 2303 O O . ILE A 1 294 ? -1.750 -20.258 18.194 1.00 84.00 294 ILE A O 1
ATOM 2307 N N . MET A 1 295 ? 0.271 -19.277 18.022 1.00 81.00 295 MET A N 1
ATOM 2308 C CA . MET A 1 295 ? -0.150 -17.972 18.540 1.00 81.00 295 MET A CA 1
ATOM 2309 C C . MET A 1 295 ? -1.221 -17.311 17.672 1.00 81.00 295 MET A C 1
ATOM 2311 O O . MET A 1 295 ? -2.078 -16.621 18.204 1.00 81.00 295 MET A O 1
ATOM 2315 N N . CYS A 1 296 ? -1.187 -17.540 16.361 1.00 83.38 296 CYS A N 1
ATOM 2316 C CA . CYS A 1 296 ? -2.130 -16.960 15.408 1.00 83.38 296 CYS A CA 1
ATOM 2317 C C . CYS A 1 296 ? -3.281 -17.917 15.047 1.00 83.38 296 CYS A C 1
ATOM 2319 O O . CYS A 1 296 ? -3.817 -17.832 13.950 1.00 83.38 296 CYS A O 1
ATOM 2321 N N . GLY A 1 297 ? -3.640 -18.858 15.931 1.00 82.81 297 GLY A N 1
ATOM 2322 C CA . GLY A 1 297 ? -4.853 -19.671 15.771 1.00 82.81 297 GLY A CA 1
ATOM 2323 C C . GLY A 1 297 ? -4.711 -20.940 14.918 1.00 82.81 297 GLY A C 1
ATOM 2324 O O . GLY A 1 297 ? -5.717 -21.498 14.474 1.00 82.81 297 GLY A O 1
ATOM 2325 N N . ALA A 1 298 ? -3.493 -21.448 14.684 1.00 86.06 298 ALA A N 1
ATOM 2326 C CA . ALA A 1 298 ? -3.313 -22.723 13.984 1.00 86.06 298 ALA A CA 1
ATOM 2327 C C . ALA A 1 298 ? -3.838 -23.910 14.812 1.00 86.06 298 ALA A C 1
ATOM 2329 O O . ALA A 1 298 ? -3.301 -24.253 15.875 1.00 86.06 298 ALA A O 1
ATOM 2330 N N . LEU A 1 299 ? -4.837 -24.611 14.283 1.00 85.00 299 LEU A N 1
ATOM 2331 C CA . LEU A 1 299 ? -5.487 -25.745 14.929 1.00 85.00 299 LEU A CA 1
ATOM 2332 C C . LEU A 1 299 ? -4.562 -26.969 15.015 1.00 85.00 299 LEU A C 1
ATOM 2334 O O . LEU A 1 299 ? -3.653 -27.174 14.206 1.00 85.00 299 LEU A O 1
ATOM 2338 N N . THR A 1 300 ? -4.771 -27.789 16.045 1.00 81.19 300 THR A N 1
ATOM 2339 C CA . THR A 1 300 ? -4.151 -29.119 16.165 1.00 81.19 300 THR A CA 1
ATOM 2340 C C . THR A 1 300 ? -4.967 -30.142 15.407 1.00 81.19 300 THR A C 1
ATOM 2342 O O . THR A 1 300 ? -6.193 -30.141 15.499 1.00 81.19 300 THR A O 1
ATOM 2345 N N . CYS A 1 301 ? -4.288 -31.083 14.757 1.00 78.12 301 CYS A N 1
ATOM 2346 C CA . CYS A 1 301 ? -4.963 -32.276 14.269 1.00 78.12 301 CYS A CA 1
ATOM 2347 C C . CYS A 1 301 ? -5.388 -33.188 15.426 1.00 78.12 301 CYS A C 1
ATOM 2349 O O . CYS A 1 301 ? -4.705 -33.228 16.454 1.00 78.12 301 CYS A O 1
ATOM 2351 N N . PRO A 1 302 ? -6.475 -33.961 15.256 1.00 73.75 302 PRO A N 1
ATOM 2352 C CA . PRO A 1 302 ? -6.847 -34.981 16.222 1.00 73.75 302 PRO A CA 1
ATOM 2353 C C . PRO A 1 302 ? -5.748 -36.055 16.317 1.00 73.75 302 PRO A C 1
ATOM 2355 O O . PRO A 1 302 ? -5.084 -36.351 15.316 1.00 73.75 302 PRO A O 1
ATOM 2358 N N . PRO A 1 303 ? -5.584 -36.708 17.483 1.00 67.19 303 PRO A N 1
ATOM 2359 C CA . PRO A 1 303 ? -4.464 -37.610 17.752 1.00 67.19 303 PRO A CA 1
ATOM 2360 C C . PRO A 1 303 ? -4.389 -38.856 16.865 1.00 67.19 303 PRO A C 1
ATOM 2362 O O . PRO A 1 303 ? -3.361 -39.524 16.832 1.00 67.19 303 PRO A O 1
ATOM 2365 N N . LYS A 1 304 ? -5.462 -39.160 16.128 1.00 66.75 304 LYS A N 1
ATOM 2366 C CA . LYS A 1 304 ? -5.584 -40.332 15.253 1.00 66.75 304 LYS A CA 1
ATOM 2367 C C . LYS A 1 304 ? -5.624 -39.989 13.756 1.00 66.75 304 LYS A C 1
ATOM 2369 O O . LYS A 1 304 ? -5.979 -40.858 12.965 1.00 66.75 304 LYS A O 1
ATOM 2374 N N . LYS A 1 305 ? -5.297 -38.754 13.337 1.00 70.44 305 LYS A N 1
ATOM 2375 C CA . LYS A 1 305 ? -5.258 -38.406 11.901 1.00 70.44 305 LYS A CA 1
ATOM 2376 C C . LYS A 1 305 ? -4.151 -39.212 11.205 1.00 70.44 305 LYS A C 1
ATOM 2378 O O . LYS A 1 305 ? -2.966 -38.995 11.459 1.00 70.44 305 LYS A O 1
ATOM 2383 N N . VAL A 1 306 ? -4.545 -40.138 10.329 1.00 65.38 306 VAL A N 1
ATOM 2384 C CA . VAL A 1 306 ? -3.625 -40.941 9.507 1.00 65.38 306 VAL A CA 1
ATOM 2385 C C . VAL A 1 306 ? -2.826 -40.002 8.595 1.00 65.38 306 VAL A C 1
ATOM 2387 O O . VAL A 1 306 ? -3.396 -39.097 7.995 1.00 65.38 306 VAL A O 1
ATOM 2390 N N . GLY A 1 307 ? -1.502 -40.177 8.536 1.00 66.25 307 GLY A N 1
ATOM 2391 C CA . GLY A 1 307 ? -0.603 -39.333 7.734 1.00 66.25 307 GLY A CA 1
ATOM 2392 C C . GLY A 1 307 ? -0.143 -38.026 8.400 1.00 66.25 307 GLY A C 1
ATOM 2393 O O . GLY A 1 307 ? 0.638 -37.289 7.805 1.00 66.25 307 GLY A O 1
ATOM 2394 N N . CYS A 1 308 ? -0.564 -37.730 9.637 1.00 73.50 308 CYS A N 1
ATOM 2395 C CA . CYS A 1 308 ? -0.136 -36.522 10.351 1.00 73.50 308 CYS A CA 1
ATOM 2396 C C . CYS A 1 308 ? 1.203 -36.720 11.096 1.00 73.50 308 CYS A C 1
ATOM 2398 O O . CYS A 1 308 ? 1.463 -37.771 11.681 1.00 73.50 308 CYS A O 1
ATOM 2400 N N . VAL A 1 309 ? 2.059 -35.691 11.112 1.00 72.81 309 VAL A N 1
ATOM 2401 C CA . VAL A 1 309 ? 3.369 -35.723 11.791 1.00 72.81 309 VAL A CA 1
ATOM 2402 C C . VAL A 1 309 ? 3.197 -35.540 13.305 1.00 72.81 309 VAL A C 1
ATOM 2404 O O . VAL A 1 309 ? 2.445 -34.670 13.745 1.00 72.81 309 VAL A O 1
ATOM 2407 N N . SER A 1 310 ? 3.948 -36.290 14.121 1.00 64.88 310 SER A N 1
ATOM 2408 C CA . SER A 1 310 ? 3.856 -36.265 15.597 1.00 64.88 310 SER A CA 1
ATOM 2409 C C . SER A 1 310 ? 4.008 -34.866 16.217 1.00 64.88 310 SER A C 1
ATOM 2411 O O . SER A 1 310 ? 3.347 -34.552 17.205 1.00 64.88 310 SER A O 1
ATOM 2413 N N . GLY A 1 311 ? 4.815 -33.988 15.608 1.00 62.16 311 GLY A N 1
ATOM 2414 C CA . GLY A 1 311 ? 4.967 -32.589 16.028 1.00 62.16 311 GLY A CA 1
ATOM 2415 C C . GLY A 1 311 ? 3.727 -31.707 15.807 1.00 62.16 311 GLY A C 1
ATOM 2416 O O . GLY A 1 311 ? 3.599 -30.671 16.451 1.00 62.16 311 GLY A O 1
ATOM 2417 N N . CYS A 1 312 ? 2.797 -32.106 14.933 1.00 70.50 312 CYS A N 1
ATOM 2418 C CA . CYS A 1 312 ? 1.530 -31.402 14.711 1.00 70.50 312 CYS A CA 1
ATOM 2419 C C . CYS A 1 312 ? 0.472 -31.798 15.757 1.00 70.50 312 CYS A C 1
ATOM 2421 O O . CYS A 1 312 ? -0.299 -30.950 16.209 1.00 70.50 312 CYS A O 1
ATOM 2423 N N . VAL A 1 313 ? 0.487 -33.071 16.164 1.00 64.12 313 VAL A N 1
ATOM 2424 C CA . VAL A 1 313 ? -0.488 -33.709 17.063 1.00 64.12 313 VAL A CA 1
ATOM 2425 C C . VAL A 1 313 ? -0.244 -33.396 18.545 1.00 64.12 313 VAL A C 1
ATOM 2427 O O . VAL A 1 313 ? -1.174 -33.426 19.345 1.00 64.12 313 VAL A O 1
ATOM 2430 N N . ASN A 1 314 ? 0.997 -33.104 18.940 1.00 64.44 314 ASN A N 1
ATOM 2431 C CA . ASN A 1 314 ? 1.364 -33.054 20.354 1.00 64.44 314 ASN A CA 1
ATOM 2432 C C . ASN A 1 314 ? 0.769 -31.832 21.095 1.00 64.44 314 ASN A C 1
ATOM 2434 O O . ASN A 1 314 ? 1.251 -30.705 20.949 1.00 64.44 314 ASN A O 1
ATOM 2438 N N . GLU A 1 315 ? -0.246 -32.062 21.938 1.00 58.25 315 GLU A N 1
ATOM 2439 C CA . GLU A 1 315 ? -0.856 -31.036 22.803 1.00 58.25 315 GLU A CA 1
ATOM 2440 C C . GLU A 1 315 ? 0.115 -30.462 23.842 1.00 58.25 315 GLU A C 1
ATOM 2442 O O . GLU A 1 315 ? -0.040 -29.307 24.241 1.00 58.25 315 GLU A O 1
ATOM 2447 N N . ALA A 1 316 ? 1.170 -31.197 24.221 1.00 54.38 316 ALA A N 1
ATOM 2448 C CA . ALA A 1 316 ? 2.169 -30.720 25.178 1.00 54.38 316 ALA A CA 1
ATOM 2449 C C . ALA A 1 316 ? 2.869 -29.427 24.711 1.00 54.38 316 ALA A C 1
ATOM 2451 O O . ALA A 1 316 ? 3.271 -28.608 25.538 1.00 54.38 316 ALA A O 1
ATOM 2452 N N . MET A 1 317 ? 2.963 -29.190 23.392 1.00 55.59 317 MET A N 1
ATOM 2453 C CA . MET A 1 317 ? 3.478 -27.924 22.857 1.00 55.59 317 MET A CA 1
ATOM 2454 C C . MET A 1 317 ? 2.521 -26.743 23.083 1.00 55.59 317 MET A C 1
ATOM 2456 O O . MET A 1 317 ? 3.003 -25.638 23.307 1.00 55.59 317 MET A O 1
ATOM 2460 N N . LYS A 1 318 ? 1.191 -26.937 23.072 1.00 54.78 318 LYS A N 1
ATOM 2461 C CA . LYS A 1 318 ? 0.243 -25.848 23.391 1.00 54.78 318 LYS A CA 1
ATOM 2462 C C . LYS A 1 318 ? 0.474 -25.348 24.817 1.00 54.78 318 LYS A C 1
ATOM 2464 O O . LYS A 1 318 ? 0.632 -24.150 25.024 1.00 54.78 318 LYS A O 1
ATOM 2469 N N . GLY A 1 319 ? 0.564 -26.277 25.773 1.00 50.59 319 GLY A N 1
ATOM 2470 C CA . GLY A 1 319 ? 0.808 -25.964 27.183 1.00 50.59 319 GLY A CA 1
ATOM 2471 C C . GLY A 1 319 ? 2.143 -25.251 27.406 1.00 50.59 319 GLY A C 1
ATOM 2472 O O . GLY A 1 319 ? 2.175 -24.204 28.042 1.00 50.59 319 GLY A O 1
ATOM 2473 N N . LEU A 1 320 ? 3.241 -25.742 26.818 1.00 51.81 320 LEU A N 1
ATOM 2474 C CA . LEU A 1 320 ? 4.567 -25.138 27.017 1.00 51.81 320 LEU A CA 1
ATOM 2475 C C . LEU A 1 320 ? 4.686 -23.700 26.479 1.00 51.81 320 LEU A C 1
ATOM 2477 O O . LEU A 1 320 ? 5.480 -22.919 27.002 1.00 51.81 320 LEU A O 1
ATOM 2481 N N . PHE A 1 321 ? 3.937 -23.352 25.427 1.00 52.41 321 PHE A N 1
ATOM 2482 C CA . PHE A 1 321 ? 4.034 -22.040 24.778 1.00 52.41 321 PHE A CA 1
ATOM 2483 C C . PHE A 1 321 ? 2.983 -21.029 25.258 1.00 52.41 321 PHE A C 1
ATOM 2485 O O . PHE A 1 321 ? 3.270 -19.835 25.243 1.00 52.41 321 PHE A O 1
ATOM 2492 N N . LEU A 1 322 ? 1.830 -21.481 25.769 1.00 49.38 322 LEU A N 1
ATOM 2493 C CA . LEU A 1 322 ? 0.821 -20.618 26.403 1.00 49.38 322 LEU A CA 1
ATOM 2494 C C . LEU A 1 322 ? 1.179 -20.237 27.852 1.00 49.38 322 LEU A C 1
ATOM 2496 O O . LEU A 1 322 ? 0.775 -19.176 28.322 1.00 49.38 322 LEU A O 1
ATOM 2500 N N . VAL A 1 323 ? 1.992 -21.037 28.555 1.00 45.22 323 VAL A N 1
ATOM 2501 C CA . VAL A 1 323 ? 2.443 -20.730 29.933 1.00 45.22 323 VAL A CA 1
ATOM 2502 C C . VAL A 1 323 ? 3.280 -19.440 30.003 1.00 45.22 323 VAL A C 1
ATOM 2504 O O . VAL A 1 323 ? 3.248 -18.739 31.012 1.00 45.22 323 VAL A O 1
ATOM 2507 N N . GLY A 1 324 ? 3.960 -19.053 28.917 1.00 43.88 324 GLY A N 1
ATOM 2508 C CA . GLY A 1 324 ? 4.635 -17.751 28.825 1.00 43.88 324 GLY A CA 1
ATOM 2509 C C . GLY A 1 324 ? 3.684 -16.557 28.651 1.00 43.88 324 GLY A C 1
ATOM 2510 O O . GLY A 1 324 ? 4.042 -15.441 29.015 1.00 43.88 324 GLY A O 1
ATOM 2511 N N . TYR A 1 325 ? 2.471 -16.790 28.138 1.00 41.78 325 TYR A N 1
ATOM 2512 C CA . TYR A 1 325 ? 1.467 -15.760 27.837 1.00 41.78 325 TYR A CA 1
ATOM 2513 C C . TYR A 1 325 ? 0.793 -15.234 29.109 1.00 41.78 325 TYR A C 1
ATOM 2515 O O . TYR A 1 325 ? 0.671 -14.028 29.312 1.00 41.78 325 TYR A O 1
ATOM 2523 N N . TYR A 1 326 ? 0.463 -16.135 30.037 1.00 41.84 326 TYR A N 1
ATOM 2524 C CA . TYR A 1 326 ? -0.106 -15.758 31.334 1.00 41.84 326 TYR A CA 1
ATOM 2525 C C . TYR A 1 326 ? 0.912 -15.131 32.294 1.00 41.84 326 TYR A C 1
ATOM 2527 O O . TYR A 1 326 ? 0.514 -14.523 33.284 1.00 41.84 326 TYR A O 1
ATOM 2535 N N . SER A 1 327 ? 2.214 -15.192 31.992 1.00 37.34 327 SER A N 1
ATOM 2536 C CA . SER A 1 327 ? 3.233 -14.522 32.809 1.00 37.34 327 SER A CA 1
ATOM 2537 C C . SER A 1 327 ? 3.183 -12.990 32.680 1.00 37.34 327 SER A C 1
ATOM 2539 O O . SER A 1 327 ? 3.582 -12.276 33.597 1.00 37.34 327 SER A O 1
ATOM 2541 N N . CYS A 1 328 ? 2.625 -12.451 31.585 1.00 32.59 328 CYS A N 1
ATOM 2542 C CA . CYS A 1 328 ? 2.402 -11.004 31.459 1.00 32.59 328 CYS A CA 1
ATOM 2543 C C . CYS A 1 328 ? 1.165 -10.530 32.249 1.00 32.59 328 CYS A C 1
ATOM 2545 O O . CYS A 1 328 ? 1.095 -9.377 32.671 1.00 32.59 328 CYS A O 1
ATOM 2547 N N . CYS A 1 329 ? 0.239 -11.444 32.565 1.00 34.06 329 CYS A N 1
ATOM 2548 C CA . CYS A 1 329 ? -0.900 -11.170 33.445 1.00 34.06 329 CYS A CA 1
ATOM 2549 C C . CYS A 1 329 ? -0.462 -10.866 34.895 1.00 34.06 329 CYS A C 1
ATOM 2551 O O . CYS A 1 329 ? -1.221 -10.290 35.671 1.00 34.06 329 CYS A O 1
ATOM 2553 N N . CYS A 1 330 ? 0.786 -11.186 35.256 1.00 37.69 330 CYS A N 1
ATOM 2554 C CA . CYS A 1 330 ? 1.378 -10.904 36.565 1.00 37.69 330 CYS A CA 1
ATOM 2555 C C . CYS A 1 330 ? 1.671 -9.410 36.811 1.00 37.69 330 CYS A C 1
ATOM 2557 O O . CYS A 1 330 ? 2.032 -9.047 37.928 1.00 37.69 330 CYS A O 1
ATOM 2559 N N . ILE A 1 331 ? 1.529 -8.543 35.797 1.00 43.06 331 ILE A N 1
ATOM 2560 C CA . ILE A 1 331 ? 1.707 -7.082 35.924 1.00 43.06 331 ILE A CA 1
ATOM 2561 C C . ILE A 1 331 ? 0.366 -6.374 36.213 1.00 43.06 331 ILE A C 1
ATOM 2563 O O . ILE A 1 331 ? 0.314 -5.162 36.415 1.00 43.06 331 ILE A O 1
ATOM 2567 N N . VAL A 1 332 ? -0.743 -7.111 36.325 1.00 46.38 332 VAL A N 1
ATOM 2568 C CA . VAL A 1 332 ? -2.006 -6.546 36.809 1.00 46.38 332 VAL A CA 1
ATOM 2569 C C . VAL A 1 332 ? -1.939 -6.463 38.336 1.00 46.38 332 VAL A C 1
ATOM 2571 O O . VAL A 1 332 ? -2.119 -7.447 39.051 1.00 46.38 332 VAL A O 1
ATOM 2574 N N . SER A 1 333 ? -1.620 -5.269 38.841 1.00 57.44 333 SER A N 1
ATOM 2575 C CA . SER A 1 333 ? -1.669 -4.923 40.267 1.00 57.44 333 SER A CA 1
ATOM 2576 C C . SER A 1 333 ? -2.953 -5.446 40.931 1.00 57.44 333 SER A C 1
ATOM 2578 O O . SER A 1 333 ? -4.032 -5.381 40.339 1.00 57.44 333 SER A O 1
ATOM 2580 N N . LYS A 1 334 ? -2.868 -5.898 42.194 1.00 56.78 334 LYS A N 1
ATOM 2581 C CA . LYS A 1 334 ? -4.035 -6.299 43.014 1.00 56.78 334 LYS A CA 1
ATOM 2582 C C . LYS A 1 334 ? -5.179 -5.274 42.971 1.00 56.78 334 LYS A C 1
ATOM 2584 O O . LYS A 1 334 ? -6.337 -5.676 43.012 1.00 56.78 334 LYS A O 1
ATOM 2589 N N . CYS A 1 335 ? -4.867 -3.980 42.847 1.00 53.81 335 CYS A N 1
ATOM 2590 C CA . CYS A 1 335 ? -5.876 -2.928 42.725 1.00 53.81 335 CYS A CA 1
ATOM 2591 C C . CYS A 1 335 ? -6.693 -3.046 41.430 1.00 53.81 335 CYS A C 1
ATOM 2593 O O . CYS A 1 335 ? -7.913 -2.940 41.477 1.00 53.81 335 CYS A O 1
ATOM 2595 N N . PHE A 1 336 ? -6.054 -3.318 40.287 1.00 57.34 336 PHE A N 1
ATOM 2596 C CA . PHE A 1 336 ? -6.760 -3.478 39.011 1.00 57.34 336 PHE A CA 1
ATOM 2597 C C . PHE A 1 336 ? -7.660 -4.709 39.006 1.00 57.34 336 PHE A C 1
ATOM 2599 O O . PHE A 1 336 ? -8.756 -4.646 38.462 1.00 57.34 336 PHE A O 1
ATOM 2606 N N . LYS A 1 337 ? -7.240 -5.796 39.664 1.00 68.50 337 LYS A N 1
ATOM 2607 C CA . LYS A 1 337 ? -8.072 -6.993 39.797 1.00 68.50 337 LYS A CA 1
ATOM 2608 C C . LYS A 1 337 ? -9.359 -6.714 40.577 1.00 68.50 337 LYS A C 1
ATOM 2610 O O . LYS A 1 337 ? -10.422 -7.088 40.115 1.00 68.50 337 LYS A O 1
ATOM 2615 N N . MET A 1 338 ? -9.285 -5.984 41.693 1.00 67.69 338 MET A N 1
ATOM 2616 C CA . MET A 1 338 ? -10.492 -5.589 42.435 1.00 67.69 338 MET A CA 1
ATOM 2617 C C . MET A 1 338 ? -11.447 -4.733 41.596 1.00 67.69 338 MET A C 1
ATOM 2619 O O . MET A 1 338 ? -12.650 -4.978 41.612 1.00 67.69 338 MET A O 1
ATOM 2623 N N . PHE A 1 339 ? -10.932 -3.744 40.857 1.00 67.06 339 PHE A N 1
ATOM 2624 C CA . PHE A 1 339 ? -11.759 -2.929 39.959 1.00 67.06 339 PHE A CA 1
ATOM 2625 C C . PHE A 1 339 ? -12.391 -3.767 38.849 1.00 67.06 339 PHE A C 1
ATOM 2627 O O . PHE A 1 339 ? -13.574 -3.603 38.569 1.00 67.06 339 PHE A O 1
ATOM 2634 N N . TYR A 1 340 ? -11.619 -4.675 38.257 1.00 72.69 340 TYR A N 1
ATOM 2635 C CA . TYR A 1 340 ? -12.087 -5.570 37.209 1.00 72.69 340 TYR A CA 1
ATOM 2636 C C . TYR A 1 340 ? -13.174 -6.516 37.723 1.00 72.69 340 TYR A C 1
ATOM 2638 O O . TYR A 1 340 ? -14.257 -6.551 37.157 1.00 72.69 340 TYR A O 1
ATOM 2646 N N . ASP A 1 341 ? -12.937 -7.198 38.844 1.00 76.75 341 ASP A N 1
ATOM 2647 C CA . ASP A 1 341 ? -13.905 -8.111 39.461 1.00 76.75 341 ASP A CA 1
ATOM 2648 C C . ASP A 1 341 ? -15.200 -7.366 39.844 1.00 76.75 341 ASP A C 1
ATOM 2650 O O . ASP A 1 341 ? -16.297 -7.884 39.658 1.00 76.75 341 ASP A O 1
ATOM 2654 N N . THR A 1 342 ? -15.090 -6.114 40.311 1.00 77.88 342 THR A N 1
ATOM 2655 C CA . THR A 1 342 ? -16.255 -5.261 40.617 1.00 77.88 342 THR A CA 1
ATOM 2656 C C . THR A 1 342 ? -17.015 -4.850 39.352 1.00 77.88 342 THR A C 1
ATOM 2658 O O . THR A 1 342 ? -18.244 -4.816 39.356 1.00 77.88 342 THR A O 1
ATOM 2661 N N . LEU A 1 343 ? -16.301 -4.530 38.267 1.00 76.31 343 LEU A N 1
ATOM 2662 C CA . LEU A 1 343 ? -16.900 -4.188 36.977 1.00 76.31 343 LEU A CA 1
ATOM 2663 C C . LEU A 1 343 ? -17.633 -5.395 36.383 1.00 76.31 343 LEU A C 1
ATOM 2665 O O . LEU A 1 343 ? -18.783 -5.253 35.985 1.00 76.31 343 LEU A O 1
ATOM 2669 N N . ILE A 1 344 ? -16.995 -6.568 36.373 1.00 79.94 344 ILE A N 1
ATOM 2670 C CA . ILE A 1 344 ? -17.593 -7.819 35.895 1.00 79.94 344 ILE A CA 1
ATOM 2671 C C . ILE A 1 344 ? -18.820 -8.170 36.730 1.00 79.94 344 ILE A C 1
ATOM 2673 O O . ILE A 1 344 ? -19.880 -8.374 36.160 1.00 79.94 344 ILE A O 1
ATOM 2677 N N . ALA A 1 345 ? -18.737 -8.105 38.062 1.00 81.31 345 ALA A N 1
ATOM 2678 C CA . ALA A 1 345 ? -19.896 -8.350 38.919 1.00 81.31 345 ALA A CA 1
ATOM 2679 C C . ALA A 1 345 ? -21.064 -7.393 38.623 1.00 81.31 345 ALA A C 1
ATOM 2681 O O . ALA A 1 345 ? -22.223 -7.792 38.690 1.00 81.31 345 ALA A O 1
ATOM 2682 N N . ARG A 1 346 ? -20.774 -6.132 38.274 1.00 78.44 346 ARG A N 1
ATOM 2683 C CA . ARG A 1 346 ? -21.797 -5.163 37.861 1.00 78.44 346 ARG A CA 1
ATOM 2684 C C . ARG A 1 346 ? -22.364 -5.470 36.472 1.00 78.44 346 ARG A C 1
ATOM 2686 O O . ARG A 1 346 ? -23.552 -5.258 36.261 1.00 78.44 346 ARG A O 1
ATOM 2693 N N . LEU A 1 347 ? -21.538 -5.928 35.534 1.00 75.75 347 LEU A N 1
ATOM 2694 C CA . LEU A 1 347 ? -21.981 -6.331 34.198 1.00 75.75 347 LEU A CA 1
ATOM 2695 C C . LEU A 1 347 ? -22.844 -7.597 34.262 1.00 75.75 347 LEU A C 1
ATOM 2697 O O . LEU A 1 347 ? -23.918 -7.603 33.674 1.00 75.75 347 LEU A O 1
ATOM 2701 N N . ASP A 1 348 ? -22.435 -8.601 35.040 1.00 81.50 348 ASP A N 1
ATOM 2702 C CA . ASP A 1 348 ? -23.200 -9.828 35.290 1.00 81.50 348 ASP A CA 1
ATOM 2703 C C . ASP A 1 348 ? -24.550 -9.515 35.955 1.00 81.50 348 ASP A C 1
ATOM 2705 O O . ASP A 1 348 ? -25.583 -10.082 35.602 1.00 81.50 348 ASP A O 1
ATOM 2709 N N . ASP A 1 349 ? -24.566 -8.568 36.898 1.00 79.50 349 ASP A N 1
ATOM 2710 C CA . ASP A 1 349 ? -25.789 -8.083 37.538 1.00 79.50 349 ASP A CA 1
ATOM 2711 C C . ASP A 1 349 ? -26.722 -7.370 36.541 1.00 79.50 349 ASP A C 1
ATOM 2713 O O . ASP A 1 349 ? -27.926 -7.623 36.550 1.00 79.50 349 ASP A O 1
ATOM 2717 N N . LEU A 1 350 ? -26.192 -6.538 35.638 1.00 72.31 350 LEU A N 1
ATOM 2718 C CA . LEU A 1 350 ? -26.980 -5.895 34.577 1.00 72.31 350 LEU A CA 1
ATOM 2719 C C . LEU A 1 350 ? -27.529 -6.909 33.560 1.00 72.31 350 LEU A C 1
ATOM 2721 O O . LEU A 1 350 ? -28.707 -6.834 33.199 1.00 72.31 350 LEU A O 1
ATOM 2725 N N . ASP A 1 351 ? -26.711 -7.879 33.146 1.00 74.69 351 ASP A N 1
ATOM 2726 C CA . ASP A 1 351 ? -27.105 -8.951 32.225 1.00 74.69 351 ASP A CA 1
ATOM 2727 C C . ASP A 1 351 ? -28.210 -9.825 32.839 1.00 74.69 351 ASP A C 1
ATOM 2729 O O . ASP A 1 351 ? -29.239 -10.087 32.211 1.00 74.69 351 ASP A O 1
ATOM 2733 N N . SER A 1 352 ? -28.084 -10.151 34.133 1.00 78.25 352 SER A N 1
ATOM 2734 C CA . SER A 1 352 ? -29.097 -10.909 34.881 1.00 78.25 352 SER A CA 1
ATOM 2735 C C . SER A 1 352 ? -30.461 -10.212 34.955 1.00 78.25 352 SER A C 1
ATOM 2737 O O . SER A 1 352 ? -31.492 -10.876 35.086 1.00 78.25 352 SER A O 1
ATOM 2739 N N . ARG A 1 353 ? -30.486 -8.878 34.836 1.00 76.38 353 ARG A N 1
ATOM 2740 C CA . ARG A 1 353 ? -31.707 -8.058 34.831 1.00 76.38 353 ARG A CA 1
ATOM 2741 C C . ARG A 1 353 ? -32.237 -7.775 33.425 1.00 76.38 353 ARG A C 1
ATOM 2743 O O . ARG A 1 353 ? -33.299 -7.169 33.305 1.00 76.38 353 ARG A O 1
ATOM 2750 N N . CYS A 1 354 ? -31.523 -8.190 32.372 1.00 59.00 354 CYS A N 1
ATOM 2751 C CA . CYS A 1 354 ? -31.802 -7.812 30.981 1.00 59.00 354 CYS A CA 1
ATOM 2752 C C . CYS A 1 354 ? -31.933 -6.285 30.781 1.00 59.00 354 CYS A C 1
ATOM 2754 O O . CYS A 1 354 ? -32.590 -5.824 29.843 1.00 59.00 354 CYS A O 1
ATOM 2756 N N . GLU A 1 355 ? -31.317 -5.486 31.657 1.00 60.69 355 GLU A N 1
ATOM 2757 C CA . GLU A 1 355 ? -31.295 -4.032 31.543 1.00 60.69 355 GLU A CA 1
ATOM 2758 C C . GLU A 1 355 ? -30.170 -3.647 30.584 1.00 60.69 355 GLU A C 1
ATOM 2760 O O . GLU A 1 355 ? -28.989 -3.691 30.926 1.00 60.69 355 GLU A O 1
ATOM 2765 N N . LYS A 1 356 ? -30.525 -3.223 29.366 1.00 55.78 356 LYS A N 1
ATOM 2766 C CA . LYS A 1 356 ? -29.567 -2.472 28.551 1.00 55.78 356 LYS A CA 1
ATOM 2767 C C . LYS A 1 356 ? -29.310 -1.151 29.271 1.00 55.78 356 LYS A C 1
ATOM 2769 O O . LYS A 1 356 ? -30.286 -0.464 29.585 1.00 55.78 356 LYS A O 1
ATOM 2774 N N . PRO A 1 357 ? -28.053 -0.760 29.525 1.00 59.12 357 PRO A N 1
ATOM 2775 C CA . PRO A 1 357 ? -27.771 0.506 30.172 1.00 59.12 357 PRO A CA 1
ATOM 2776 C C . PRO A 1 357 ? -28.091 1.651 29.201 1.00 59.12 357 PRO A C 1
ATOM 2778 O O . PRO A 1 357 ? -27.216 2.179 28.529 1.00 59.12 357 PRO A O 1
ATOM 2781 N N . SER A 1 358 ? -29.360 2.059 29.130 1.00 58.06 358 SER A N 1
ATOM 2782 C CA . SER A 1 358 ? -29.834 3.167 28.288 1.00 58.06 358 SER A CA 1
ATOM 2783 C C . SER A 1 358 ? -29.198 4.512 28.655 1.00 58.06 358 SER A C 1
ATOM 2785 O O . SER A 1 358 ? -29.287 5.463 27.888 1.00 58.06 358 SER A O 1
ATOM 2787 N N . ASN A 1 359 ? -28.563 4.583 29.830 1.00 67.69 359 ASN A N 1
ATOM 2788 C CA . ASN A 1 359 ? -27.937 5.778 30.391 1.00 67.69 359 ASN A CA 1
ATOM 2789 C C . ASN A 1 359 ? -26.398 5.708 30.395 1.00 67.69 359 ASN A C 1
ATOM 2791 O O . ASN A 1 359 ? -25.763 6.533 31.052 1.00 67.69 359 ASN A O 1
ATOM 2795 N N . MET A 1 360 ? -25.783 4.717 29.741 1.00 74.69 360 MET A N 1
ATOM 2796 C CA . MET A 1 360 ? -24.324 4.650 29.605 1.00 74.69 360 MET A CA 1
ATOM 2797 C C . MET A 1 360 ? -23.905 5.063 28.199 1.00 74.69 360 MET A C 1
ATOM 2799 O O . MET A 1 360 ? -24.517 4.653 27.221 1.00 74.69 360 MET A O 1
ATOM 2803 N N . LEU A 1 361 ? -22.857 5.882 28.132 1.00 84.69 361 LEU A N 1
ATOM 2804 C CA . LEU A 1 361 ? -22.201 6.275 26.891 1.00 84.69 361 LEU A CA 1
ATOM 2805 C C . LEU A 1 361 ? -20.878 5.529 26.785 1.00 84.69 361 LEU A C 1
ATOM 2807 O O . LEU A 1 361 ? -20.066 5.568 27.713 1.00 84.69 361 LEU A O 1
ATOM 2811 N N . ASN A 1 362 ? -20.647 4.907 25.640 1.00 90.44 362 ASN A N 1
ATOM 2812 C CA . ASN A 1 362 ? -19.390 4.247 25.339 1.00 90.44 362 ASN A CA 1
ATOM 2813 C C . ASN A 1 362 ? -18.480 5.205 24.570 1.00 90.44 362 ASN A C 1
ATOM 2815 O O . ASN A 1 362 ? -18.857 5.765 23.538 1.00 90.44 362 ASN A O 1
ATOM 2819 N N . LEU A 1 363 ? -17.263 5.384 25.076 1.00 94.81 363 LEU A N 1
ATOM 2820 C CA . LEU A 1 363 ? -16.285 6.327 24.541 1.00 94.81 363 LEU A CA 1
ATOM 2821 C C . LEU A 1 363 ? -15.075 5.570 23.989 1.00 94.81 363 LEU A C 1
ATOM 2823 O O . LEU A 1 363 ? -14.550 4.679 24.657 1.00 94.81 363 LEU A O 1
ATOM 2827 N N . LEU A 1 364 ? -14.596 5.963 22.810 1.00 95.94 364 LEU A N 1
ATOM 2828 C CA . LEU A 1 364 ? -13.350 5.469 22.226 1.00 95.94 364 LEU A CA 1
ATOM 2829 C C . LEU A 1 364 ? -12.369 6.621 22.024 1.00 95.94 364 LEU A C 1
ATOM 2831 O O . LEU A 1 364 ? -12.668 7.598 21.344 1.00 95.94 364 LEU A O 1
ATOM 2835 N N . SER A 1 365 ? -11.170 6.486 22.577 1.00 95.56 365 SER A N 1
ATOM 2836 C CA . SER A 1 365 ? -10.085 7.452 22.410 1.00 95.56 365 SER A CA 1
ATOM 2837 C C . SER A 1 365 ? -8.915 6.782 21.701 1.00 95.56 365 SER A C 1
ATOM 2839 O O . SER A 1 365 ? -8.421 5.751 22.162 1.00 95.56 365 SER A O 1
ATOM 2841 N N . LEU A 1 366 ? -8.502 7.340 20.561 1.00 94.69 366 LEU A N 1
ATOM 2842 C CA . LEU A 1 366 ? -7.409 6.825 19.741 1.00 94.69 366 LEU A CA 1
ATOM 2843 C C . LEU A 1 366 ? -6.238 7.813 19.723 1.00 94.69 366 LEU A C 1
ATOM 2845 O O . LEU A 1 366 ? -6.304 8.887 19.116 1.00 94.69 366 LEU A O 1
ATOM 2849 N N . ASP A 1 367 ? -5.145 7.408 20.358 1.00 92.88 367 ASP A N 1
ATOM 2850 C CA . ASP A 1 367 ? -3.930 8.209 20.481 1.00 92.88 367 ASP A CA 1
ATOM 2851 C C . ASP A 1 367 ? -3.261 8.499 19.125 1.00 92.88 367 ASP A C 1
ATOM 2853 O O . ASP A 1 367 ? -3.342 7.729 18.158 1.00 92.88 367 ASP A O 1
ATOM 2857 N N . GLY A 1 368 ? -2.521 9.608 19.083 1.00 86.19 368 GLY A N 1
ATOM 2858 C CA . GLY A 1 368 ? -1.524 9.864 18.049 1.00 86.19 368 GLY A CA 1
ATOM 2859 C C . GLY A 1 368 ? -0.310 8.935 18.171 1.00 86.19 368 GLY A C 1
ATOM 2860 O O . GLY A 1 368 ? -0.207 8.104 19.072 1.00 86.19 368 GLY A O 1
ATOM 2861 N N . GLY A 1 369 ? 0.664 9.065 17.263 1.00 74.62 369 GLY A N 1
ATOM 2862 C CA . GLY A 1 369 ? 1.931 8.329 17.420 1.00 74.62 369 GLY A CA 1
ATOM 2863 C C . GLY A 1 369 ? 2.655 7.888 16.152 1.00 74.62 369 GLY A C 1
ATOM 2864 O O . GLY A 1 369 ? 3.500 6.988 16.224 1.00 74.62 369 GLY A O 1
ATOM 2865 N N . GLY A 1 370 ? 2.352 8.478 14.990 1.00 76.81 370 GLY A N 1
ATOM 2866 C CA . GLY A 1 370 ? 2.988 8.105 13.724 1.00 76.81 370 GLY A CA 1
ATOM 2867 C C . GLY A 1 370 ? 2.862 6.601 13.469 1.00 76.81 370 GLY A C 1
ATOM 2868 O O . GLY A 1 370 ? 1.837 6.002 13.796 1.00 76.81 370 GLY A O 1
ATOM 2869 N N . ILE A 1 371 ? 3.906 5.948 12.937 1.00 68.75 371 ILE A N 1
ATOM 2870 C CA . ILE A 1 371 ? 3.889 4.528 12.505 1.00 68.75 371 ILE A CA 1
ATOM 2871 C C . ILE A 1 371 ? 3.387 3.513 13.554 1.00 68.75 371 ILE A C 1
ATOM 2873 O O . ILE A 1 371 ? 3.013 2.401 13.188 1.00 68.75 371 ILE A O 1
ATOM 2877 N N . ARG A 1 372 ? 3.336 3.885 14.839 1.00 76.06 372 ARG A N 1
ATOM 2878 C CA . ARG A 1 372 ? 2.820 3.043 15.927 1.00 76.06 372 ARG A CA 1
ATOM 2879 C C . ARG A 1 372 ? 1.299 2.862 15.906 1.00 76.06 372 ARG A C 1
ATOM 2881 O O . ARG A 1 372 ? 0.816 1.972 16.594 1.00 76.06 372 ARG A O 1
ATOM 2888 N N . GLY A 1 373 ? 0.557 3.607 15.083 1.00 79.06 373 GLY A N 1
ATOM 2889 C CA . GLY A 1 373 ? -0.895 3.428 14.923 1.00 79.06 373 GLY A CA 1
ATOM 2890 C C . GLY A 1 373 ? -1.332 2.020 14.494 1.00 79.06 373 GLY A C 1
ATOM 2891 O O . GLY A 1 373 ? -2.452 1.618 14.792 1.00 79.06 373 GLY A O 1
ATOM 2892 N N . LEU A 1 374 ? -0.440 1.218 13.892 1.00 84.00 374 LEU A N 1
ATOM 2893 C CA . LEU A 1 374 ? -0.709 -0.205 13.643 1.00 84.00 374 LEU A CA 1
ATOM 2894 C C . LEU A 1 374 ? -1.012 -0.979 14.930 1.00 84.00 374 LEU A C 1
ATOM 2896 O O . LEU A 1 374 ? -1.803 -1.912 14.891 1.00 84.00 374 LEU A O 1
ATOM 2900 N N . VAL A 1 375 ? -0.418 -0.594 16.062 1.00 87.25 375 VAL A N 1
ATOM 2901 C CA . VAL A 1 375 ? -0.654 -1.253 17.353 1.00 87.25 375 VAL A CA 1
ATOM 2902 C C . VAL A 1 375 ? -2.105 -1.072 17.791 1.00 87.25 375 VAL A C 1
ATOM 2904 O O . VAL A 1 375 ? -2.723 -2.039 18.218 1.00 87.25 375 VAL A O 1
ATOM 2907 N N . ILE A 1 376 ? -2.667 0.129 17.614 1.00 89.56 376 ILE A N 1
ATOM 2908 C CA . ILE A 1 376 ? -4.078 0.415 17.916 1.00 89.56 376 ILE A CA 1
ATOM 2909 C C . ILE A 1 376 ? -4.983 -0.501 17.086 1.00 89.56 376 ILE A C 1
ATOM 2911 O O . ILE A 1 376 ? -5.866 -1.152 17.634 1.00 89.56 376 ILE A O 1
ATOM 2915 N N . LEU A 1 377 ? -4.715 -0.614 15.781 1.00 91.25 377 LEU A N 1
ATOM 2916 C CA . LEU A 1 377 ? -5.471 -1.510 14.903 1.00 91.25 377 LEU A CA 1
ATOM 2917 C C . LEU A 1 377 ? -5.360 -2.972 15.340 1.00 91.25 377 LEU A C 1
ATOM 2919 O O . LEU A 1 377 ? -6.371 -3.658 15.386 1.00 91.25 377 LEU A O 1
ATOM 2923 N N . GLN A 1 378 ? -4.162 -3.446 15.701 1.00 88.69 378 GLN A N 1
ATOM 2924 C CA . GLN A 1 378 ? -3.985 -4.820 16.188 1.00 88.69 378 GLN A CA 1
ATOM 2925 C C . GLN A 1 378 ? -4.750 -5.087 17.487 1.00 88.69 378 GLN A C 1
ATOM 2927 O O . GLN A 1 378 ? -5.336 -6.155 17.626 1.00 88.69 378 GLN A O 1
ATOM 2932 N N . ILE A 1 379 ? -4.776 -4.126 18.416 1.00 90.12 379 ILE A N 1
ATOM 2933 C CA . ILE A 1 379 ? -5.545 -4.247 19.661 1.00 90.12 379 ILE A CA 1
ATOM 2934 C C . ILE A 1 379 ? -7.039 -4.349 19.347 1.00 90.12 379 ILE A C 1
ATOM 2936 O O . ILE A 1 379 ? -7.691 -5.275 19.817 1.00 90.12 379 ILE A O 1
ATOM 2940 N N . LEU A 1 380 ? -7.573 -3.438 18.528 1.00 91.62 380 LEU A N 1
ATOM 2941 C CA . LEU A 1 380 ? -8.992 -3.446 18.168 1.00 91.62 380 LEU A CA 1
ATOM 2942 C C . LEU A 1 380 ? -9.387 -4.734 17.436 1.00 91.62 380 LEU A C 1
ATOM 2944 O O . LEU A 1 380 ? -10.429 -5.303 17.735 1.00 91.62 380 LEU A O 1
ATOM 2948 N N . MET A 1 381 ? -8.536 -5.233 16.537 1.00 89.69 381 MET A N 1
ATOM 2949 C CA . MET A 1 381 ? -8.795 -6.478 15.810 1.00 89.69 381 MET A CA 1
ATOM 2950 C C . MET A 1 381 ? -8.800 -7.698 16.729 1.00 89.69 381 MET A C 1
ATOM 2952 O O . MET A 1 381 ? -9.636 -8.576 16.555 1.00 89.69 381 MET A O 1
ATOM 2956 N N . ALA A 1 382 ? -7.898 -7.751 17.713 1.00 87.00 382 ALA A N 1
ATOM 2957 C CA . ALA A 1 382 ? -7.893 -8.823 18.704 1.00 87.00 382 ALA A CA 1
ATOM 2958 C C . ALA A 1 382 ? -9.167 -8.806 19.568 1.00 87.00 382 ALA A C 1
ATOM 2960 O O . ALA A 1 382 ? -9.663 -9.861 19.949 1.00 87.00 382 ALA A O 1
ATOM 2961 N N . ILE A 1 383 ? -9.717 -7.618 19.851 1.00 87.94 383 ILE A N 1
ATOM 2962 C CA . ILE A 1 383 ? -11.002 -7.493 20.548 1.00 87.94 383 ILE A CA 1
ATOM 2963 C C . ILE A 1 383 ? -12.156 -7.961 19.645 1.00 87.94 383 ILE A C 1
ATOM 2965 O O . ILE A 1 383 ? -12.987 -8.739 20.102 1.00 87.94 383 ILE A O 1
ATOM 2969 N N . GLU A 1 384 ? -12.192 -7.555 18.369 1.00 90.75 384 GLU A N 1
ATOM 2970 C CA . GLU A 1 384 ? -13.205 -8.032 17.406 1.00 90.75 384 GLU A CA 1
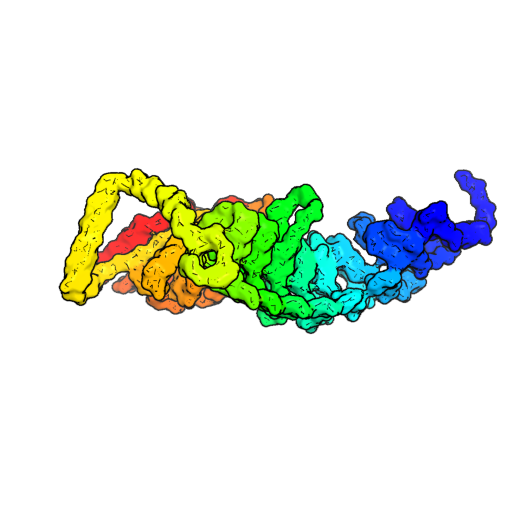ATOM 2971 C C . GLU A 1 384 ? -13.162 -9.554 17.208 1.00 90.75 384 GLU A C 1
ATOM 2973 O O . GLU A 1 384 ? -14.208 -10.183 17.060 1.00 90.75 384 GLU A O 1
ATOM 2978 N N . GLU A 1 385 ? -11.973 -10.163 17.230 1.00 85.12 385 GLU A N 1
ATOM 2979 C CA . GLU A 1 385 ? -11.808 -11.617 17.123 1.00 85.12 385 GLU A CA 1
ATOM 2980 C C . GLU A 1 385 ? -12.445 -12.355 18.312 1.00 85.12 385 GLU A C 1
ATOM 2982 O O . GLU A 1 385 ? -13.120 -13.368 18.116 1.00 85.12 385 GLU A O 1
ATOM 2987 N N . GLU A 1 386 ? -12.293 -11.823 19.528 1.00 82.81 386 GLU A N 1
ATOM 2988 C CA . GLU A 1 386 ? -12.909 -12.388 20.734 1.00 82.81 386 GLU A CA 1
ATOM 2989 C C . GLU A 1 386 ? -14.429 -12.151 20.761 1.00 82.81 386 GLU A C 1
ATOM 2991 O O . GLU A 1 386 ? -15.197 -13.057 21.086 1.00 82.81 386 GLU A O 1
ATOM 2996 N N . MET A 1 387 ? -14.877 -10.955 20.362 1.00 84.50 387 MET A N 1
ATOM 2997 C CA . MET A 1 387 ? -16.301 -10.600 20.307 1.00 84.50 387 MET A CA 1
ATOM 2998 C C . MET A 1 387 ? -17.050 -11.298 19.162 1.00 84.50 387 MET A C 1
ATOM 3000 O O . MET A 1 387 ? -18.256 -11.516 19.259 1.00 84.50 387 MET A O 1
ATOM 3004 N N . LYS A 1 388 ? -16.343 -11.684 18.090 1.00 87.69 388 LYS A N 1
ATOM 3005 C CA . LYS A 1 388 ? -16.893 -12.230 16.832 1.00 87.69 388 LYS A CA 1
ATOM 3006 C C . LYS A 1 388 ? -17.845 -11.279 16.099 1.00 87.69 388 LYS A C 1
ATOM 3008 O O . LYS A 1 388 ? -18.654 -11.714 15.279 1.00 87.69 388 LYS A O 1
ATOM 3013 N N . GLU A 1 389 ? -17.732 -9.988 16.370 1.00 89.56 389 GLU A N 1
ATOM 3014 C CA . GLU A 1 389 ? -18.535 -8.920 15.784 1.00 89.56 389 GLU A CA 1
ATOM 3015 C C . GLU A 1 389 ? -17.736 -7.605 15.789 1.00 89.56 389 GLU A C 1
ATOM 3017 O O . GLU A 1 389 ? -16.767 -7.483 16.547 1.00 89.56 389 GLU A O 1
ATOM 3022 N N . PRO A 1 390 ? -18.086 -6.624 14.935 1.00 90.94 390 PRO A N 1
ATOM 3023 C CA . PRO A 1 390 ? -17.348 -5.370 14.870 1.00 90.94 390 PRO A CA 1
ATOM 3024 C C . PRO A 1 390 ? -17.475 -4.572 16.173 1.00 90.94 390 PRO A C 1
ATOM 3026 O O . PRO A 1 390 ? -18.577 -4.367 16.679 1.00 90.94 390 PRO A O 1
ATOM 3029 N N . ILE A 1 391 ? -16.349 -4.063 16.683 1.00 90.81 391 ILE A N 1
ATOM 3030 C CA . ILE A 1 391 ? -16.295 -3.333 17.961 1.00 90.81 391 ILE A CA 1
ATOM 3031 C C . ILE A 1 391 ? -16.748 -1.881 17.791 1.00 90.81 391 ILE A C 1
ATOM 3033 O O . ILE A 1 391 ? -17.337 -1.285 18.687 1.00 90.81 391 ILE A O 1
ATOM 3037 N N . PHE A 1 392 ? -16.480 -1.287 16.628 1.00 92.94 392 PHE A N 1
ATOM 3038 C CA . PHE A 1 392 ? -16.670 0.146 16.417 1.00 92.94 392 PHE A CA 1
ATOM 3039 C C . PHE A 1 392 ? -18.120 0.647 16.611 1.00 92.94 392 PHE A C 1
ATOM 3041 O O . PHE A 1 392 ? -18.286 1.705 17.217 1.00 92.94 392 PHE A O 1
ATOM 3048 N N . PRO A 1 393 ? -19.176 -0.085 16.187 1.00 91.25 393 PRO A N 1
ATOM 3049 C CA . PRO A 1 393 ? -20.569 0.316 16.411 1.00 91.25 393 PRO A CA 1
ATOM 3050 C C . PRO A 1 393 ? -20.974 0.477 17.882 1.00 91.25 393 PRO A C 1
ATOM 3052 O O . PRO A 1 393 ? -21.976 1.134 18.156 1.00 91.25 393 PRO A O 1
ATOM 3055 N N . TYR A 1 394 ? -20.212 -0.095 18.819 1.00 89.56 394 TYR A N 1
ATOM 3056 C CA . TYR A 1 394 ? -20.492 0.004 20.250 1.00 89.56 394 TYR A CA 1
ATOM 3057 C C . TYR A 1 394 ? -20.145 1.359 20.859 1.00 89.56 394 TYR A C 1
ATOM 3059 O O . TYR A 1 394 ? -20.543 1.603 21.994 1.00 89.56 394 TYR A O 1
ATOM 3067 N N . PHE A 1 395 ? -19.412 2.224 20.154 1.00 93.38 395 PHE A N 1
ATOM 3068 C CA . PHE A 1 395 ? -18.977 3.516 20.678 1.00 93.38 395 PHE A CA 1
ATOM 3069 C C . PHE A 1 395 ? -19.858 4.655 20.171 1.00 93.38 395 PHE A C 1
ATOM 3071 O O . PHE A 1 395 ? -20.014 4.842 18.967 1.00 93.38 395 PHE A O 1
ATOM 3078 N N . ASP A 1 396 ? -20.387 5.451 21.099 1.00 92.62 396 ASP A N 1
ATOM 3079 C CA . ASP A 1 396 ? -21.240 6.610 20.817 1.00 92.62 396 ASP A CA 1
ATOM 3080 C C . ASP A 1 396 ? -20.421 7.855 20.466 1.00 92.62 396 ASP A C 1
ATOM 3082 O O . ASP A 1 396 ? -20.847 8.715 19.685 1.00 92.62 396 ASP A O 1
ATOM 3086 N N . TRP A 1 397 ? -19.237 7.956 21.072 1.00 95.62 397 TRP A N 1
ATOM 3087 C CA . TRP A 1 397 ? -18.305 9.053 20.880 1.00 95.62 397 TRP A CA 1
ATOM 3088 C C . TRP A 1 397 ? -16.903 8.532 20.629 1.00 95.62 397 TRP A C 1
ATOM 3090 O O . TRP A 1 397 ? -16.408 7.649 21.333 1.00 95.62 397 TRP A O 1
ATOM 3100 N N . VAL A 1 398 ? -16.242 9.135 19.651 1.00 97.06 398 VAL A N 1
ATOM 3101 C CA . VAL A 1 398 ? -14.900 8.753 19.239 1.00 97.06 398 VAL A CA 1
ATOM 3102 C C . VAL A 1 398 ? -14.037 9.998 19.121 1.00 97.06 398 VAL A C 1
ATOM 3104 O O . VAL A 1 398 ? -14.368 10.920 18.377 1.00 97.06 398 VAL A O 1
ATOM 3107 N N . ALA A 1 399 ? -12.904 10.009 19.818 1.00 97.00 399 ALA A N 1
ATOM 3108 C CA . ALA A 1 399 ? -11.872 11.017 19.636 1.00 97.00 399 ALA A CA 1
ATOM 3109 C C . ALA A 1 399 ? -10.609 10.408 19.039 1.00 97.00 399 ALA A C 1
ATOM 3111 O O . ALA A 1 399 ? -10.214 9.292 19.379 1.00 97.00 399 ALA A O 1
ATOM 3112 N N . GLY A 1 400 ? -9.952 11.162 18.166 1.00 95.94 400 GLY A N 1
ATOM 3113 C CA . GLY A 1 400 ? -8.688 10.751 17.579 1.00 95.94 400 GLY A CA 1
ATOM 3114 C C . GLY A 1 400 ? -7.710 11.905 17.429 1.00 95.94 400 GLY A C 1
ATOM 3115 O O . GLY A 1 400 ? -8.095 13.029 17.097 1.00 95.94 400 GLY A O 1
ATOM 3116 N N . THR A 1 401 ? -6.429 11.594 17.607 1.00 94.81 401 THR A N 1
ATOM 3117 C CA . THR A 1 401 ? -5.326 12.525 17.345 1.00 94.81 401 THR A CA 1
ATOM 3118 C C . THR A 1 401 ? -4.415 11.980 16.257 1.00 94.81 401 THR A C 1
ATOM 3120 O O . THR A 1 401 ? -4.013 10.819 16.306 1.00 94.81 401 THR A O 1
ATOM 3123 N N . SER A 1 402 ? -4.040 12.811 15.281 1.00 91.50 402 SER A N 1
ATOM 3124 C CA . SER A 1 402 ? -3.076 12.472 14.228 1.00 91.50 402 SER A CA 1
ATOM 3125 C C . SER A 1 402 ? -3.443 11.141 13.540 1.00 91.50 402 SER A C 1
ATOM 3127 O O . SER A 1 402 ? -4.511 11.033 12.939 1.00 91.50 402 SER A O 1
ATOM 3129 N N . THR A 1 403 ? -2.622 10.092 13.650 1.00 89.56 403 THR A N 1
ATOM 3130 C CA . THR A 1 403 ? -2.951 8.749 13.136 1.00 89.56 403 THR A CA 1
ATOM 3131 C C . THR A 1 403 ? -4.246 8.159 13.716 1.00 89.56 403 THR A C 1
ATOM 3133 O O . THR A 1 403 ? -5.008 7.532 12.979 1.00 89.56 403 THR A O 1
ATOM 3136 N N . GLY A 1 404 ? -4.519 8.350 15.009 1.00 93.19 404 GLY A N 1
ATOM 3137 C CA . GLY A 1 404 ? -5.749 7.876 15.645 1.00 93.19 404 GLY A CA 1
ATOM 3138 C C . GLY A 1 404 ? -6.995 8.507 15.026 1.00 93.19 404 GLY A C 1
ATOM 3139 O O . GLY A 1 404 ? -7.997 7.824 14.835 1.00 93.19 404 GLY A O 1
ATOM 3140 N N . ALA A 1 405 ? -6.908 9.770 14.596 1.00 94.44 405 ALA A N 1
ATOM 3141 C CA . ALA A 1 405 ? -7.992 10.442 13.884 1.00 94.44 405 ALA A CA 1
ATOM 3142 C C . ALA A 1 405 ? -8.271 9.811 12.515 1.00 94.44 405 ALA A C 1
ATOM 3144 O O . ALA A 1 405 ? -9.434 9.639 12.150 1.00 94.44 405 ALA A O 1
ATOM 3145 N N . LEU A 1 406 ? -7.223 9.426 11.774 1.00 92.69 406 LEU A N 1
ATOM 3146 C CA . LEU A 1 406 ? -7.371 8.736 10.489 1.00 92.69 406 LEU A CA 1
ATOM 3147 C C . LEU A 1 406 ? -8.128 7.413 10.665 1.00 92.69 406 LEU A C 1
ATOM 3149 O O . LEU A 1 406 ? -9.047 7.132 9.898 1.00 92.69 406 LEU A O 1
ATOM 3153 N N . ILE A 1 407 ? -7.776 6.638 11.696 1.00 93.12 407 ILE A N 1
ATOM 3154 C CA . ILE A 1 407 ? -8.442 5.371 12.029 1.00 93.12 407 ILE A CA 1
ATOM 3155 C C . ILE A 1 407 ? -9.895 5.623 12.454 1.00 93.12 407 ILE A C 1
ATOM 3157 O O . ILE A 1 407 ? -10.799 5.020 11.884 1.00 93.12 407 ILE A O 1
ATOM 3161 N N . ALA A 1 408 ? -10.130 6.545 13.394 1.00 94.62 408 ALA A N 1
ATOM 3162 C CA . ALA A 1 408 ? -11.468 6.893 13.880 1.00 94.62 408 ALA A CA 1
ATOM 3163 C C . ALA A 1 408 ? -12.402 7.314 12.738 1.00 94.62 408 ALA A C 1
ATOM 3165 O O . ALA A 1 408 ? -13.528 6.835 12.633 1.00 94.62 408 ALA A O 1
ATOM 3166 N N . THR A 1 409 ? -11.907 8.174 11.848 1.00 94.94 409 THR A N 1
ATOM 3167 C CA . THR A 1 409 ? -12.664 8.690 10.704 1.00 94.94 409 THR A CA 1
ATOM 3168 C C . THR A 1 409 ? -12.961 7.594 9.689 1.00 94.94 409 THR A C 1
ATOM 3170 O O . THR A 1 409 ? -14.083 7.489 9.202 1.00 94.94 409 THR A O 1
ATOM 3173 N N . ALA A 1 410 ? -11.972 6.757 9.369 1.00 94.25 410 ALA A N 1
ATOM 3174 C CA . ALA A 1 410 ? -12.152 5.648 8.443 1.00 94.25 410 ALA A CA 1
ATOM 3175 C C . ALA A 1 410 ? -13.212 4.655 8.950 1.00 94.25 410 ALA A C 1
ATOM 3177 O O . ALA A 1 410 ? -14.097 4.272 8.184 1.00 94.25 410 ALA A O 1
ATOM 3178 N N . LEU A 1 411 ? -13.167 4.306 10.239 1.00 94.44 411 LEU A N 1
ATOM 3179 C CA . LEU A 1 411 ? -14.160 3.439 10.874 1.00 94.44 411 LEU A CA 1
ATOM 3180 C C . LEU A 1 411 ? -15.552 4.091 10.917 1.00 94.44 411 LEU A C 1
ATOM 3182 O O . LEU A 1 411 ? -16.543 3.436 10.601 1.00 94.44 411 LEU A O 1
ATOM 3186 N N . ALA A 1 412 ? -15.634 5.396 11.198 1.00 94.12 412 ALA A N 1
ATOM 3187 C CA . ALA A 1 412 ? -16.889 6.154 11.173 1.00 94.12 412 ALA A CA 1
ATOM 3188 C C . ALA A 1 412 ? -17.539 6.220 9.781 1.00 94.12 412 ALA A C 1
ATOM 3190 O O . ALA A 1 412 ? -18.756 6.323 9.665 1.00 94.12 412 ALA A O 1
ATOM 3191 N N . GLN A 1 413 ? -16.748 6.102 8.714 1.00 93.44 413 GLN A N 1
ATOM 3192 C CA . GLN A 1 413 ? -17.243 5.974 7.341 1.00 93.44 413 GLN A CA 1
ATOM 3193 C C . GLN A 1 413 ? -17.654 4.539 6.960 1.00 93.44 413 GLN A C 1
ATOM 3195 O O . GLN A 1 413 ? -17.994 4.294 5.802 1.00 93.44 413 GLN A O 1
ATOM 3200 N N . GLY A 1 414 ? -17.604 3.586 7.895 1.00 91.88 414 GLY A N 1
ATOM 3201 C CA . GLY A 1 414 ? -17.978 2.189 7.670 1.00 91.88 414 GLY A CA 1
ATOM 3202 C C . GLY A 1 414 ? -16.873 1.313 7.074 1.00 91.88 414 GLY A C 1
ATOM 3203 O O . GLY A 1 414 ? -17.165 0.216 6.604 1.00 91.88 414 GLY A O 1
ATOM 3204 N N . LYS A 1 415 ? -15.612 1.768 7.069 1.00 93.06 415 LYS A N 1
ATOM 3205 C CA . LYS A 1 415 ? -14.477 0.911 6.687 1.00 93.06 415 LYS A CA 1
ATOM 3206 C C . LYS A 1 415 ? -14.188 -0.109 7.787 1.00 93.06 415 LYS A C 1
ATOM 3208 O O . LYS A 1 415 ? -14.392 0.174 8.963 1.00 93.06 415 LYS A O 1
ATOM 3213 N N . THR A 1 416 ? -13.673 -1.278 7.418 1.00 93.50 416 THR A N 1
ATOM 3214 C CA . THR A 1 416 ? -13.271 -2.305 8.392 1.00 93.50 416 THR A CA 1
ATOM 3215 C C . THR A 1 416 ? -11.906 -1.988 9.012 1.00 93.50 416 THR A C 1
ATOM 3217 O O . THR A 1 416 ? -11.109 -1.234 8.446 1.00 93.50 416 THR A O 1
ATOM 3220 N N . LEU A 1 417 ? -11.564 -2.611 10.149 1.00 93.12 417 LEU A N 1
ATOM 3221 C CA . LEU A 1 417 ? -10.212 -2.497 10.723 1.00 93.12 417 LEU A CA 1
ATOM 3222 C C . LEU A 1 417 ? -9.119 -2.968 9.750 1.00 93.12 417 LEU A C 1
ATOM 3224 O O . LEU A 1 417 ? -8.011 -2.426 9.751 1.00 93.12 417 LEU A O 1
ATOM 3228 N N . ARG A 1 418 ? -9.439 -3.936 8.882 1.00 91.00 418 ARG A N 1
ATOM 3229 C CA . ARG A 1 418 ? -8.555 -4.398 7.806 1.00 91.00 418 ARG A CA 1
ATOM 3230 C C . ARG A 1 418 ? -8.318 -3.326 6.760 1.00 91.00 418 ARG A C 1
ATOM 3232 O O . ARG A 1 418 ? -7.166 -3.037 6.447 1.00 91.00 418 ARG A O 1
ATOM 3239 N N . ASP A 1 419 ? -9.372 -2.672 6.288 1.00 92.00 419 ASP A N 1
ATOM 3240 C CA . ASP A 1 419 ? -9.241 -1.553 5.353 1.00 92.00 419 ASP A CA 1
ATOM 3241 C C . ASP A 1 419 ? -8.379 -0.438 5.954 1.00 92.00 419 ASP A C 1
ATOM 3243 O O . ASP A 1 419 ? -7.477 0.083 5.294 1.00 92.00 419 ASP A O 1
ATOM 3247 N N . CYS A 1 420 ? -8.589 -0.122 7.236 1.00 92.50 420 CYS A N 1
ATOM 3248 C CA . CYS A 1 420 ? -7.762 0.829 7.974 1.00 92.50 420 CYS A CA 1
ATOM 3249 C C . CYS A 1 420 ? -6.289 0.388 8.034 1.00 92.50 420 CYS A C 1
ATOM 3251 O O . CYS A 1 420 ? -5.399 1.214 7.825 1.00 92.50 420 CYS A O 1
ATOM 3253 N N . GLN A 1 421 ? -6.012 -0.902 8.258 1.00 91.25 421 GLN A N 1
ATOM 3254 C CA . GLN A 1 421 ? -4.655 -1.463 8.228 1.00 91.25 421 GLN A CA 1
ATOM 3255 C C . GLN A 1 421 ? -4.005 -1.289 6.849 1.00 91.25 421 GLN A C 1
ATOM 3257 O O . GLN A 1 421 ? -2.871 -0.813 6.766 1.00 91.25 421 GLN A O 1
ATOM 3262 N N . HIS A 1 422 ? -4.720 -1.603 5.768 1.00 90.06 422 HIS A N 1
ATOM 3263 C CA . HIS A 1 422 ? -4.226 -1.456 4.397 1.00 90.06 422 HIS A CA 1
ATOM 3264 C C . HIS A 1 422 ? -3.956 0.009 4.029 1.00 90.06 422 HIS A C 1
ATOM 3266 O O . HIS A 1 422 ? -2.881 0.333 3.516 1.00 90.06 422 HIS A O 1
ATOM 3272 N N . ILE A 1 423 ? -4.886 0.916 4.354 1.00 89.94 423 ILE A N 1
ATOM 3273 C CA . ILE A 1 423 ? -4.708 2.369 4.201 1.00 89.94 423 ILE A CA 1
ATOM 3274 C C . ILE A 1 423 ? -3.451 2.817 4.947 1.00 89.94 423 ILE A C 1
ATOM 3276 O O . ILE A 1 423 ? -2.618 3.528 4.390 1.00 89.94 423 ILE A O 1
ATOM 3280 N N . TYR A 1 424 ? -3.267 2.361 6.184 1.00 88.00 424 TYR A N 1
ATOM 3281 C CA . TYR A 1 424 ? -2.142 2.784 7.002 1.00 88.00 424 TYR A CA 1
ATOM 3282 C C . TYR A 1 424 ? -0.780 2.282 6.494 1.00 88.00 424 TYR A C 1
ATOM 3284 O O . TYR A 1 424 ? 0.221 3.001 6.543 1.00 88.00 424 TYR A O 1
ATOM 3292 N N . LEU A 1 425 ? -0.726 1.062 5.954 1.00 87.62 425 LEU A N 1
ATOM 3293 C CA . LEU A 1 425 ? 0.484 0.536 5.319 1.00 87.62 425 LEU A CA 1
ATOM 3294 C C . LEU A 1 425 ? 0.857 1.343 4.065 1.00 87.62 425 LEU A C 1
ATOM 3296 O O . LEU A 1 425 ? 2.029 1.691 3.904 1.00 87.62 425 LEU A O 1
ATOM 3300 N N . ARG A 1 426 ? -0.132 1.724 3.239 1.00 87.44 426 ARG A N 1
ATOM 3301 C CA . ARG A 1 426 ? 0.079 2.622 2.086 1.00 87.44 426 ARG A CA 1
ATOM 3302 C C . ARG A 1 426 ? 0.534 4.011 2.523 1.00 87.44 426 ARG A C 1
ATOM 3304 O O . ARG A 1 426 ? 1.482 4.545 1.954 1.00 87.44 426 ARG A O 1
ATOM 3311 N N . PHE A 1 427 ? -0.082 4.560 3.571 1.00 84.62 427 PHE A N 1
ATOM 3312 C CA . PHE A 1 427 ? 0.298 5.845 4.160 1.00 84.62 427 PHE A CA 1
ATOM 3313 C C . PHE A 1 427 ? 1.781 5.874 4.531 1.00 84.62 427 PHE A C 1
ATOM 3315 O O . PHE A 1 427 ? 2.500 6.806 4.173 1.00 84.62 427 PHE A O 1
ATOM 3322 N N . LYS A 1 428 ? 2.262 4.819 5.205 1.00 81.31 428 LYS A N 1
ATOM 3323 C CA . LYS A 1 428 ? 3.668 4.716 5.603 1.00 81.31 428 LYS A CA 1
ATOM 3324 C C . LYS A 1 428 ? 4.607 4.822 4.399 1.00 81.31 428 LYS A C 1
ATOM 3326 O O . LYS A 1 428 ? 5.626 5.504 4.466 1.00 81.31 428 LYS A O 1
ATOM 3331 N N . ASP A 1 429 ? 4.276 4.106 3.332 1.00 78.75 429 ASP A N 1
ATOM 3332 C CA . ASP A 1 429 ? 5.148 3.933 2.177 1.00 78.75 429 ASP A CA 1
ATOM 3333 C C . ASP A 1 429 ? 5.121 5.119 1.211 1.00 78.75 429 ASP A C 1
ATOM 3335 O O . ASP A 1 429 ? 6.161 5.453 0.659 1.00 78.75 429 ASP A O 1
ATOM 3339 N N . LEU A 1 430 ? 3.979 5.789 1.053 1.00 78.62 430 LEU A N 1
ATOM 3340 C CA . LEU A 1 430 ? 3.854 6.948 0.165 1.00 78.62 430 LEU A CA 1
ATOM 3341 C C . LEU A 1 430 ? 4.393 8.238 0.795 1.00 78.62 430 LEU A C 1
ATOM 3343 O O . LEU A 1 430 ? 4.913 9.102 0.091 1.00 78.62 430 LEU A O 1
ATOM 3347 N N . ILE A 1 431 ? 4.260 8.388 2.117 1.00 78.44 431 ILE A N 1
ATOM 3348 C CA . ILE A 1 431 ? 4.537 9.660 2.797 1.00 78.44 431 ILE A CA 1
ATOM 3349 C C . ILE A 1 431 ? 5.953 9.727 3.377 1.00 78.44 431 ILE A C 1
ATOM 3351 O O . ILE A 1 431 ? 6.572 10.791 3.347 1.00 78.44 431 ILE A O 1
ATOM 3355 N N . PHE A 1 432 ? 6.493 8.612 3.878 1.00 73.31 432 PHE A N 1
ATOM 3356 C CA . PHE A 1 432 ? 7.775 8.598 4.598 1.00 73.31 432 PHE A CA 1
ATOM 3357 C C . PHE A 1 432 ? 8.960 8.052 3.777 1.00 73.31 432 PHE A C 1
ATOM 3359 O O . PHE A 1 432 ? 9.981 7.693 4.359 1.00 73.31 432 PHE A O 1
ATOM 3366 N N . ASP A 1 433 ? 8.862 8.008 2.443 1.00 64.19 433 ASP A N 1
ATOM 3367 C CA . ASP A 1 433 ? 9.929 7.498 1.552 1.00 64.19 433 ASP A CA 1
ATOM 3368 C C . ASP A 1 433 ? 11.114 8.483 1.367 1.00 64.19 433 ASP A C 1
ATOM 3370 O O . ASP A 1 433 ? 12.146 8.161 0.777 1.00 64.19 433 ASP A O 1
ATOM 3374 N N . GLY A 1 434 ? 10.997 9.716 1.877 1.00 59.88 434 GLY A N 1
ATOM 3375 C CA . GLY A 1 434 ? 12.025 10.754 1.761 1.00 59.88 434 GLY A CA 1
ATOM 3376 C C . GLY A 1 434 ? 13.040 10.757 2.911 1.00 59.88 434 GLY A C 1
ATOM 3377 O O . GLY A 1 434 ? 12.673 10.833 4.077 1.00 59.88 434 GLY A O 1
ATOM 3378 N N . TRP A 1 435 ? 14.339 10.797 2.599 1.00 58.34 435 TRP A N 1
ATOM 3379 C CA . TRP A 1 435 ? 15.397 11.046 3.599 1.00 58.34 435 TRP A CA 1
ATOM 3380 C C . TRP A 1 435 ? 15.466 12.514 4.052 1.00 58.34 435 TRP A C 1
ATOM 3382 O O . TRP A 1 435 ? 16.142 12.839 5.027 1.00 58.34 435 TRP A O 1
ATOM 3392 N N . THR A 1 436 ? 14.775 13.411 3.345 1.00 66.12 436 THR A N 1
ATOM 3393 C CA . THR A 1 436 ? 14.792 14.857 3.575 1.00 66.12 436 THR A CA 1
ATOM 3394 C C . THR A 1 436 ? 13.449 15.327 4.113 1.00 66.12 436 THR A C 1
ATOM 3396 O O . THR A 1 436 ? 12.416 15.117 3.479 1.00 66.12 436 THR A O 1
ATOM 3399 N N . ARG A 1 437 ? 13.481 15.992 5.268 1.00 78.75 437 ARG A N 1
ATOM 3400 C CA . ARG A 1 437 ? 12.337 16.695 5.857 1.00 78.75 437 ARG A CA 1
ATOM 3401 C C . ARG A 1 437 ? 12.433 18.190 5.529 1.00 78.75 437 ARG A C 1
ATOM 3403 O O . ARG A 1 437 ? 13.556 18.693 5.457 1.00 78.75 437 ARG A O 1
ATOM 3410 N N . PRO A 1 438 ? 11.308 18.909 5.385 1.00 80.62 438 PRO A N 1
ATOM 3411 C CA . PRO A 1 438 ? 9.924 18.438 5.516 1.00 80.62 438 PRO A CA 1
ATOM 3412 C C . PRO A 1 438 ? 9.471 17.564 4.335 1.00 80.62 438 PRO A C 1
ATOM 3414 O O . PRO A 1 438 ? 9.986 17.680 3.225 1.00 80.62 438 PRO A O 1
ATOM 3417 N N . TYR A 1 439 ? 8.512 16.674 4.588 1.00 82.38 439 TYR A N 1
ATOM 3418 C CA . TYR A 1 439 ? 7.906 15.826 3.563 1.00 82.38 439 TYR A CA 1
ATOM 3419 C C . TYR A 1 439 ? 6.935 16.619 2.682 1.00 82.38 439 TYR A C 1
ATOM 3421 O O . TYR A 1 439 ? 6.442 17.687 3.055 1.00 82.38 439 TYR A O 1
ATOM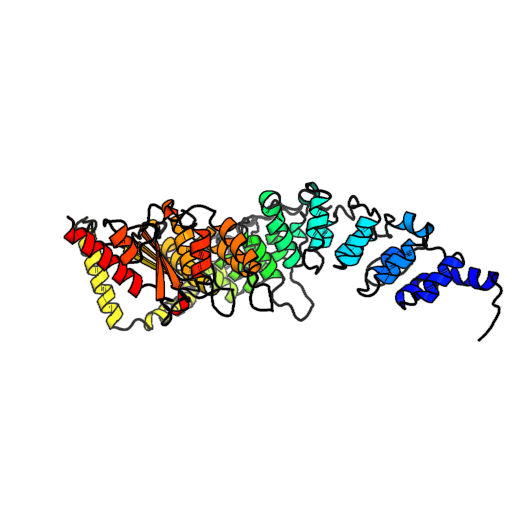 3429 N N . ASN A 1 440 ? 6.631 16.076 1.501 1.00 82.12 440 ASN A N 1
ATOM 3430 C CA . ASN A 1 440 ? 5.759 16.735 0.538 1.00 82.12 440 ASN A CA 1
ATOM 3431 C C . ASN A 1 440 ? 4.292 16.742 1.015 1.00 82.12 440 ASN A C 1
ATOM 3433 O O . ASN A 1 440 ? 3.591 15.732 0.951 1.00 82.12 440 ASN A O 1
ATOM 3437 N N . SER A 1 441 ? 3.820 17.915 1.444 1.00 82.38 441 SER A N 1
ATOM 3438 C CA . SER A 1 441 ? 2.443 18.135 1.902 1.00 82.38 441 SER A CA 1
ATOM 3439 C C . SER A 1 441 ? 1.379 17.851 0.837 1.00 82.38 441 SER A C 1
ATOM 3441 O O . SER A 1 441 ? 0.276 17.455 1.206 1.00 82.38 441 SER A O 1
ATOM 3443 N N . ALA A 1 442 ? 1.693 18.021 -0.453 1.00 85.50 442 ALA A N 1
ATOM 3444 C CA . ALA A 1 442 ? 0.745 17.762 -1.537 1.00 85.50 442 ALA A CA 1
ATOM 3445 C C . ALA A 1 442 ? 0.464 16.261 -1.691 1.00 85.50 442 ALA A C 1
ATOM 3447 O O . ALA A 1 442 ? -0.679 15.866 -1.892 1.00 85.50 442 ALA A O 1
ATOM 3448 N N . VAL A 1 443 ? 1.485 15.413 -1.515 1.00 85.06 443 VAL A N 1
ATOM 3449 C CA . VAL A 1 443 ? 1.314 13.948 -1.541 1.00 85.06 443 VAL A CA 1
ATOM 3450 C C . VAL A 1 443 ? 0.447 13.495 -0.366 1.00 85.06 443 VAL A C 1
ATOM 3452 O O . VAL A 1 443 ? -0.447 12.672 -0.542 1.00 85.06 443 VAL A O 1
ATOM 3455 N N . LEU A 1 444 ? 0.661 14.076 0.820 1.00 85.69 444 LEU A N 1
ATOM 3456 C CA . LEU A 1 444 ? -0.165 13.814 2.001 1.00 85.69 444 LEU A CA 1
ATOM 3457 C C . LEU A 1 444 ? -1.631 14.207 1.779 1.00 85.69 444 LEU A C 1
ATOM 3459 O O . LEU A 1 444 ? -2.530 13.452 2.133 1.00 85.69 444 LEU A O 1
ATOM 3463 N N . GLU A 1 445 ? -1.880 15.366 1.176 1.00 89.31 445 GLU A N 1
ATOM 3464 C CA . GLU A 1 445 ? -3.232 15.807 0.835 1.00 89.31 445 GLU A CA 1
ATOM 3465 C C . GLU A 1 445 ? -3.910 14.877 -0.178 1.00 89.31 445 GLU A C 1
ATOM 3467 O O . GLU A 1 445 ? -5.034 14.432 0.060 1.00 89.31 445 GLU A O 1
ATOM 3472 N N . MET A 1 446 ? -3.225 14.549 -1.278 1.00 88.06 446 MET A N 1
ATOM 3473 C CA . MET A 1 446 ? -3.740 13.624 -2.290 1.00 88.06 446 MET A CA 1
ATOM 3474 C C . MET A 1 446 ? -4.079 12.264 -1.677 1.00 88.06 446 MET A C 1
ATOM 3476 O O . MET A 1 446 ? -5.145 11.717 -1.949 1.00 88.06 446 MET A O 1
ATOM 3480 N N . PHE A 1 447 ? -3.215 11.757 -0.794 1.00 88.56 447 PHE A N 1
ATOM 3481 C CA . PHE A 1 447 ? -3.460 10.512 -0.079 1.00 88.56 447 PHE A CA 1
ATOM 3482 C C . PHE A 1 447 ? -4.721 10.582 0.792 1.00 88.56 447 PHE A C 1
ATOM 3484 O O . PHE A 1 447 ? -5.537 9.667 0.750 1.00 88.56 447 PHE A O 1
ATOM 3491 N N . MET A 1 448 ? -4.912 11.656 1.569 1.00 90.31 448 MET A N 1
ATOM 3492 C CA . MET A 1 448 ? -6.101 11.796 2.422 1.00 90.31 448 MET A CA 1
ATOM 3493 C C . MET A 1 448 ? -7.388 11.843 1.590 1.00 90.31 448 MET A C 1
ATOM 3495 O O . MET A 1 448 ? -8.375 11.200 1.951 1.00 90.31 448 MET A O 1
ATOM 3499 N N . LYS A 1 449 ? -7.363 12.548 0.453 1.00 91.19 449 LYS A N 1
ATOM 3500 C CA . LYS A 1 449 ? -8.486 12.603 -0.492 1.00 91.19 449 LYS A CA 1
ATOM 3501 C C . LYS A 1 449 ? -8.805 11.231 -1.083 1.00 91.19 449 LYS A C 1
ATOM 3503 O O . LYS A 1 449 ? -9.969 10.850 -1.117 1.00 91.19 449 LYS A O 1
ATOM 3508 N N . GLU A 1 450 ? -7.794 10.464 -1.486 1.00 88.38 450 GLU A N 1
ATOM 3509 C CA . GLU A 1 450 ? -7.987 9.106 -2.010 1.00 88.38 450 GLU A CA 1
ATOM 3510 C C . GLU A 1 450 ? -8.493 8.136 -0.928 1.00 88.38 450 GLU A C 1
ATOM 3512 O O . GLU A 1 450 ? -9.416 7.357 -1.161 1.00 88.38 450 GLU A O 1
ATOM 3517 N N . ALA A 1 451 ? -7.899 8.178 0.267 1.00 87.12 451 ALA A N 1
ATOM 3518 C CA . ALA A 1 451 ? -8.170 7.219 1.330 1.00 87.12 451 ALA A CA 1
ATOM 3519 C C . ALA A 1 451 ? -9.525 7.440 2.014 1.00 87.12 451 ALA A C 1
ATOM 3521 O O . ALA A 1 451 ? -10.163 6.469 2.422 1.00 87.12 451 ALA A O 1
ATOM 3522 N N . ILE A 1 452 ? -9.955 8.692 2.185 1.00 88.25 452 ILE A N 1
ATOM 3523 C CA . ILE A 1 452 ? -11.123 9.073 3.002 1.00 88.25 452 ILE A CA 1
ATOM 3524 C C . ILE A 1 452 ? -12.228 9.732 2.167 1.00 88.25 452 ILE A C 1
ATOM 3526 O O . ILE A 1 452 ? -13.404 9.613 2.511 1.00 88.25 452 ILE A O 1
ATOM 3530 N N . GLY A 1 453 ? -11.881 10.359 1.044 1.00 88.25 453 GLY A N 1
ATOM 3531 C CA . GLY A 1 453 ? -12.814 11.075 0.177 1.00 88.25 453 GLY A CA 1
ATOM 3532 C C . GLY A 1 453 ? -12.897 12.574 0.469 1.00 88.25 453 GLY A C 1
ATOM 3533 O O . GLY A 1 453 ? -12.317 13.092 1.424 1.00 88.25 453 GLY A O 1
ATOM 3534 N N . GLU A 1 454 ? -13.651 13.277 -0.376 1.00 88.69 454 GLU A N 1
ATOM 3535 C CA . GLU A 1 454 ? -13.805 14.742 -0.327 1.00 88.69 454 GLU A CA 1
ATOM 3536 C C . GLU A 1 454 ? -15.052 15.216 0.430 1.00 88.69 454 GLU A C 1
ATOM 3538 O O . GLU A 1 454 ? -15.374 16.399 0.428 1.00 88.69 454 GLU A O 1
ATOM 3543 N N . LYS A 1 455 ? -15.732 14.285 1.097 1.00 91.38 455 LYS A N 1
ATOM 3544 C CA . LYS A 1 455 ? -16.916 14.538 1.916 1.00 91.38 455 LYS A CA 1
ATOM 3545 C C . LYS A 1 455 ? -16.618 15.423 3.126 1.00 91.38 455 LYS A C 1
ATOM 3547 O O . LYS A 1 455 ? -15.493 15.440 3.646 1.00 91.38 455 LYS A O 1
ATOM 3552 N N . ASN A 1 456 ? -17.640 16.125 3.592 1.00 93.56 456 ASN A N 1
ATOM 3553 C CA . ASN A 1 456 ? -17.551 17.012 4.748 1.00 93.56 456 ASN A CA 1
ATOM 3554 C C . ASN A 1 456 ? -17.722 16.226 6.051 1.00 93.56 456 ASN A C 1
ATOM 3556 O O . ASN A 1 456 ? -18.082 15.048 6.034 1.00 93.56 456 ASN A O 1
ATOM 3560 N N . LEU A 1 457 ? -17.380 16.838 7.186 1.00 91.38 457 LEU A N 1
ATOM 3561 C CA . LEU A 1 457 ? -17.498 16.163 8.483 1.00 91.38 457 LEU A CA 1
ATOM 3562 C C . LEU A 1 457 ? -18.958 15.858 8.840 1.00 91.38 457 LEU A C 1
ATOM 3564 O O . LEU A 1 457 ? -19.222 14.841 9.478 1.00 91.38 457 LEU A O 1
ATOM 3568 N N . ASP A 1 458 ? -19.901 16.693 8.402 1.00 92.69 458 ASP A N 1
ATOM 3569 C CA . ASP A 1 458 ? -21.338 16.519 8.639 1.00 92.69 458 ASP A CA 1
ATOM 3570 C C . ASP A 1 458 ? -21.947 15.293 7.939 1.00 92.69 458 ASP A C 1
ATOM 3572 O O . ASP A 1 458 ? -23.015 14.824 8.349 1.00 92.69 458 ASP A O 1
ATOM 3576 N N . ASP A 1 459 ? -21.285 14.750 6.914 1.00 92.38 459 ASP A N 1
ATOM 3577 C CA . ASP A 1 459 ? -21.694 13.510 6.250 1.00 92.38 459 ASP A CA 1
ATOM 3578 C C . ASP A 1 459 ? -21.613 12.301 7.200 1.00 92.38 459 ASP A C 1
ATOM 3580 O O . ASP A 1 459 ? -22.334 11.314 7.028 1.00 92.38 459 ASP A O 1
ATOM 3584 N N . ILE A 1 460 ? -20.765 12.372 8.231 1.00 91.75 460 ILE A N 1
ATOM 3585 C CA . ILE A 1 460 ? -20.673 11.361 9.283 1.00 91.75 460 ILE A CA 1
ATOM 3586 C C . ILE A 1 460 ? -21.737 11.686 10.334 1.00 91.75 460 ILE A C 1
ATOM 3588 O O . ILE A 1 460 ? -21.542 12.565 11.166 1.00 91.75 460 ILE A O 1
ATOM 3592 N N . LYS A 1 461 ? -22.872 10.978 10.321 1.00 89.19 461 LYS A N 1
ATOM 3593 C CA . LYS A 1 461 ? -23.964 11.216 11.291 1.00 89.19 461 LYS A CA 1
ATOM 3594 C C . LYS A 1 461 ? -23.746 10.545 12.646 1.00 89.19 461 LYS A C 1
ATOM 3596 O O . LYS A 1 461 ? -24.234 11.039 13.658 1.00 89.19 461 LYS A O 1
ATOM 3601 N N . TYR A 1 462 ? -23.037 9.424 12.661 1.00 90.38 462 TYR A N 1
ATOM 3602 C CA . TYR A 1 462 ? -22.749 8.640 13.856 1.00 90.38 462 TYR A CA 1
ATOM 3603 C C . TYR A 1 462 ? -21.443 7.859 13.641 1.00 90.38 462 TYR A C 1
ATOM 3605 O O . TYR A 1 462 ? -21.225 7.393 12.520 1.00 90.38 462 TYR A O 1
ATOM 3613 N N . PRO A 1 463 ? -20.589 7.677 14.663 1.00 93.69 463 PRO A N 1
ATOM 3614 C CA . PRO A 1 463 ? -20.672 8.234 16.020 1.00 93.69 463 PRO A CA 1
ATOM 3615 C C . PRO A 1 463 ? -20.344 9.733 16.067 1.00 93.69 463 PRO A C 1
ATOM 3617 O O . PRO A 1 463 ? -19.987 10.336 15.051 1.00 93.69 463 PRO A O 1
ATOM 3620 N N . ARG A 1 464 ? -20.460 10.358 17.246 1.00 94.94 464 ARG A N 1
ATOM 3621 C CA . ARG A 1 464 ? -19.948 11.722 17.448 1.00 94.94 464 ARG A CA 1
ATOM 3622 C C . ARG A 1 464 ? -18.422 11.686 17.414 1.00 94.94 464 ARG A C 1
ATOM 3624 O O . ARG A 1 464 ? -17.790 11.068 18.265 1.00 94.94 464 ARG A O 1
ATOM 3631 N N . LEU A 1 465 ? -17.844 12.320 16.404 1.00 96.00 465 LEU A N 1
ATOM 3632 C CA . LEU A 1 465 ? -16.427 12.296 16.083 1.00 96.00 465 LEU A CA 1
ATOM 3633 C C . LEU A 1 465 ? -15.769 13.621 16.472 1.00 96.00 465 LEU A C 1
ATOM 3635 O O . LEU A 1 465 ? -16.258 14.696 16.125 1.00 96.00 465 LEU A O 1
ATOM 3639 N N . MET A 1 466 ? -14.628 13.522 17.147 1.00 95.38 466 MET A N 1
ATOM 3640 C CA . MET A 1 466 ? -13.826 14.644 17.626 1.00 95.38 466 MET A CA 1
ATOM 3641 C C . MET A 1 466 ? -12.367 14.468 17.191 1.00 95.38 466 MET A C 1
ATOM 3643 O O . MET A 1 466 ? -11.707 13.490 17.542 1.00 95.38 466 MET A O 1
ATOM 3647 N N . ILE A 1 467 ? -11.842 15.418 16.419 1.00 96.19 467 ILE A N 1
ATOM 3648 C CA . ILE A 1 467 ? -10.472 15.380 15.897 1.00 96.19 467 ILE A CA 1
ATOM 3649 C C . ILE A 1 467 ? -9.681 16.557 16.463 1.00 96.19 467 ILE A C 1
ATOM 3651 O O . ILE A 1 467 ? -10.037 17.712 16.234 1.00 96.19 467 ILE A O 1
ATOM 3655 N N . SER A 1 468 ? -8.584 16.279 17.165 1.00 95.38 468 SER A N 1
ATOM 3656 C CA . SER A 1 468 ? -7.748 17.314 17.786 1.00 95.38 468 SER A CA 1
ATOM 3657 C C . SER A 1 468 ? -6.831 18.021 16.779 1.00 95.38 468 SER A C 1
ATOM 3659 O O . SER A 1 468 ? -6.247 17.403 15.890 1.00 95.38 468 SER A O 1
ATOM 3661 N N . THR A 1 469 ? -6.651 19.332 16.914 1.00 94.75 469 THR A N 1
ATOM 3662 C CA . THR A 1 469 ? -5.642 20.118 16.186 1.00 94.75 469 THR A CA 1
ATOM 3663 C C . THR A 1 469 ? -5.201 21.306 17.028 1.00 94.75 469 THR A C 1
ATOM 3665 O O . THR A 1 469 ? -5.904 21.725 17.941 1.00 94.75 469 THR A O 1
ATOM 3668 N N . VAL A 1 470 ? -4.028 21.864 16.748 1.00 94.62 470 VAL A N 1
ATOM 3669 C CA . VAL A 1 470 ? -3.528 23.032 17.471 1.00 94.62 470 VAL A CA 1
ATOM 3670 C C . VAL A 1 470 ? -3.474 24.234 16.543 1.00 94.62 470 VAL A C 1
ATOM 3672 O O . VAL A 1 470 ? -2.901 24.176 15.456 1.00 94.62 470 VAL A O 1
ATOM 3675 N N . ARG A 1 471 ? -4.044 25.345 17.004 1.00 93.38 471 ARG A N 1
ATOM 3676 C CA . ARG A 1 471 ? -3.906 26.664 16.397 1.00 93.38 471 ARG A CA 1
ATOM 3677 C C . ARG A 1 471 ? -2.640 27.345 16.879 1.00 93.38 471 ARG A C 1
ATOM 3679 O O . ARG A 1 471 ? -2.490 27.667 18.060 1.00 93.38 471 ARG A O 1
ATOM 3686 N N . ALA A 1 472 ? -1.739 27.544 15.928 1.00 91.12 472 ALA A N 1
ATOM 3687 C CA . ALA A 1 472 ? -0.422 28.132 16.101 1.00 91.12 472 ALA A CA 1
ATOM 3688 C C . ALA A 1 472 ? -0.383 29.635 15.788 1.00 91.12 472 ALA A C 1
ATOM 3690 O O . ALA A 1 472 ? 0.664 30.259 15.931 1.00 91.12 472 ALA A O 1
ATOM 3691 N N . ASP A 1 473 ? -1.510 30.221 15.373 1.00 91.00 473 ASP A N 1
ATOM 3692 C CA . ASP A 1 473 ? -1.647 31.650 15.080 1.00 91.00 473 ASP A CA 1
ATOM 3693 C C . ASP A 1 473 ? -1.829 32.526 16.335 1.00 91.00 473 ASP A C 1
ATOM 3695 O O . ASP A 1 473 ? -1.876 33.751 16.235 1.00 91.00 473 ASP A O 1
ATOM 3699 N N . PHE A 1 474 ? -1.875 31.919 17.526 1.00 86.44 474 PHE A N 1
ATOM 3700 C CA . PHE A 1 474 ? -1.940 32.604 18.818 1.00 86.44 474 PHE A CA 1
ATOM 3701 C C . PHE A 1 474 ? -0.798 32.192 19.750 1.00 86.44 474 PHE A C 1
ATOM 3703 O O . PHE A 1 474 ? -0.270 31.083 19.660 1.00 86.44 474 PHE A O 1
ATOM 3710 N N . PHE A 1 475 ? -0.471 33.069 20.705 1.00 86.38 475 PHE A N 1
ATOM 3711 C CA . PHE A 1 475 ? 0.400 32.755 21.835 1.00 86.38 475 PHE A CA 1
ATOM 3712 C C . PHE A 1 475 ? -0.319 33.047 23.170 1.00 86.38 475 PHE A C 1
ATOM 3714 O O . PHE A 1 475 ? -0.739 34.188 23.377 1.00 86.38 475 PHE A O 1
ATOM 3721 N N . PRO A 1 476 ? -0.455 32.065 24.084 1.00 89.44 476 PRO A N 1
ATOM 3722 C CA . PRO A 1 476 ? -0.097 30.655 23.907 1.00 89.44 476 PRO A CA 1
ATOM 3723 C C . PRO A 1 476 ? -0.943 29.984 22.811 1.00 89.44 476 PRO A C 1
ATOM 3725 O O . PRO A 1 476 ? -2.055 30.426 22.515 1.00 89.44 476 PRO A O 1
ATOM 3728 N N . VAL A 1 477 ? -0.394 28.928 22.205 1.00 92.00 477 VAL A N 1
ATOM 3729 C CA . VAL A 1 477 ? -1.104 28.126 21.196 1.00 92.00 477 VAL A CA 1
ATOM 3730 C C . VAL A 1 477 ? -2.384 27.532 21.788 1.00 92.00 477 VAL A C 1
ATOM 3732 O O . VAL A 1 477 ? -2.437 27.233 22.983 1.00 92.00 477 VAL A O 1
ATOM 3735 N N . LYS A 1 478 ? -3.423 27.367 20.965 1.00 92.50 478 LYS A N 1
ATOM 3736 C CA . LYS A 1 478 ? -4.747 26.914 21.422 1.00 92.50 478 LYS A CA 1
ATOM 3737 C C . LYS A 1 478 ? -5.104 25.555 20.837 1.00 92.50 478 LYS A C 1
ATOM 3739 O O . LYS A 1 478 ? -4.928 25.334 19.643 1.00 92.50 478 LYS A O 1
ATOM 3744 N N . LEU A 1 479 ? -5.627 24.662 21.673 1.00 93.31 479 LEU A N 1
ATOM 3745 C CA . LEU A 1 479 ? -6.224 23.406 21.228 1.00 93.31 479 LEU A CA 1
ATOM 3746 C C . LEU A 1 479 ? -7.598 23.692 20.613 1.00 93.31 479 LEU A C 1
ATOM 3748 O O . LEU A 1 479 ? -8.404 24.410 21.201 1.00 93.31 479 LEU A O 1
ATOM 3752 N N . GLU A 1 480 ? -7.847 23.141 19.434 1.00 92.88 480 GLU A N 1
ATOM 3753 C CA . GLU A 1 480 ? -9.121 23.214 18.726 1.00 92.88 480 GLU A CA 1
ATOM 3754 C C . GLU A 1 480 ? -9.549 21.800 18.328 1.00 92.88 480 GLU A C 1
ATOM 3756 O O . GLU A 1 480 ? -8.713 20.930 18.063 1.00 92.88 480 GLU A O 1
ATOM 3761 N N . PHE A 1 481 ? -10.858 21.565 18.276 1.00 94.00 481 PHE A N 1
ATOM 3762 C CA . PHE A 1 481 ? -11.408 20.282 17.864 1.00 94.00 481 PHE A CA 1
ATOM 3763 C C . PHE A 1 481 ? -12.313 20.450 16.653 1.00 94.00 481 PHE A C 1
ATOM 3765 O O . PHE A 1 481 ? -13.245 21.253 16.651 1.00 94.00 481 PHE A O 1
ATOM 3772 N N . MET A 1 482 ? -12.047 19.646 15.633 1.00 94.44 482 MET A N 1
ATOM 3773 C CA . MET A 1 482 ? -12.891 19.520 14.452 1.00 94.44 482 MET A CA 1
ATOM 3774 C C . MET A 1 482 ? -13.905 18.413 14.727 1.00 94.44 482 MET A C 1
ATOM 3776 O O . MET A 1 482 ? -13.520 17.295 15.074 1.00 94.44 482 MET A O 1
ATOM 3780 N N . ARG A 1 483 ? -15.192 18.744 14.630 1.00 94.12 483 ARG A N 1
ATOM 3781 C CA . ARG A 1 483 ? -16.302 17.900 15.090 1.00 94.12 483 ARG A CA 1
ATOM 3782 C C . ARG A 1 483 ? -17.301 17.678 13.963 1.00 94.12 483 ARG A C 1
ATOM 3784 O O . ARG A 1 483 ? -17.449 18.541 13.105 1.00 94.12 483 ARG A O 1
ATOM 3791 N N . ASN A 1 484 ? -18.012 16.553 13.992 1.00 94.88 484 ASN A N 1
ATOM 3792 C CA . ASN A 1 484 ? -19.174 16.316 13.121 1.00 94.88 484 ASN A CA 1
ATOM 3793 C C . ASN A 1 484 ? -20.514 16.735 13.758 1.00 94.88 484 ASN A C 1
ATOM 3795 O O . ASN A 1 484 ? -21.571 16.519 13.171 1.00 94.88 484 ASN A O 1
ATOM 3799 N N . TYR A 1 485 ? -20.487 17.313 14.959 1.00 92.56 485 TYR A N 1
ATOM 3800 C CA . TYR A 1 485 ? -21.667 17.746 15.704 1.00 92.56 485 TYR A CA 1
ATOM 3801 C C . TYR A 1 485 ? -21.494 19.173 16.231 1.00 92.56 485 TYR A C 1
ATOM 3803 O O . TYR A 1 485 ? -20.378 19.673 16.391 1.00 92.56 485 TYR A O 1
ATOM 3811 N N . ARG A 1 486 ? -22.628 19.800 16.545 1.00 90.81 486 ARG A N 1
ATOM 3812 C CA . ARG A 1 486 ? -22.729 21.093 17.227 1.00 90.81 486 ARG A CA 1
ATOM 3813 C C . ARG A 1 486 ? -23.484 20.946 18.540 1.00 90.81 486 ARG A C 1
ATOM 3815 O O . ARG A 1 486 ? -24.176 19.947 18.762 1.00 90.81 486 ARG A O 1
ATOM 3822 N N . LEU A 1 487 ? -23.341 21.942 19.406 1.00 89.25 487 LEU A N 1
ATOM 3823 C CA . LEU A 1 487 ? -24.180 22.065 20.590 1.00 89.25 487 LEU A CA 1
ATOM 3824 C C . LEU A 1 487 ? -25.561 22.585 20.166 1.00 89.25 487 LEU A C 1
ATOM 3826 O O . LEU A 1 487 ? -25.638 23.369 19.216 1.00 89.25 487 LEU A O 1
ATOM 3830 N N . PRO A 1 488 ? -26.648 22.197 20.856 1.00 86.94 488 PRO A N 1
ATOM 3831 C CA . PRO A 1 488 ? -27.997 22.716 20.606 1.00 86.94 488 PRO A CA 1
ATOM 3832 C C . PRO A 1 488 ? -28.158 24.153 21.142 1.00 86.94 488 PRO A C 1
ATOM 3834 O O . PRO A 1 488 ? -29.053 24.452 21.923 1.00 86.94 488 PRO A O 1
ATOM 3837 N N . LEU A 1 489 ? -27.246 25.035 20.746 1.00 88.44 489 LEU A N 1
ATOM 3838 C CA . LEU A 1 489 ? -27.168 26.449 21.100 1.00 88.44 489 LEU A CA 1
ATOM 3839 C C . LEU A 1 489 ? -27.293 27.302 19.833 1.00 88.44 489 LEU A C 1
ATOM 3841 O O . LEU A 1 489 ? -27.272 26.778 18.716 1.00 88.44 489 LEU A O 1
ATOM 3845 N N . SER A 1 490 ? -27.396 28.622 19.991 1.00 88.50 490 SER A N 1
ATOM 3846 C CA . SER A 1 490 ? -27.361 29.541 18.847 1.00 88.50 490 SER A CA 1
ATOM 3847 C C . SER A 1 490 ? -26.013 29.490 18.103 1.00 88.50 490 SER A C 1
ATOM 3849 O O . SER A 1 490 ? -25.003 29.015 18.632 1.00 88.50 490 SER A O 1
ATOM 3851 N N . GLU A 1 491 ? -25.978 29.975 16.857 1.00 86.31 491 GLU A N 1
ATOM 3852 C CA . GLU A 1 491 ? -24.740 30.049 16.057 1.00 86.31 491 GLU A CA 1
ATOM 3853 C C . GLU A 1 491 ? -23.669 30.928 16.724 1.00 86.31 491 GLU A C 1
ATOM 3855 O O . GLU A 1 491 ? -22.486 30.578 16.718 1.00 86.31 491 GLU A O 1
ATOM 3860 N N . ASP A 1 492 ? -24.078 32.032 17.357 1.00 88.19 492 ASP A N 1
ATOM 3861 C CA . ASP A 1 492 ? -23.170 32.951 18.053 1.00 88.19 492 ASP A CA 1
ATOM 3862 C C . ASP A 1 492 ? -22.535 32.289 19.287 1.00 88.19 492 ASP A C 1
ATOM 3864 O O . ASP A 1 492 ? -21.332 32.420 19.523 1.00 88.19 492 ASP A O 1
ATOM 3868 N N . GLU A 1 493 ? -23.318 31.520 20.050 1.00 88.31 493 GLU A N 1
ATOM 3869 C CA . GLU A 1 493 ? -22.830 30.769 21.214 1.00 88.31 493 GLU A CA 1
ATOM 3870 C C . GLU A 1 493 ? -21.909 29.616 20.807 1.00 88.31 493 GLU A C 1
ATOM 3872 O O . GLU A 1 493 ? -20.839 29.444 21.396 1.00 88.31 493 GLU A O 1
ATOM 3877 N N . ASN A 1 494 ? -22.276 28.852 19.771 1.00 89.06 494 ASN A N 1
ATOM 3878 C CA . ASN A 1 494 ? -21.405 27.816 19.211 1.00 89.06 494 ASN A CA 1
ATOM 3879 C C . ASN A 1 494 ? -20.074 28.424 18.739 1.00 89.06 494 ASN A C 1
ATOM 3881 O O . ASN A 1 494 ? -19.007 27.910 19.079 1.00 89.06 494 ASN A O 1
ATOM 3885 N N . SER A 1 495 ? -20.118 29.561 18.039 1.00 86.81 495 SER A N 1
ATOM 3886 C CA . SER A 1 495 ? -18.923 30.273 17.575 1.00 86.81 495 SER A CA 1
ATOM 3887 C C . SER A 1 495 ? -18.044 30.753 18.733 1.00 86.81 495 SER A C 1
ATOM 3889 O O . SER A 1 495 ? -16.823 30.591 18.687 1.00 86.81 495 SER A O 1
ATOM 3891 N N . ALA A 1 496 ? -18.645 31.283 19.804 1.00 87.69 496 ALA A N 1
ATOM 3892 C CA . ALA A 1 496 ? -17.926 31.707 21.006 1.00 87.69 496 ALA A CA 1
ATOM 3893 C C . ALA A 1 496 ? -17.242 30.536 21.739 1.00 87.69 496 ALA A C 1
ATOM 3895 O O . ALA A 1 496 ? -16.155 30.704 22.295 1.00 87.69 496 ALA A O 1
ATOM 3896 N N . LEU A 1 497 ? -17.852 29.347 21.704 1.00 85.69 497 LEU A N 1
ATOM 3897 C CA . LEU A 1 497 ? -17.320 28.110 22.286 1.00 85.69 497 LEU A CA 1
ATOM 3898 C C . LEU A 1 497 ? -16.364 27.348 21.346 1.00 85.69 497 LEU A C 1
ATOM 3900 O O . LEU A 1 497 ? -15.811 26.320 21.737 1.00 85.69 497 LEU A O 1
ATOM 3904 N N . GLY A 1 498 ? -16.144 27.834 20.119 1.00 84.75 498 GLY A N 1
ATOM 3905 C CA . GLY A 1 498 ? -15.258 27.201 19.138 1.00 84.75 498 GLY A CA 1
ATOM 3906 C C . GLY A 1 498 ? -15.856 25.973 18.436 1.00 84.75 498 GLY A C 1
ATOM 3907 O O . GLY A 1 498 ? -15.109 25.100 17.989 1.00 84.75 498 GLY A O 1
ATOM 3908 N N . PHE A 1 499 ? -17.185 25.885 18.346 1.00 88.00 499 PHE A N 1
ATOM 3909 C CA . PHE A 1 499 ? -17.913 24.892 17.553 1.00 88.00 499 PHE A CA 1
ATOM 3910 C C . PHE A 1 499 ? -18.167 25.442 16.145 1.00 88.00 499 PHE A C 1
ATOM 3912 O O . PHE A 1 499 ? -19.128 26.168 15.894 1.00 88.00 499 PHE A O 1
ATOM 3919 N N . THR A 1 500 ? -17.268 25.103 15.223 1.00 87.81 500 THR A N 1
ATOM 3920 C CA . THR A 1 500 ? -17.365 25.458 13.799 1.00 87.81 500 THR A CA 1
ATOM 3921 C C . THR A 1 500 ? -18.454 24.655 13.085 1.00 87.81 500 THR A C 1
ATOM 3923 O O . THR A 1 500 ? -18.932 23.649 13.611 1.00 87.81 500 THR A O 1
ATOM 3926 N N . ASP A 1 501 ? -18.888 25.108 11.903 1.00 88.12 501 ASP A N 1
ATOM 3927 C CA . ASP A 1 501 ? -19.852 24.360 11.091 1.00 88.12 501 ASP A CA 1
ATOM 3928 C C . ASP A 1 501 ? -19.210 23.098 10.500 1.00 88.12 501 ASP A C 1
ATOM 3930 O O . ASP A 1 501 ? -18.256 23.208 9.720 1.00 88.12 501 ASP A O 1
ATOM 3934 N N . PRO A 1 502 ? -19.713 21.891 10.821 1.00 89.00 502 PRO A N 1
ATOM 3935 C CA . PRO A 1 502 ? -19.181 20.664 10.244 1.00 89.00 502 PRO A CA 1
ATOM 3936 C C . PRO A 1 502 ? -19.347 20.579 8.718 1.00 89.00 502 PRO A C 1
ATOM 3938 O O . PRO A 1 502 ? -18.589 19.855 8.069 1.00 89.00 502 PRO A O 1
ATOM 3941 N N . SER A 1 503 ? -20.294 21.324 8.134 1.00 89.62 503 SER A N 1
ATOM 3942 C CA . SER A 1 503 ? -20.513 21.377 6.684 1.00 89.62 503 SER A CA 1
ATOM 3943 C C . SER A 1 503 ? -19.484 22.235 5.933 1.00 89.62 503 SER A C 1
ATOM 3945 O O . SER A 1 503 ? -19.327 22.097 4.722 1.00 89.62 503 SER A O 1
ATOM 3947 N N . GLU A 1 504 ? -18.727 23.084 6.633 1.00 88.81 504 GLU A N 1
ATOM 3948 C CA . GLU A 1 504 ? -17.686 23.931 6.032 1.00 88.81 504 GLU A CA 1
ATOM 3949 C C . GLU A 1 504 ? -16.313 23.248 5.957 1.00 88.81 504 GLU A C 1
ATOM 3951 O O . GLU A 1 504 ? -15.403 23.733 5.277 1.00 88.81 504 GLU A O 1
ATOM 3956 N N . ILE A 1 505 ? -16.129 22.136 6.676 1.00 90.06 505 ILE A N 1
ATOM 3957 C CA . ILE A 1 505 ? -14.829 21.486 6.838 1.00 90.06 505 ILE A CA 1
ATOM 3958 C C . ILE A 1 505 ? -14.823 20.138 6.108 1.00 90.06 505 ILE A C 1
ATOM 3960 O O . ILE A 1 505 ? -15.394 19.159 6.601 1.00 90.06 505 ILE A O 1
ATOM 3964 N N . PRO A 1 506 ? -14.082 20.031 4.988 1.00 94.38 506 PRO A N 1
ATOM 3965 C CA . PRO A 1 506 ? -13.821 18.749 4.357 1.00 94.38 506 PRO A CA 1
ATOM 3966 C C . PRO A 1 506 ? -13.076 17.815 5.309 1.00 94.38 506 PRO A C 1
ATOM 3968 O O . PRO A 1 506 ? -12.084 18.200 5.940 1.00 94.38 506 PRO A O 1
ATOM 3971 N N . THR A 1 507 ? -13.491 16.554 5.355 1.00 94.31 507 THR A N 1
ATOM 3972 C CA . THR A 1 507 ? -12.936 15.558 6.281 1.00 94.31 507 THR A CA 1
ATOM 3973 C C . THR A 1 507 ? -11.440 15.340 6.041 1.00 94.31 507 THR A C 1
ATOM 3975 O O . THR A 1 507 ? -10.647 15.312 6.984 1.00 94.31 507 THR A O 1
ATOM 3978 N N . TRP A 1 508 ? -11.009 15.274 4.775 1.00 93.94 508 TRP A N 1
ATOM 3979 C CA . TRP A 1 508 ? -9.587 15.162 4.427 1.00 93.94 508 TRP A CA 1
ATOM 3980 C C . TRP A 1 508 ? -8.763 16.350 4.949 1.00 93.94 508 TRP A C 1
ATOM 3982 O O . TRP A 1 508 ? -7.605 16.180 5.336 1.00 93.94 508 TRP A O 1
ATOM 3992 N N . LYS A 1 509 ? -9.355 17.552 4.992 1.00 94.00 509 LYS A N 1
ATOM 3993 C CA . LYS A 1 509 ? -8.691 18.767 5.471 1.00 94.00 509 LYS A CA 1
ATOM 3994 C C . LYS A 1 509 ? -8.566 18.742 6.990 1.00 94.00 509 LYS A C 1
ATOM 3996 O O . LYS A 1 509 ? -7.505 19.086 7.509 1.00 94.00 509 LYS A O 1
ATOM 4001 N N . ALA A 1 510 ? -9.593 18.260 7.693 1.00 94.25 510 ALA A N 1
ATOM 4002 C CA . ALA A 1 510 ? -9.525 18.040 9.135 1.00 94.25 510 ALA A CA 1
ATOM 4003 C C . ALA A 1 510 ? -8.413 17.048 9.512 1.00 94.25 510 ALA A C 1
ATOM 4005 O O . ALA A 1 510 ? -7.581 17.326 10.379 1.00 94.25 510 ALA A O 1
ATOM 4006 N N . LEU A 1 511 ? -8.319 15.937 8.776 1.00 93.88 511 LEU A N 1
ATOM 4007 C CA . LEU A 1 511 ? -7.241 14.959 8.930 1.00 93.88 511 LEU A CA 1
ATOM 4008 C C . LEU A 1 511 ? -5.859 15.551 8.619 1.00 93.88 511 LEU A C 1
ATOM 4010 O O . LEU A 1 511 ? -4.885 15.309 9.330 1.00 93.88 511 LEU A O 1
ATOM 4014 N N . ARG A 1 512 ? -5.757 16.395 7.589 1.00 92.56 512 ARG A N 1
ATOM 4015 C CA . ARG A 1 512 ? -4.495 17.060 7.251 1.00 92.56 512 ARG A CA 1
ATOM 4016 C C . ARG A 1 512 ? -4.032 18.015 8.356 1.00 92.56 512 ARG A C 1
ATOM 4018 O O . ARG A 1 512 ? -2.824 18.079 8.592 1.00 92.56 512 ARG A O 1
ATOM 4025 N N . ARG A 1 513 ? -4.958 18.721 9.019 1.00 93.50 513 ARG A N 1
ATOM 4026 C CA . ARG A 1 513 ? -4.685 19.622 10.156 1.00 93.50 513 ARG A CA 1
ATOM 4027 C C . ARG A 1 513 ? -4.176 18.851 11.376 1.00 93.50 513 ARG A C 1
ATOM 4029 O O . ARG A 1 513 ? -3.133 19.204 11.916 1.00 93.50 513 ARG A O 1
ATOM 4036 N N . THR A 1 514 ? -4.845 17.760 11.759 1.00 93.31 514 THR A N 1
ATOM 4037 C CA . THR A 1 514 ? -4.423 16.941 12.913 1.00 93.31 514 THR A CA 1
ATOM 4038 C C . THR A 1 514 ? -3.116 16.187 12.675 1.00 93.31 514 THR A C 1
ATOM 4040 O O . THR A 1 514 ? -2.391 15.948 13.626 1.00 93.31 514 THR A O 1
ATOM 4043 N N . SER A 1 515 ? -2.759 15.854 11.429 1.00 89.62 515 SER A N 1
ATOM 4044 C CA . SER A 1 515 ? -1.504 15.150 11.103 1.00 89.62 515 SER A CA 1
ATOM 4045 C C . SER A 1 515 ? -0.340 16.072 10.704 1.00 89.62 515 SER A C 1
ATOM 4047 O O . SER A 1 515 ? 0.685 15.599 10.207 1.00 89.62 515 SER A O 1
ATOM 4049 N N . ALA A 1 516 ? -0.469 17.392 10.869 1.00 85.75 516 ALA A N 1
ATOM 4050 C CA . ALA A 1 516 ? 0.558 18.373 10.508 1.00 85.75 516 ALA A CA 1
ATOM 4051 C C . ALA A 1 516 ? 1.690 18.455 11.551 1.00 85.75 516 ALA A C 1
ATOM 4053 O O . ALA A 1 516 ? 1.902 19.496 12.175 1.00 85.75 516 ALA A O 1
ATOM 4054 N N . ALA A 1 517 ? 2.385 17.335 11.781 1.00 86.31 517 ALA A N 1
ATOM 4055 C CA . ALA A 1 517 ? 3.407 17.234 12.820 1.00 86.31 517 ALA A CA 1
ATOM 4056 C C . ALA A 1 517 ? 4.558 18.215 12.537 1.00 86.31 517 ALA A C 1
ATOM 4058 O O . ALA A 1 517 ? 5.189 18.110 11.472 1.00 86.31 517 ALA A O 1
ATOM 4059 N N . PRO A 1 518 ? 4.878 19.138 13.471 1.00 79.88 518 PRO A N 1
ATOM 4060 C CA . PRO A 1 518 ? 6.030 20.021 13.325 1.00 79.88 518 PRO A CA 1
ATOM 4061 C C . PRO A 1 518 ? 7.296 19.199 13.071 1.00 79.88 518 PRO A C 1
ATOM 4063 O O . PRO A 1 518 ? 7.421 18.082 13.569 1.00 79.88 518 PRO A O 1
ATOM 4066 N N . MET A 1 519 ? 8.237 19.738 12.293 1.00 80.88 519 MET A N 1
ATOM 4067 C CA . MET A 1 519 ? 9.442 19.055 11.774 1.00 80.88 519 MET A CA 1
ATOM 4068 C C . MET A 1 519 ? 9.214 18.070 10.621 1.00 80.88 519 MET A C 1
ATOM 4070 O O . MET A 1 519 ? 10.169 17.761 9.907 1.00 80.88 519 MET A O 1
ATOM 4074 N N . PHE A 1 520 ? 7.995 17.566 10.423 1.00 83.25 520 PHE A N 1
ATOM 4075 C CA . PHE A 1 520 ? 7.694 16.603 9.361 1.00 83.25 520 PHE A CA 1
ATOM 4076 C C . PHE A 1 520 ? 6.883 17.217 8.229 1.00 83.25 520 PHE A C 1
ATOM 4078 O O . PHE A 1 520 ? 7.176 16.951 7.066 1.00 83.25 520 PHE A O 1
ATOM 4085 N N . PHE A 1 521 ? 5.909 18.059 8.560 1.00 86.00 521 PHE A N 1
ATOM 4086 C CA . PHE A 1 521 ? 5.005 18.668 7.595 1.00 86.00 521 PHE A CA 1
ATOM 4087 C C . PHE A 1 521 ? 4.874 20.167 7.834 1.00 86.00 521 PHE A C 1
ATOM 4089 O O . PHE A 1 521 ? 5.003 20.645 8.961 1.00 86.00 521 PHE A O 1
ATOM 4096 N N . SER A 1 522 ? 4.578 20.901 6.762 1.00 87.81 522 SER A N 1
ATOM 4097 C CA . SER A 1 522 ? 4.203 22.309 6.869 1.00 87.81 522 SER A CA 1
ATOM 4098 C C . SER A 1 522 ? 2.839 22.459 7.561 1.00 87.81 522 SER A C 1
ATOM 4100 O O . SER A 1 522 ? 1.992 21.560 7.408 1.00 87.81 522 SER A O 1
ATOM 4102 N N . PRO A 1 523 ? 2.613 23.584 8.270 1.00 89.62 523 PRO A N 1
ATOM 4103 C CA . PRO A 1 523 ? 1.303 23.959 8.791 1.00 89.62 523 PRO A CA 1
ATOM 4104 C C . PRO A 1 523 ? 0.239 24.009 7.694 1.00 89.62 523 PRO A C 1
ATOM 4106 O O . PRO A 1 523 ? 0.540 24.224 6.519 1.00 89.62 523 PRO A O 1
ATOM 4109 N N . VAL A 1 524 ? -1.017 23.821 8.087 1.00 90.19 524 VAL A N 1
ATOM 4110 C CA . VAL A 1 524 ? -2.173 23.900 7.187 1.00 90.19 524 VAL A CA 1
ATOM 4111 C C . VAL A 1 524 ? -2.836 25.260 7.347 1.00 90.19 524 VAL A C 1
ATOM 4113 O O . VAL A 1 524 ? -3.050 25.712 8.473 1.00 90.19 524 VAL A O 1
ATOM 4116 N N . ASP A 1 525 ? -3.172 25.901 6.226 1.00 89.38 525 ASP A N 1
ATOM 4117 C CA . ASP A 1 525 ? -3.736 27.260 6.182 1.00 89.38 525 ASP A CA 1
ATOM 4118 C C . ASP A 1 525 ? -2.874 28.305 6.932 1.00 89.38 525 ASP A C 1
ATOM 4120 O O . ASP A 1 525 ? -3.413 29.288 7.435 1.00 89.38 525 ASP A O 1
ATOM 4124 N N . ASP A 1 526 ? -1.565 28.050 7.082 1.00 87.69 526 ASP A N 1
ATOM 4125 C CA . ASP A 1 526 ? -0.614 28.821 7.907 1.00 87.69 526 ASP A CA 1
ATOM 4126 C C . ASP A 1 526 ? -1.047 29.029 9.374 1.00 87.69 526 ASP A C 1
ATOM 4128 O O . ASP A 1 526 ? -0.557 29.921 10.064 1.00 87.69 526 ASP A O 1
ATOM 4132 N N . LYS A 1 527 ? -1.967 28.188 9.870 1.00 92.44 527 LYS A N 1
ATOM 4133 C CA . LYS A 1 527 ? -2.600 28.328 11.194 1.00 92.44 527 LYS A CA 1
ATOM 4134 C C . LYS A 1 527 ? -2.576 27.049 12.017 1.00 92.44 527 LYS A C 1
ATOM 4136 O O . LYS A 1 527 ? -2.410 27.113 13.231 1.00 92.44 527 LYS A O 1
ATOM 4141 N N . TYR A 1 528 ? -2.763 25.896 11.380 1.00 93.50 528 TYR A N 1
ATOM 4142 C CA . TYR A 1 528 ? -3.023 24.633 12.070 1.00 93.50 528 TYR A CA 1
ATOM 4143 C C . TYR A 1 528 ? -1.820 23.691 12.031 1.00 93.50 528 TYR A C 1
ATOM 4145 O O . TYR A 1 528 ? -1.208 23.488 10.978 1.00 93.50 528 TYR A O 1
ATOM 4153 N N . ILE A 1 529 ? -1.525 23.082 13.177 1.00 92.88 529 ILE A N 1
ATOM 4154 C CA . ILE A 1 529 ? -0.482 22.068 13.375 1.00 92.88 529 ILE A CA 1
ATOM 4155 C C . ILE A 1 529 ? -1.044 20.848 14.136 1.00 92.88 529 ILE A C 1
ATOM 4157 O O . ILE A 1 529 ? -2.189 20.865 14.603 1.00 92.88 529 ILE A O 1
ATOM 4161 N N . ASP A 1 530 ? -0.255 19.771 14.221 1.00 92.69 530 ASP A N 1
ATOM 4162 C CA . ASP A 1 530 ? -0.685 18.478 14.786 1.00 92.69 530 ASP A CA 1
ATOM 4163 C C . ASP A 1 530 ? -1.286 18.603 16.192 1.00 92.69 530 ASP A C 1
ATOM 4165 O O . ASP A 1 530 ? -0.736 19.275 17.071 1.00 92.69 530 ASP A O 1
ATOM 4169 N N . GLY A 1 531 ? -2.413 17.914 16.397 1.00 89.62 531 GLY A N 1
ATOM 4170 C CA . GLY A 1 531 ? -3.113 17.852 17.681 1.00 89.62 531 GLY A CA 1
ATOM 4171 C C . GLY A 1 531 ? -2.244 17.283 18.803 1.00 89.62 531 GLY A C 1
ATOM 4172 O O . GLY A 1 531 ? -2.368 17.691 19.956 1.00 89.62 531 GLY A O 1
ATOM 4173 N N . GLY A 1 532 ? -1.291 16.417 18.457 1.00 89.38 532 GLY A N 1
ATOM 4174 C CA . GLY A 1 532 ? -0.368 15.745 19.362 1.00 89.38 532 GLY A CA 1
ATOM 4175 C C . GLY A 1 532 ? 0.636 16.647 20.070 1.00 89.38 532 GLY A C 1
ATOM 4176 O O . GLY A 1 532 ? 1.329 16.178 20.968 1.00 89.38 532 GLY A O 1
ATOM 4177 N N . ILE A 1 533 ? 0.703 17.935 19.725 1.00 89.25 533 ILE A N 1
ATOM 4178 C CA . ILE A 1 533 ? 1.487 18.917 20.489 1.00 89.25 533 ILE A CA 1
ATOM 4179 C C . ILE A 1 533 ? 0.854 19.185 21.857 1.00 89.25 533 ILE A C 1
ATOM 4181 O O . ILE A 1 533 ? 1.580 19.396 22.826 1.00 89.25 533 ILE A O 1
ATOM 4185 N N . ILE A 1 534 ? -0.482 19.177 21.936 1.00 89.06 534 ILE A N 1
ATOM 4186 C CA . ILE A 1 534 ? -1.227 19.393 23.183 1.00 89.06 534 ILE A CA 1
ATOM 4187 C C . ILE A 1 534 ? -1.974 18.113 23.572 1.00 89.06 534 ILE A C 1
ATOM 4189 O O . ILE A 1 534 ? -1.709 17.539 24.624 1.00 89.06 534 ILE A O 1
ATOM 4193 N N . ALA A 1 535 ? -2.863 17.632 22.706 1.00 83.06 535 ALA A N 1
ATOM 4194 C CA . ALA A 1 535 ? -3.772 16.520 22.963 1.00 83.06 535 ALA A CA 1
ATOM 4195 C C . ALA A 1 535 ? -3.327 15.250 22.226 1.00 83.06 535 ALA A C 1
ATOM 4197 O O . ALA A 1 535 ? -4.025 14.753 21.347 1.00 83.06 535 ALA A O 1
ATOM 4198 N N . ASN A 1 536 ? -2.142 14.713 22.548 1.00 85.62 536 ASN A N 1
ATOM 4199 C CA . ASN A 1 536 ? -1.649 13.461 21.944 1.00 85.62 536 ASN A CA 1
ATOM 4200 C C . ASN A 1 536 ? -2.542 12.254 22.261 1.00 85.62 536 ASN A C 1
ATOM 4202 O O . ASN A 1 536 ? -2.781 11.417 21.393 1.00 85.62 536 ASN A O 1
ATOM 4206 N N . ASN A 1 537 ? -3.044 12.200 23.491 1.00 92.00 537 ASN A N 1
ATOM 4207 C CA . ASN A 1 537 ? -4.042 11.243 23.941 1.00 92.00 537 ASN A CA 1
ATOM 4208 C C . ASN A 1 537 ? -5.317 12.036 24.273 1.00 92.00 537 ASN A C 1
ATOM 4210 O O . ASN A 1 537 ? -5.327 12.734 25.290 1.00 92.00 537 ASN A O 1
ATOM 4214 N N . PRO A 1 538 ? -6.371 11.961 23.440 1.00 93.94 538 PRO A N 1
ATOM 4215 C CA . PRO A 1 538 ? -7.552 12.803 23.594 1.00 93.94 538 PRO A CA 1
ATOM 4216 C C . PRO A 1 538 ? -8.536 12.285 24.657 1.00 93.94 538 PRO A C 1
ATOM 4218 O O . PRO A 1 538 ? -9.688 12.703 24.674 1.00 93.94 538 PRO A O 1
ATOM 4221 N N . THR A 1 539 ? -8.135 11.375 25.553 1.00 94.69 539 THR A N 1
ATOM 4222 C CA . THR A 1 539 ? -9.061 10.752 26.519 1.00 94.69 539 THR A CA 1
ATOM 4223 C C . THR A 1 539 ? -9.640 11.767 27.500 1.00 94.69 539 THR A C 1
ATOM 4225 O O . THR A 1 539 ? -10.846 11.778 27.734 1.00 94.69 539 THR A O 1
ATOM 4228 N N . LEU A 1 540 ? -8.797 12.629 28.077 1.00 94.62 540 LEU A N 1
ATOM 4229 C CA . LEU A 1 540 ? -9.260 13.655 29.017 1.00 94.62 540 LEU A CA 1
ATOM 4230 C C . LEU A 1 540 ? -10.132 14.696 28.312 1.00 94.62 540 LEU A C 1
ATOM 4232 O O . LEU A 1 540 ? -11.157 15.103 28.855 1.00 94.62 540 LEU A O 1
ATOM 4236 N N . ASP A 1 541 ? -9.750 15.072 27.093 1.00 94.81 541 ASP A N 1
ATOM 4237 C CA . ASP A 1 541 ? -10.503 16.009 26.265 1.00 94.81 541 ASP A CA 1
ATOM 4238 C C . ASP A 1 541 ? -11.880 15.445 25.895 1.00 94.81 541 ASP A C 1
ATOM 4240 O O . ASP A 1 541 ? -12.884 16.135 26.035 1.00 94.81 541 ASP A O 1
ATOM 4244 N N . LEU A 1 542 ? -11.949 14.169 25.508 1.00 95.50 542 LEU A N 1
ATOM 4245 C CA . LEU A 1 542 ? -13.193 13.470 25.189 1.00 95.50 542 LEU A CA 1
ATOM 4246 C C . LEU A 1 542 ? -14.130 13.382 26.403 1.00 95.50 542 LEU A C 1
ATOM 4248 O O . LEU A 1 542 ? -15.336 13.598 26.281 1.00 95.50 542 LEU A O 1
ATOM 4252 N N . LEU A 1 543 ? -13.590 13.099 27.591 1.00 94.81 543 LEU A N 1
ATOM 4253 C CA . LEU A 1 543 ? -14.369 13.089 28.833 1.00 94.81 543 LEU A CA 1
ATOM 4254 C C . LEU A 1 543 ? -14.911 14.485 29.182 1.00 94.81 543 LEU A C 1
ATOM 4256 O O . LEU A 1 543 ? -16.062 14.618 29.590 1.00 94.81 543 LEU A O 1
ATOM 4260 N N . ALA A 1 544 ? -14.108 15.534 29.001 1.00 93.44 544 ALA A N 1
ATOM 4261 C CA . ALA A 1 544 ? -14.548 16.906 29.244 1.00 93.44 544 ALA A CA 1
ATOM 4262 C C . ALA A 1 544 ? -15.622 17.352 28.236 1.00 93.44 544 ALA A C 1
ATOM 4264 O O . ALA A 1 544 ? -16.632 17.942 28.616 1.00 93.44 544 ALA A O 1
ATOM 4265 N N . GLU A 1 545 ? -15.426 17.029 26.962 1.00 92.38 545 GLU A N 1
ATOM 4266 C CA . GLU A 1 545 ? -16.330 17.359 25.863 1.00 92.38 545 GLU A CA 1
ATOM 4267 C C . GLU A 1 545 ? -17.694 16.667 26.016 1.00 92.38 545 GLU A C 1
ATOM 4269 O O . GLU A 1 545 ? -18.744 17.297 25.875 1.00 92.38 545 GLU A O 1
ATOM 4274 N N . THR A 1 546 ? -17.694 15.380 26.369 1.00 91.69 546 THR A N 1
ATOM 4275 C CA . THR A 1 546 ? -18.927 14.615 26.626 1.00 91.69 546 THR A CA 1
ATOM 4276 C C . THR A 1 546 ? -19.692 15.167 27.826 1.00 91.69 546 THR A C 1
ATOM 4278 O O . THR A 1 546 ? -20.916 15.311 27.764 1.00 91.69 546 THR A O 1
ATOM 4281 N N . GLN A 1 547 ? -18.987 15.550 28.895 1.00 91.06 547 GLN A N 1
ATOM 4282 C CA . GLN A 1 547 ? -19.593 16.200 30.057 1.00 91.06 547 GLN A CA 1
ATOM 4283 C C . GLN A 1 547 ? -20.202 17.562 29.699 1.00 91.06 547 GLN A C 1
ATOM 4285 O O . GLN A 1 547 ? -21.310 17.865 30.143 1.00 91.06 547 GLN A O 1
ATOM 4290 N N . LEU A 1 548 ? -19.513 18.370 28.887 1.00 90.06 548 LEU A N 1
ATOM 4291 C CA . LEU A 1 548 ? -20.013 19.662 28.413 1.00 90.06 548 LEU A CA 1
ATOM 4292 C C . LEU A 1 548 ? -21.305 19.491 27.602 1.00 90.06 548 LEU A C 1
ATOM 4294 O O . LEU A 1 548 ? -22.301 20.162 27.876 1.00 90.06 548 LEU A O 1
ATOM 4298 N N . TYR A 1 549 ? -21.305 18.560 26.646 1.00 89.00 549 TYR A N 1
ATOM 4299 C CA . TYR A 1 549 ? -22.461 18.274 25.797 1.00 89.00 549 TYR A CA 1
ATOM 4300 C C . TYR A 1 549 ? -23.673 17.808 26.613 1.00 89.00 549 TYR A C 1
ATOM 4302 O O . TYR A 1 549 ? -24.781 18.321 26.446 1.00 89.00 549 TYR A O 1
ATOM 4310 N N . ASN A 1 550 ? -23.464 16.865 27.536 1.00 87.12 550 ASN A N 1
ATOM 4311 C CA . ASN A 1 550 ? -24.530 16.359 28.398 1.00 87.12 550 ASN A CA 1
ATOM 4312 C C . ASN A 1 550 ? -25.046 17.428 29.364 1.00 87.12 550 ASN A C 1
ATOM 4314 O O . ASN A 1 550 ? -26.254 17.517 29.579 1.00 87.12 550 ASN A O 1
ATOM 4318 N N . GLY A 1 551 ? -24.156 18.260 29.913 1.00 85.44 551 GLY A N 1
ATOM 4319 C CA . GLY A 1 551 ? -24.535 19.389 30.755 1.00 85.44 551 GLY A CA 1
ATOM 4320 C C . GLY A 1 551 ? -25.491 20.324 30.021 1.00 85.44 551 GLY A C 1
ATOM 4321 O O . GLY A 1 551 ? -26.589 20.571 30.504 1.00 85.44 551 GLY A O 1
ATOM 4322 N N . ILE A 1 552 ? -25.122 20.766 28.818 1.00 84.94 552 ILE A N 1
ATOM 4323 C CA . ILE A 1 552 ? -25.940 21.677 28.003 1.00 84.94 552 ILE A CA 1
ATOM 4324 C C . ILE A 1 552 ? -27.295 21.058 27.644 1.00 84.94 552 ILE A C 1
ATOM 4326 O O . ILE A 1 552 ? -28.318 21.717 27.805 1.00 84.94 552 ILE A O 1
ATOM 4330 N N . ASN A 1 553 ? -27.329 19.784 27.242 1.00 78.69 553 ASN A N 1
ATOM 4331 C CA . ASN A 1 553 ? -28.596 19.090 26.986 1.00 78.69 553 ASN A CA 1
ATOM 4332 C C . ASN A 1 553 ? -29.489 19.023 28.227 1.00 78.69 553 ASN A C 1
ATOM 4334 O O . ASN A 1 553 ? -30.696 19.182 28.113 1.00 78.69 553 ASN A O 1
ATOM 4338 N N . THR A 1 554 ? -28.906 18.811 29.408 1.00 76.25 554 THR A N 1
ATOM 4339 C CA . THR A 1 554 ? -29.663 18.749 30.668 1.00 76.25 554 THR A CA 1
ATOM 4340 C C . THR A 1 554 ? -30.189 20.123 31.092 1.00 76.25 554 THR A C 1
ATOM 4342 O O . THR A 1 554 ? -31.191 20.196 31.787 1.00 76.25 554 THR A O 1
ATOM 4345 N N . TYR A 1 555 ? -29.524 21.216 30.701 1.00 68.88 555 TYR A N 1
ATOM 4346 C CA . TYR A 1 555 ? -29.991 22.579 30.981 1.00 68.88 555 TYR A CA 1
ATOM 4347 C C . TYR A 1 555 ? -31.089 23.064 30.020 1.00 68.88 555 TYR A C 1
ATOM 4349 O O . TYR A 1 555 ? -31.810 23.998 30.367 1.00 68.88 555 TYR A O 1
ATOM 4357 N N . LEU A 1 556 ? -31.186 22.486 28.817 1.00 58.62 556 LEU A N 1
ATOM 4358 C CA . LEU A 1 556 ? -32.121 22.907 27.763 1.00 58.62 556 LEU A CA 1
ATOM 4359 C C . LEU A 1 556 ? -33.388 22.039 27.660 1.00 58.62 556 LEU A C 1
ATOM 4361 O O . LEU A 1 556 ? -34.368 22.489 27.065 1.00 58.62 556 LEU A O 1
ATOM 4365 N N . VAL A 1 557 ? -33.358 20.817 28.204 1.00 50.22 557 VAL A N 1
ATOM 4366 C CA . VAL A 1 557 ? -34.518 19.921 28.397 1.00 50.22 557 VAL A CA 1
ATOM 4367 C C . VAL A 1 557 ? -35.143 20.199 29.755 1.00 50.22 557 VAL A C 1
ATOM 4369 O O . VAL A 1 557 ? -36.392 20.266 29.814 1.00 50.22 557 VAL A O 1
#

pLDDT: mean 81.14, std 14.15, range [32.06, 97.31]

Radius of gyration: 31.37 Å; chains: 1; bounding box: 88×74×89 Å

InterPro domains:
  IPR002110 Ankyrin repeat [PF00023] (22-52)
  IPR002110 Ankyrin repeat [PF12796] (224-298)
  IPR002110 Ankyrin repeat [PS50088] (21-53)
  IPR002110 Ankyrin repeat [PS50088] (240-272)
  IPR002110 Ankyrin repeat [SM00248] (21-50)
  IPR002110 Ankyrin repeat [SM00248] (97-126)
  IPR002110 Ankyrin repeat [SM00248] (129-159)
  IPR002110 Ankyrin repeat [SM00248] (164-193)
  IPR002110 Ankyrin repeat [SM00248] (197-236)
  IPR002110 Ankyrin repeat [SM00248] (240-269)
  IPR002110 Ankyrin repeat [SM00248] (273-303)
  IPR002641 Patatin-like phospholipase domain [PF01734] (364-542)
  IPR002641 Patatin-like phospholipase domain [PS51635] (364-543)
  IPR016035 Acyl transferase/acyl hydrolase/lysophospholipase [SSF52151] (360-550)
  IPR036770 Ankyrin repeat-containing domain superfamily [G3DSA:1.25.40.20] (11-156)
  IPR036770 Ankyrin repeat-containing domain superfamily [G3DSA:1.25.40.20] (157-212)
  IPR036770 Ankyrin repeat-containing domain superfamily [G3DSA:1.25.40.20] (213-296)
  IPR036770 Ankyrin repeat-containing domain superfamily [SSF48403] (17-295)
  IPR047148 85/88 kDa calcium-independent phospholipase A2 [PTHR24139] (10-550)

Sequence (557 aa):
LSLCLCGHIIFSLMKMMIQPEGKYPLHLAIEMHRLKIVRRMLKLGADASVKDINVFLLFLGLNVLHFCLPFFMLFPLFQLLWEFDECHGLINQTNNEGYAPVMLAIRAANPRCFATLLNFGAELSMRVQGRNPLFEAMQSKGKNAELVPIIEASPDLVKERDSSGNSALHVAMYKTPLMGLLFLKCKEVELNAKNNAGQTPLHIFTHKLRILLLFDFQGEIGLMITLLSYCCDIDAQDNDGNTALHIAVSKKNNEATRLLLCLGANPNLTNSNDETPRHLAARLKETTLLKSLIMCGALTCPPKKVGCVSGCVNEAMKGLFLVGYYSCCCIVSKCFKMFYDTLIARLDDLDSRCEKPSNMLNLLSLDGGGIRGLVILQILMAIEEEMKEPIFPYFDWVAGTSTGALIATALAQGKTLRDCQHIYLRFKDLIFDGWTRPYNSAVLEMFMKEAIGEKNLDDIKYPRLMISTVRADFFPVKLEFMRNYRLPLSEDENSALGFTDPSEIPTWKALRRTSAAPMFFSPVDDKYIDGGIIANNPTLDLLAETQLYNGINTYLV

Secondary structure (DSSP, 8-state):
------HHHHHHHHTPPBTTTTB-HHHHHHHTT-HHHHHHHHHTT--SSPPP---BTTB-S--HHHHTSS-TT-HHHHHHHHTSGGGGGGTT---TTS--HHHHHHHTT-HHHHHHHHHTT--S---BTTB-HHHHHHHS---STTHHHHHHH-GGGGG---TTS--TTTT---HHHHHHHHHHHTTTS-TT---TTS--HHHHHHH------TT-TTHHHHHHHHHHTTT--TT-B-TTS-BHHHHHHHTT-HHHHHHHHHTT--TT---TTS--HHHHHHHHT-HHHHHHHHHTTPPPPPTT-TT--HHHH-THHHHHHHTTTTTGGGGS-HHHHHHHHHHHHHHHHHHHTT---TT---EEEE---GGGHHHHHHHHHHHHHHHTS-SGGG-SEEEE-THHHHHHHHHHTT--HHHHHHHHHHHHHHHS--SSSSP-HHHHHHHHHHHH-S-BGGG--SSEEEEEEEE-SSSS-EEEEEES---SS-HHHHHHTT---GGGSBHHHHHHHHT--TTTSPPBTTTEEEGGGT-SSTHHHHHHHHHHHHHHHHHH-

Organism: Angiostrongylus cantonensis (NCBI:txid6313)

Foldseek 3Di:
DDDPPPLVNVVVQQPDQDPPFQDGPLLVCLVVVPLVVNLVCVVSPRQQCFFGQDCDPNFGTDGPLLSQQLDLPRLVVNVSLVVDPSCLVQQADAGPQQDGSLLSNLLSQRLSSNVVSVVSPRDQPTAGQQQGSLLSNLNHPHQLSNVVVSCVVPVCNQVTAGNQRDGSLLSHQALRSNLSCCVVAVVPHDQCRATPQQDGSLLSLLQDPDDDDPDDPCGSVSSNLSSVLSPHDQCRATPQRDGSLLSNLLVVPLPSNLSSLLLPDDQAGAGNVRDGSLQSNQVVVPLSSNLSSVVSPRDADDCPPPPGHPSRHDCVSVVVNCVVVCVVVVPCPPVNVVVVVVVVVVVVVCVVVVNDPPPDAAEEWEFDDQLCSSVVLSVQVVVCVVVVHHPLVRHQEYEYFQLRLLQNLCVLVVHGSSLSNSLSSSVCCQFVVDPDPQTDLVSLLVSLCVSRNQAFLLVRVDRWYWYWKWWPVDVVIDIAIQTNDFAPDDPVVRVVVRNDDSRVGGSSLSSSLQNQAPRHHDHDPNTIHHRCVPCSTCPVVRVVVVVVRVVSVVVVD